Protein AF-A0AB34IX75-F1 (afdb_monomer_lite)

Secondary structure (DSSP, 8-state):
-HHHHHHHHHHTT-HHHHHHHHHHHHHHHHHHHHHHHHHHHHHHHHHHHHTT-HHHHHHHHHHHHHHHHHHHHHHHHHHTTTS-HHHHHHHHHHHGGGGGGHHHHHHHHHH-HHHHHHHHHTTPPP------TT--HHHHHHHHHHHHHHHHHHHIIIIIHHHHHHHHHHHHHHT---HHHHHHHHHHHHHHHHHGGGT---SSHHHHHHHHHHHHHHHHHHHHHHHHHHHHHH-SS--HHHHHHHHHHHHHHHHHHHHHHHHHHHHHHHHHHHHHHHHT-TTS----S-HIIIIIIHHHHHHHHHHHHHHHHHHH-SSTHIIIIIS-TT-HHHHHSHHHHHHHHHHHHS-GGGHHHHHHHHHHHHHHHHHHHHHHHHHHTT--GGGHHHHHHHHHHHTTSPPPPS--PPPP-PPPP------PPPPPPPPHHHHHHHHHHHHHHHHHHHHHHHHHHHHHHHHHHHHH-HHHHHHHT--TTS-TTHHHHHHHHHHHHHHHHHHHHHTTHHHHHHHHHHHHHHHHHHHHHHHHTS--SS--HHHHHHHHHHHHHHHHHHHHHHHHHHHHHHHHHSPP-TTS-GGGSSTHHHHHHHHHHHHHTT----SEETTTTEE--TTSEEEEETTT--EEEHHHHHHHHHH-SB-TTT--B--GGGEEEEESS----------S---

Radius of gyration: 32.66 Å; chains: 1; bounding box: 84×85×97 Å

Sequence (679 aa):
MARLQIKWSRRARDPKARARLAELTFDLLTAAISLADIAADVAVALEFAHAGRTAFLAASLAIFAIAQASYAFMFVLTFAAHLSNLQQSVVFAAALPFSQLVPVFTLLEAQTTLFAGGLRRVGLRPTQLRHAGNADSLWTLLNRKLHAHAGFLLEALVEAIPQCALQIAAVVSAREMSAVALASILLSLCVIGSKGWLAAYSIHRPTFVFNSIAIAADVACLFSSAAWVSHHMWASSETAAAAWVARAYLGLFAATVVVGVAGGLAATVYSIADDHLKARDPKQDVEFDSICFNLYLIRLFTWALSVLPCATLLATLRLALLPLLVFHSLSSEHALHHPFFDGLFAFLLADPPNRAHRLKIANSLLSLAAAAAPSLEAKLRGAPTPQLPRLVGEWLSHLGTPLPPADARPVASPPLPSPTPLLLPFPSPPPPAEREVVLMRRGTLRRTLAARAFSRRVAWVRSQLLLRSEVFRRLLRASPLAPAAAAAADRLLLAVALAALALASLLAALPLLLLLVPLGATFPFIQLGLSLASPPSDEPLLPYTLTFVYMAMLVPMALLLPAVRQFHALRSELVCTRELPDAFFCAAVPLEMQRRLAVAMGIGFNTECSVCCERIEARDAATVLRRCSHAFHTDCLAQWLRENPTCPNCRQPAPPHELTMVPFPLALAPEDDSIAGES

InterPro domains:
  IPR001841 Zinc finger, RING-type [PF13639] (608-651)
  IPR001841 Zinc finger, RING-type [PS50089] (609-651)
  IPR001841 Zinc finger, RING-type [SM00184] (609-650)
  IPR013083 Zinc finger, RING/FYVE/PHD-type [G3DSA:3.30.40.10] (600-656)
  IPR018629 XK-related protein [PF09815] (28-192)

Structure (mmCIF, N/CA/C/O backbone):
data_AF-A0AB34IX75-F1
#
_entry.id   AF-A0AB34IX75-F1
#
loop_
_atom_site.group_PDB
_atom_site.id
_atom_site.type_symbol
_atom_site.label_atom_id
_atom_site.label_alt_id
_atom_site.label_comp_id
_atom_site.label_asym_id
_atom_site.label_entity_id
_atom_site.label_seq_id
_atom_site.pdbx_PDB_ins_code
_atom_site.Cartn_x
_atom_site.Cartn_y
_atom_site.Cartn_z
_atom_site.occupancy
_atom_site.B_iso_or_equiv
_atom_site.auth_seq_id
_atom_site.auth_comp_id
_atom_site.auth_asym_id
_atom_site.auth_atom_id
_atom_site.pdbx_PDB_model_num
ATOM 1 N N . MET A 1 1 ? -0.886 -46.615 -12.415 1.00 42.12 1 MET A N 1
ATOM 2 C CA . MET A 1 1 ? 0.037 -45.962 -11.457 1.00 42.12 1 MET A CA 1
ATOM 3 C C . MET A 1 1 ? 1.331 -45.466 -12.117 1.00 42.12 1 MET A C 1
ATOM 5 O O . MET A 1 1 ? 1.526 -44.258 -12.156 1.00 42.12 1 MET A O 1
ATOM 9 N N . ALA A 1 2 ? 2.145 -46.313 -12.762 1.00 32.66 2 ALA A N 1
ATOM 10 C CA . ALA A 1 2 ? 3.406 -45.890 -13.407 1.00 32.66 2 ALA A CA 1
ATOM 11 C C . ALA A 1 2 ? 3.259 -44.806 -14.507 1.00 32.66 2 ALA A C 1
ATOM 13 O O . ALA A 1 2 ? 4.031 -43.851 -14.553 1.00 32.66 2 ALA A O 1
ATOM 14 N N . ARG A 1 3 ? 2.212 -44.866 -15.350 1.00 30.80 3 ARG A N 1
ATOM 15 C CA . ARG A 1 3 ? 1.931 -43.817 -16.362 1.00 30.80 3 ARG A CA 1
ATOM 16 C C . ARG A 1 3 ? 1.543 -42.458 -15.752 1.00 30.80 3 ARG A C 1
ATOM 18 O O . ARG A 1 3 ? 1.812 -41.426 -16.362 1.00 30.80 3 ARG A O 1
ATOM 25 N N . LEU A 1 4 ? 0.953 -42.444 -14.551 1.00 37.22 4 LEU A N 1
ATOM 26 C CA . LEU A 1 4 ? 0.632 -41.215 -13.812 1.00 37.22 4 LEU A CA 1
ATOM 27 C C . LEU A 1 4 ? 1.884 -40.626 -13.150 1.00 37.22 4 LEU A C 1
ATOM 29 O O . LEU A 1 4 ? 2.090 -39.421 -13.254 1.00 37.22 4 LEU A O 1
ATOM 33 N N . GLN A 1 5 ? 2.765 -41.461 -12.586 1.00 36.69 5 GLN A N 1
ATOM 34 C CA . GLN A 1 5 ? 4.070 -41.035 -12.056 1.00 36.69 5 GLN A CA 1
ATOM 35 C C . GLN A 1 5 ? 4.998 -40.463 -13.140 1.00 36.69 5 GLN A C 1
ATOM 37 O O . GLN A 1 5 ? 5.691 -39.479 -12.895 1.00 36.69 5 GLN A O 1
ATOM 42 N N . ILE A 1 6 ? 4.986 -41.017 -14.357 1.00 41.22 6 ILE A N 1
ATOM 43 C CA . ILE A 1 6 ? 5.785 -40.500 -15.483 1.00 41.22 6 ILE A CA 1
ATOM 44 C C . ILE A 1 6 ? 5.220 -39.166 -16.006 1.00 41.22 6 ILE A C 1
ATOM 46 O O . ILE A 1 6 ? 5.983 -38.249 -16.311 1.00 41.22 6 ILE A O 1
ATOM 50 N N . LYS A 1 7 ? 3.888 -39.005 -16.054 1.00 41.50 7 LYS A N 1
ATOM 51 C CA . LYS A 1 7 ? 3.252 -37.711 -16.374 1.00 41.50 7 LYS A CA 1
ATOM 52 C C . LYS A 1 7 ? 3.541 -36.650 -15.308 1.00 41.50 7 LYS A C 1
ATOM 54 O O . LYS A 1 7 ? 3.817 -35.505 -15.663 1.00 41.50 7 LYS A O 1
ATOM 59 N N . TRP A 1 8 ? 3.521 -37.027 -14.029 1.00 42.19 8 TRP A N 1
ATOM 60 C CA . TRP A 1 8 ? 3.875 -36.143 -12.915 1.00 42.19 8 TRP A CA 1
ATOM 61 C C . TRP A 1 8 ? 5.354 -35.745 -12.944 1.00 42.19 8 TRP A C 1
ATOM 63 O O . TRP A 1 8 ? 5.662 -34.566 -12.821 1.00 42.19 8 TRP A O 1
ATOM 73 N N . SER A 1 9 ? 6.271 -36.683 -13.197 1.00 43.50 9 SER A N 1
ATOM 74 C CA . SER A 1 9 ? 7.715 -36.401 -13.235 1.00 43.50 9 SER A CA 1
ATOM 75 C C . SER A 1 9 ? 8.163 -35.606 -14.468 1.00 43.50 9 SER A C 1
ATOM 77 O O . SER A 1 9 ? 9.169 -34.896 -14.398 1.00 43.50 9 SER A O 1
ATOM 79 N N . ARG A 1 10 ? 7.419 -35.682 -15.585 1.00 42.12 10 ARG A N 1
ATOM 80 C CA . ARG A 1 10 ? 7.599 -34.800 -16.752 1.00 42.12 10 ARG A CA 1
ATOM 81 C C . ARG A 1 10 ? 7.022 -33.401 -16.513 1.00 42.12 10 ARG A C 1
ATOM 83 O O . ARG A 1 10 ? 7.722 -32.432 -16.778 1.00 42.12 10 ARG A O 1
ATOM 90 N N . ARG A 1 11 ? 5.819 -33.268 -15.931 1.00 42.62 11 ARG A N 1
ATOM 91 C CA . ARG A 1 11 ? 5.273 -31.954 -15.512 1.00 42.62 11 ARG A CA 1
ATOM 92 C C . ARG A 1 11 ? 6.136 -31.280 -14.444 1.00 42.62 11 ARG A C 1
ATOM 94 O O . ARG A 1 11 ? 6.334 -30.078 -14.502 1.00 42.62 11 ARG A O 1
ATOM 101 N N . ALA A 1 12 ? 6.718 -32.045 -13.525 1.00 45.69 12 ALA A N 1
ATOM 102 C CA . ALA A 1 12 ? 7.631 -31.531 -12.508 1.00 45.69 12 ALA A CA 1
ATOM 103 C C . ALA A 1 12 ? 8.997 -31.084 -13.063 1.00 45.69 12 ALA A C 1
ATOM 105 O O . ALA A 1 12 ? 9.794 -30.535 -12.307 1.00 45.69 12 ALA A O 1
ATOM 106 N N . ARG A 1 13 ? 9.311 -31.315 -14.347 1.00 48.56 13 ARG A N 1
ATOM 107 C CA . ARG A 1 13 ? 10.536 -30.827 -15.011 1.00 48.56 13 ARG A CA 1
ATOM 108 C C . ARG A 1 13 ? 10.308 -29.630 -15.934 1.00 48.56 13 ARG A C 1
ATOM 110 O O . ARG A 1 13 ? 11.290 -29.033 -16.353 1.00 48.56 13 ARG A O 1
ATOM 117 N N . ASP A 1 14 ? 9.059 -29.253 -16.198 1.00 58.03 14 ASP A N 1
ATOM 118 C CA . ASP A 1 14 ? 8.738 -28.053 -16.970 1.00 58.03 14 ASP A CA 1
ATOM 119 C C . ASP A 1 14 ? 8.929 -26.794 -16.088 1.00 58.03 14 ASP A C 1
ATOM 121 O O . ASP A 1 14 ? 8.241 -26.652 -15.066 1.00 58.03 14 ASP A O 1
ATOM 125 N N . PRO A 1 15 ? 9.846 -25.869 -16.438 1.00 62.38 15 PRO A N 1
ATOM 126 C CA . PRO A 1 15 ? 10.062 -24.635 -15.683 1.00 62.38 15 PRO A CA 1
ATOM 127 C C . PRO A 1 15 ? 8.789 -23.778 -15.571 1.00 62.38 15 PRO A C 1
ATOM 129 O O . PRO A 1 15 ? 8.558 -23.178 -14.519 1.00 62.38 15 PRO A O 1
ATOM 132 N N . LYS A 1 16 ? 7.900 -23.796 -16.578 1.00 68.25 16 LYS A N 1
ATOM 133 C CA . LYS A 1 16 ? 6.613 -23.075 -16.542 1.00 68.25 16 LYS A CA 1
ATOM 134 C C . LYS A 1 16 ? 5.606 -23.736 -15.591 1.00 68.25 16 LYS A C 1
ATOM 136 O O . LYS A 1 16 ? 4.714 -23.067 -15.070 1.00 68.25 16 LYS A O 1
ATOM 141 N N . ALA A 1 17 ? 5.708 -25.043 -15.354 1.00 68.94 17 ALA A N 1
ATOM 142 C CA . ALA A 1 17 ? 4.860 -25.752 -14.393 1.00 68.94 17 ALA A CA 1
ATOM 143 C C . ALA A 1 17 ? 5.344 -25.562 -12.947 1.00 68.94 17 ALA A C 1
ATOM 145 O O . ALA A 1 17 ? 4.521 -25.391 -12.050 1.00 68.94 17 ALA A O 1
ATOM 146 N N . ARG A 1 18 ? 6.666 -25.524 -12.721 1.00 72.62 18 ARG A N 1
ATOM 147 C CA . ARG A 1 18 ? 7.251 -25.209 -11.403 1.00 72.62 18 ARG A CA 1
ATOM 148 C C . ARG A 1 18 ? 6.921 -23.791 -10.949 1.00 72.62 18 ARG A C 1
ATOM 150 O O . ARG A 1 18 ? 6.536 -23.616 -9.800 1.00 72.62 18 ARG A O 1
ATOM 157 N N . ALA A 1 19 ? 7.025 -22.811 -11.849 1.00 70.06 19 ALA A N 1
ATOM 158 C CA . ALA A 1 19 ? 6.657 -21.427 -11.554 1.00 70.06 19 ALA A CA 1
ATOM 159 C C . ALA A 1 19 ? 5.178 -21.312 -11.144 1.00 70.06 19 ALA A C 1
ATOM 161 O O . ALA A 1 19 ? 4.870 -20.759 -10.095 1.00 70.06 19 ALA A O 1
ATOM 162 N N . ARG A 1 20 ? 4.274 -21.949 -11.902 1.00 73.38 20 ARG A N 1
ATOM 163 C CA . ARG A 1 20 ? 2.839 -21.992 -11.574 1.00 73.38 20 ARG A CA 1
ATOM 164 C C . ARG A 1 20 ? 2.540 -22.680 -10.242 1.00 73.38 20 ARG A C 1
ATOM 166 O O . ARG A 1 20 ? 1.676 -22.221 -9.504 1.00 73.38 20 ARG A O 1
ATOM 173 N N . LEU A 1 21 ? 3.245 -23.767 -9.923 1.00 77.19 21 LEU A N 1
ATOM 174 C CA . LEU A 1 21 ? 3.095 -24.440 -8.633 1.00 77.19 21 LEU A CA 1
ATOM 175 C C . LEU A 1 21 ? 3.559 -23.542 -7.480 1.00 77.19 21 LEU A C 1
ATOM 177 O O . LEU A 1 21 ? 2.845 -23.436 -6.491 1.00 77.19 21 LEU A O 1
ATOM 181 N N . ALA A 1 22 ? 4.708 -22.876 -7.628 1.00 75.19 22 ALA A N 1
ATOM 182 C CA . ALA A 1 22 ? 5.232 -21.949 -6.629 1.00 75.19 22 ALA A CA 1
ATOM 183 C C . ALA A 1 22 ? 4.271 -20.773 -6.380 1.00 75.19 22 ALA A C 1
ATOM 185 O O . ALA A 1 22 ? 3.985 -20.434 -5.231 1.00 75.19 22 ALA A O 1
ATOM 186 N N . GLU A 1 23 ? 3.711 -20.198 -7.448 1.00 77.75 23 GLU A N 1
ATOM 187 C CA . GLU A 1 23 ? 2.700 -19.141 -7.356 1.00 77.75 23 GLU A CA 1
ATOM 188 C C . GLU A 1 23 ? 1.435 -19.602 -6.627 1.00 77.75 23 GLU A C 1
ATOM 190 O O . GLU A 1 23 ? 0.934 -18.876 -5.771 1.00 77.75 23 GLU A O 1
ATOM 195 N N . LEU A 1 24 ? 0.937 -20.804 -6.933 1.00 80.06 24 LEU A N 1
ATOM 196 C CA . LEU A 1 24 ? -0.239 -21.365 -6.270 1.00 80.06 24 LEU A CA 1
ATOM 197 C C . LEU A 1 24 ? 0.028 -21.632 -4.784 1.00 80.06 24 LEU A C 1
ATOM 199 O O . LEU A 1 24 ? -0.808 -21.315 -3.945 1.00 80.06 24 LEU A O 1
ATOM 203 N N . THR A 1 25 ? 1.190 -22.200 -4.447 1.00 82.19 25 THR A N 1
ATOM 204 C CA . THR A 1 25 ? 1.555 -22.451 -3.046 1.00 82.19 25 THR A CA 1
ATOM 205 C C . THR A 1 25 ? 1.671 -21.162 -2.247 1.00 82.19 25 THR A C 1
ATOM 207 O O . THR A 1 25 ? 1.235 -21.125 -1.102 1.00 82.19 25 THR A O 1
ATOM 210 N N . PHE A 1 26 ? 2.214 -20.105 -2.856 1.00 81.69 26 PHE A N 1
ATOM 211 C CA . PHE A 1 26 ? 2.292 -18.790 -2.233 1.00 81.69 26 PHE A CA 1
ATOM 212 C C . PHE A 1 26 ? 0.893 -18.232 -1.957 1.00 81.69 26 PHE A C 1
ATOM 214 O O . PHE A 1 26 ? 0.595 -17.880 -0.821 1.00 81.69 26 PHE A O 1
ATOM 221 N N . ASP A 1 27 ? 0.012 -18.239 -2.960 1.00 80.25 27 ASP A N 1
ATOM 222 C CA . ASP A 1 27 ? -1.356 -17.731 -2.824 1.00 80.25 27 ASP A CA 1
ATOM 223 C C . ASP A 1 27 ? -2.158 -18.488 -1.745 1.00 80.25 27 ASP A C 1
ATOM 225 O O . ASP A 1 27 ? -2.849 -17.869 -0.936 1.00 80.25 27 ASP A O 1
ATOM 229 N N . LEU A 1 28 ? -2.042 -19.823 -1.693 1.00 82.00 28 LEU A N 1
ATOM 230 C CA . LEU A 1 28 ? -2.707 -20.648 -0.676 1.00 82.00 28 LEU A CA 1
ATOM 231 C C . LEU A 1 28 ? -2.162 -20.390 0.731 1.00 82.00 28 LEU A C 1
ATOM 233 O O . LEU A 1 28 ? -2.937 -20.335 1.684 1.00 82.00 28 LEU A O 1
ATOM 237 N N . LEU A 1 29 ? -0.844 -20.222 0.866 1.00 83.44 29 LEU A N 1
ATOM 238 C CA . LEU A 1 29 ? -0.222 -19.898 2.145 1.00 83.44 29 LEU A CA 1
ATOM 239 C C . LEU A 1 29 ? -0.683 -18.525 2.644 1.00 83.44 29 LEU A C 1
ATOM 241 O O . LEU A 1 29 ? -1.040 -18.399 3.812 1.00 83.44 29 LEU A O 1
ATOM 245 N N . THR A 1 30 ? -0.731 -17.517 1.768 1.00 79.88 30 THR A N 1
ATOM 246 C CA . THR A 1 30 ? -1.246 -16.184 2.111 1.00 79.88 30 THR A CA 1
ATOM 247 C C . THR A 1 30 ? -2.694 -16.254 2.589 1.00 79.88 30 THR A C 1
ATOM 249 O O . THR A 1 30 ? -3.016 -15.677 3.624 1.00 79.88 30 THR A O 1
ATOM 252 N N . ALA A 1 31 ? -3.552 -17.006 1.892 1.00 81.00 31 ALA A N 1
ATOM 253 C CA . ALA A 1 31 ? -4.943 -17.183 2.299 1.00 81.00 31 ALA A CA 1
ATOM 254 C C . ALA A 1 31 ? -5.074 -17.897 3.656 1.00 81.00 31 ALA A C 1
ATOM 256 O O . ALA A 1 31 ? -5.879 -17.489 4.489 1.00 81.00 31 ALA A O 1
ATOM 257 N N . ALA A 1 32 ? -4.269 -18.937 3.898 1.00 85.19 32 ALA A N 1
ATOM 258 C CA . ALA A 1 32 ? -4.273 -19.668 5.163 1.00 85.19 32 ALA A CA 1
ATOM 259 C C . ALA A 1 32 ? -3.819 -18.792 6.341 1.00 85.19 32 ALA A C 1
ATOM 261 O O . ALA A 1 32 ? -4.427 -18.838 7.407 1.00 85.19 32 ALA A O 1
ATOM 262 N N . ILE A 1 33 ? -2.780 -17.978 6.136 1.00 84.19 33 ILE A N 1
ATOM 263 C CA . ILE A 1 33 ? -2.268 -17.037 7.137 1.00 84.19 33 ILE A CA 1
ATOM 264 C C . ILE A 1 33 ? -3.320 -15.967 7.468 1.00 84.19 33 ILE A C 1
ATOM 266 O O . ILE A 1 33 ? -3.573 -15.731 8.644 1.00 84.19 33 ILE A O 1
ATOM 270 N N . SER A 1 34 ? -3.986 -15.386 6.464 1.00 82.88 34 SER A N 1
ATOM 271 C CA . SER A 1 34 ? -5.089 -14.435 6.685 1.00 82.88 34 SER A CA 1
ATOM 272 C C . SER A 1 34 ? -6.272 -15.059 7.431 1.00 82.88 34 SER A C 1
ATOM 274 O O . SER A 1 34 ? -6.818 -14.451 8.343 1.00 82.88 34 SER A O 1
ATOM 276 N N . LEU A 1 35 ? -6.654 -16.299 7.106 1.00 83.19 35 LEU A N 1
ATOM 277 C CA . LEU A 1 35 ? -7.737 -16.978 7.822 1.00 83.19 35 LEU A CA 1
ATOM 278 C C . LEU A 1 35 ? -7.370 -17.268 9.287 1.00 83.19 35 LEU A C 1
ATOM 280 O O . LEU A 1 35 ? -8.224 -17.183 10.169 1.00 83.19 35 LEU A O 1
ATOM 284 N N . ALA A 1 36 ? -6.106 -17.610 9.543 1.00 88.56 36 ALA A N 1
ATOM 285 C CA . ALA A 1 36 ? -5.603 -17.795 10.897 1.00 88.56 36 ALA A CA 1
ATOM 286 C C . ALA A 1 36 ? -5.608 -16.478 11.695 1.00 88.56 36 ALA A C 1
ATOM 288 O O . ALA A 1 36 ? -5.914 -16.514 12.884 1.00 88.56 36 ALA A O 1
ATOM 289 N N . ASP A 1 37 ? -5.321 -15.341 11.050 1.00 87.75 37 ASP A N 1
ATOM 290 C CA . ASP A 1 37 ? -5.364 -14.000 11.659 1.00 87.75 37 ASP A CA 1
ATOM 291 C C . ASP A 1 37 ? -6.784 -13.655 12.126 1.00 87.75 37 ASP A C 1
ATOM 293 O O . ASP A 1 37 ? -6.997 -13.376 13.302 1.00 87.75 37 ASP A O 1
ATOM 297 N N . ILE A 1 38 ? -7.785 -13.848 11.259 1.00 85.62 38 ILE A N 1
ATOM 298 C CA . ILE A 1 38 ? -9.205 -13.657 11.605 1.00 85.62 38 ILE A CA 1
ATOM 299 C C . ILE A 1 38 ? -9.608 -14.542 12.795 1.00 85.62 38 ILE A C 1
ATOM 301 O O . ILE A 1 38 ? -10.293 -14.100 13.720 1.00 85.62 38 ILE A O 1
ATOM 305 N N . ALA A 1 39 ? -9.189 -15.811 12.795 1.00 89.62 39 ALA A N 1
ATOM 306 C CA . ALA A 1 39 ? -9.494 -16.725 13.892 1.00 89.62 39 ALA A CA 1
ATOM 307 C C . ALA A 1 39 ? -8.844 -16.283 15.216 1.00 89.62 39 ALA A C 1
ATOM 309 O O . ALA A 1 39 ? -9.474 -16.392 16.271 1.00 89.62 39 ALA A O 1
ATOM 310 N N . ALA A 1 40 ? -7.610 -15.772 15.163 1.00 91.88 40 ALA A N 1
ATOM 311 C CA . ALA A 1 40 ? -6.910 -15.237 16.325 1.00 91.88 40 ALA A CA 1
ATOM 312 C C . ALA A 1 40 ? -7.600 -13.970 16.860 1.00 91.88 40 ALA A C 1
ATOM 314 O O . ALA A 1 40 ? -7.858 -13.882 18.061 1.00 91.88 40 ALA A O 1
ATOM 315 N N . ASP A 1 41 ? -8.018 -13.058 15.982 1.00 90.56 41 ASP A N 1
ATOM 316 C CA . ASP A 1 41 ? -8.731 -11.836 16.361 1.00 90.56 41 ASP A CA 1
ATOM 317 C C . ASP A 1 41 ? -10.080 -12.125 17.036 1.00 90.56 41 ASP A C 1
ATOM 319 O O . ASP A 1 41 ? -10.438 -11.486 18.033 1.00 90.56 41 ASP A O 1
ATOM 323 N N . VAL A 1 42 ? -10.820 -13.125 16.545 1.00 92.12 42 VAL A N 1
ATOM 324 C CA . VAL A 1 42 ? -12.052 -13.602 17.193 1.00 92.12 42 VAL A CA 1
ATOM 325 C C . VAL A 1 42 ? -11.747 -14.219 18.558 1.00 92.12 42 VAL A C 1
ATOM 327 O O . VAL A 1 42 ? -12.467 -13.949 19.522 1.00 92.12 42 VAL A O 1
ATOM 330 N N . ALA A 1 43 ? -10.679 -15.013 18.677 1.00 94.00 43 ALA A N 1
ATOM 331 C CA . ALA A 1 43 ? -10.280 -15.603 19.953 1.00 94.00 43 ALA A CA 1
ATOM 332 C C . ALA A 1 43 ? -9.958 -14.524 21.001 1.00 94.00 43 ALA A C 1
ATOM 334 O O . ALA A 1 43 ? -10.429 -14.616 22.134 1.00 94.00 43 ALA A O 1
ATOM 335 N N . VAL A 1 44 ? -9.248 -13.458 20.618 1.00 92.56 44 VAL A N 1
ATOM 336 C CA . VAL A 1 44 ? -8.956 -12.334 21.521 1.00 92.56 44 VAL A CA 1
ATOM 337 C C . VAL A 1 44 ? -10.224 -11.553 21.890 1.00 92.56 44 VAL A C 1
ATOM 339 O O . VAL A 1 44 ? -10.396 -11.155 23.043 1.00 92.56 44 VAL A O 1
ATOM 342 N N . ALA A 1 45 ? -11.170 -11.378 20.962 1.00 93.06 45 ALA A N 1
ATOM 343 C CA . ALA A 1 45 ? -12.462 -10.769 21.283 1.00 93.06 45 ALA A CA 1
ATOM 344 C C . ALA A 1 45 ? -13.243 -11.587 22.333 1.00 93.06 45 ALA A C 1
ATOM 346 O O . ALA A 1 45 ? -13.842 -11.016 23.248 1.00 93.06 45 ALA A O 1
ATOM 347 N N . LEU A 1 46 ? -13.193 -12.920 22.249 1.00 93.81 46 LEU A N 1
ATOM 348 C CA . LEU A 1 46 ? -13.771 -13.807 23.261 1.00 93.81 46 LEU A CA 1
ATOM 349 C C . LEU A 1 46 ? -13.031 -13.710 24.602 1.00 93.81 46 LEU A C 1
ATOM 351 O O . LEU A 1 46 ? -13.682 -13.716 25.646 1.00 93.81 46 LEU A O 1
ATOM 355 N N . GLU A 1 47 ? -11.703 -13.548 24.603 1.00 92.69 47 GLU A N 1
ATOM 356 C CA . GLU A 1 47 ? -10.949 -13.255 25.832 1.00 92.69 47 GLU A CA 1
ATOM 357 C C . GLU A 1 47 ? -11.424 -11.950 26.485 1.00 92.69 47 GLU A C 1
ATOM 359 O O . GLU A 1 47 ? -11.638 -11.919 27.697 1.00 92.69 47 GLU A O 1
ATOM 364 N N . PHE A 1 48 ? -11.674 -10.887 25.709 1.00 93.75 48 PHE A N 1
ATOM 365 C CA . PHE A 1 48 ? -12.234 -9.642 26.252 1.00 93.75 48 PHE A CA 1
ATOM 366 C C . PHE A 1 48 ? -13.617 -9.844 26.870 1.00 93.75 48 PHE A C 1
ATOM 368 O O . PHE A 1 48 ? -13.899 -9.266 27.923 1.00 93.75 48 PHE A O 1
ATOM 375 N N . ALA A 1 49 ? -14.462 -10.673 26.253 1.00 93.69 49 ALA A N 1
ATOM 376 C CA . ALA A 1 49 ? -15.773 -11.010 26.794 1.00 93.69 49 ALA A CA 1
ATOM 377 C C . ALA A 1 49 ? -15.660 -11.779 28.120 1.00 93.69 49 ALA A C 1
ATOM 379 O O . ALA A 1 49 ? -16.287 -11.391 29.105 1.00 93.69 49 ALA A O 1
ATOM 380 N N . HIS A 1 50 ? -14.819 -12.817 28.175 1.00 93.44 50 HIS A N 1
ATOM 381 C CA . HIS A 1 50 ? -14.603 -13.609 29.389 1.00 93.44 50 HIS A CA 1
ATOM 382 C C . HIS A 1 50 ? -13.967 -12.797 30.522 1.00 93.44 50 HIS A C 1
ATOM 384 O O . HIS A 1 50 ? -14.338 -12.965 31.680 1.00 93.44 50 HIS A O 1
ATOM 390 N N . ALA A 1 51 ? -13.053 -11.881 30.198 1.00 90.38 51 ALA A N 1
ATOM 391 C CA . ALA A 1 51 ? -12.404 -11.003 31.166 1.00 90.38 51 ALA A CA 1
ATOM 392 C C . ALA A 1 51 ? -13.280 -9.809 31.606 1.00 90.38 51 ALA A C 1
ATOM 394 O O . ALA A 1 51 ? -12.812 -8.959 32.361 1.00 90.38 51 ALA A O 1
ATOM 395 N N . GLY A 1 52 ? -14.522 -9.690 31.113 1.00 91.81 52 GLY A N 1
ATOM 396 C CA . GLY A 1 52 ? -15.428 -8.585 31.449 1.00 91.81 52 GLY A CA 1
ATOM 397 C C . GLY A 1 52 ? -14.990 -7.217 30.904 1.00 91.81 52 GLY A C 1
ATOM 398 O O . GLY A 1 52 ? -15.460 -6.178 31.368 1.00 91.81 52 GLY A O 1
ATOM 399 N N . ARG A 1 53 ? -14.096 -7.185 29.909 1.00 90.94 53 ARG A N 1
ATOM 400 C CA . ARG A 1 53 ? -13.517 -5.965 29.325 1.00 90.94 53 ARG A CA 1
ATOM 401 C C . ARG A 1 53 ? -14.429 -5.386 28.239 1.00 90.94 53 ARG A C 1
ATOM 403 O O . ARG A 1 53 ? -14.093 -5.369 27.055 1.00 90.94 53 ARG A O 1
ATOM 410 N N . THR A 1 54 ? -15.599 -4.896 28.646 1.00 92.75 54 THR A N 1
ATOM 411 C CA . THR A 1 54 ? -16.691 -4.481 27.743 1.00 92.75 54 THR A CA 1
ATOM 412 C C . THR A 1 54 ? -16.310 -3.382 26.748 1.00 92.75 54 THR A C 1
ATOM 414 O O . THR A 1 54 ? -16.763 -3.426 25.607 1.00 92.75 54 THR A O 1
ATOM 417 N N . ALA A 1 55 ? -15.451 -2.430 27.128 1.00 93.12 55 ALA A N 1
ATOM 418 C CA . ALA A 1 55 ? -14.998 -1.365 26.229 1.00 93.12 55 ALA A CA 1
ATOM 419 C C . ALA A 1 55 ? -14.141 -1.901 25.067 1.00 93.12 55 ALA A C 1
ATOM 421 O O . ALA A 1 55 ? -14.379 -1.552 23.911 1.00 93.12 55 ALA A O 1
ATOM 422 N N . PHE A 1 56 ? -13.184 -2.789 25.360 1.00 93.44 56 PHE A N 1
ATOM 423 C CA . PHE A 1 56 ? -12.346 -3.432 24.342 1.00 93.44 56 PHE A CA 1
ATOM 424 C C . PHE A 1 56 ? -13.160 -4.390 23.469 1.00 93.44 56 PHE A C 1
ATOM 426 O O . PHE A 1 56 ? -12.983 -4.412 22.254 1.00 93.44 56 PHE A O 1
ATOM 433 N N . LEU A 1 57 ? -14.114 -5.118 24.058 1.00 95.25 57 LEU A N 1
ATOM 434 C CA . LEU A 1 57 ? -15.056 -5.941 23.299 1.00 95.25 57 LEU A CA 1
ATOM 435 C C . LEU A 1 57 ? -15.896 -5.093 22.330 1.00 95.25 57 LEU A C 1
ATOM 437 O O . LEU A 1 57 ? -15.991 -5.428 21.154 1.00 95.25 57 LEU A O 1
ATOM 441 N N . ALA A 1 58 ? -16.476 -3.983 22.793 1.00 95.88 58 ALA A N 1
ATOM 442 C CA . ALA A 1 58 ? -17.289 -3.107 21.951 1.00 95.88 58 ALA A CA 1
ATOM 443 C C . ALA A 1 58 ? -16.475 -2.491 20.801 1.00 95.88 58 ALA A C 1
ATOM 445 O O . ALA A 1 58 ? -16.954 -2.445 19.669 1.00 95.88 58 ALA A O 1
ATOM 446 N N . ALA A 1 59 ? -15.238 -2.064 21.072 1.00 94.50 59 ALA A N 1
ATOM 447 C CA . ALA A 1 59 ? -14.330 -1.558 20.045 1.00 94.50 59 ALA A CA 1
ATOM 448 C C . ALA A 1 59 ? -13.971 -2.638 19.008 1.00 94.50 59 ALA A C 1
ATOM 450 O O . ALA A 1 59 ? -14.033 -2.376 17.809 1.00 94.50 59 ALA A O 1
ATOM 451 N N . SER A 1 60 ? -13.678 -3.859 19.462 1.00 94.69 60 SER A N 1
ATOM 452 C CA . SER A 1 60 ? -13.407 -5.020 18.605 1.00 94.69 60 SER A CA 1
ATOM 453 C C . SER A 1 60 ? -14.596 -5.343 17.688 1.00 94.69 60 SER A C 1
ATOM 455 O O . SER A 1 60 ? -14.449 -5.434 16.470 1.00 94.69 60 SER A O 1
ATOM 457 N N . LEU A 1 61 ? -15.812 -5.404 18.243 1.00 94.88 61 LEU A N 1
ATOM 458 C CA . LEU A 1 61 ? -17.035 -5.636 17.467 1.00 94.88 61 LEU A CA 1
ATOM 459 C C . LEU A 1 61 ? -17.320 -4.512 16.460 1.00 94.88 61 LEU A C 1
ATOM 461 O O . LEU A 1 61 ? -17.808 -4.780 15.362 1.00 94.88 61 LEU A O 1
ATOM 465 N N . ALA A 1 62 ? -17.002 -3.260 16.802 1.00 93.50 62 ALA A N 1
ATOM 466 C CA . ALA A 1 62 ? -17.135 -2.139 15.878 1.00 93.50 62 ALA A CA 1
ATOM 467 C C . ALA A 1 62 ? -16.163 -2.254 14.691 1.00 93.50 62 ALA A C 1
ATOM 469 O O . ALA A 1 62 ? -16.570 -2.007 13.555 1.00 93.50 62 ALA A O 1
ATOM 470 N N . ILE A 1 63 ? -14.914 -2.676 14.930 1.00 92.31 63 ILE A N 1
ATOM 471 C CA . ILE A 1 63 ? -13.932 -2.940 13.865 1.00 92.31 63 ILE A CA 1
ATOM 472 C C . ILE A 1 63 ? -14.452 -4.041 12.936 1.00 92.31 63 ILE A C 1
ATOM 474 O O . ILE A 1 63 ? -14.502 -3.830 11.724 1.00 92.31 63 ILE A O 1
ATOM 478 N N . PHE A 1 64 ? -14.947 -5.158 13.485 1.00 92.50 64 PHE A N 1
ATOM 479 C CA . PHE A 1 64 ? -15.542 -6.226 12.676 1.00 92.50 64 PHE A CA 1
ATOM 480 C C . PHE A 1 64 ? -16.736 -5.748 11.845 1.00 92.50 64 PHE A C 1
ATOM 482 O O . PHE A 1 64 ? -16.840 -6.099 10.672 1.00 92.50 64 PHE A O 1
ATOM 489 N N . ALA A 1 65 ? -17.616 -4.914 12.405 1.00 91.88 65 ALA A N 1
ATOM 490 C CA . ALA A 1 65 ? -18.760 -4.373 11.671 1.00 91.88 65 ALA A CA 1
ATOM 491 C C . ALA A 1 65 ? -18.332 -3.460 10.505 1.00 91.88 65 ALA A C 1
ATOM 493 O O . ALA A 1 65 ? -18.890 -3.546 9.408 1.00 91.88 65 ALA A O 1
ATOM 494 N N . ILE A 1 66 ? -17.321 -2.608 10.715 1.00 90.75 66 ILE A N 1
ATOM 495 C CA . ILE A 1 66 ? -16.767 -1.735 9.668 1.00 90.75 66 ILE A CA 1
ATOM 496 C C . ILE A 1 66 ? -16.082 -2.568 8.579 1.00 90.75 66 ILE A C 1
ATOM 498 O O . ILE A 1 66 ? -16.290 -2.303 7.390 1.00 90.75 66 ILE A O 1
ATOM 502 N N . ALA A 1 67 ? -15.310 -3.588 8.960 1.00 90.69 67 ALA A N 1
ATOM 503 C CA . ALA A 1 67 ? -14.685 -4.523 8.030 1.00 90.69 67 ALA A CA 1
ATOM 504 C C . ALA A 1 67 ? -15.745 -5.242 7.186 1.00 90.69 67 ALA A C 1
ATOM 506 O O . ALA A 1 67 ? -15.723 -5.169 5.956 1.00 90.69 67 ALA A O 1
ATOM 507 N N . GLN A 1 68 ? -16.765 -5.804 7.840 1.00 92.31 68 GLN A N 1
ATOM 508 C CA . GLN A 1 68 ? -17.871 -6.504 7.195 1.00 92.31 68 GLN A CA 1
ATOM 509 C C . GLN A 1 68 ? -18.601 -5.620 6.166 1.00 92.31 68 GLN A C 1
ATOM 511 O O . GLN A 1 68 ? -18.858 -6.062 5.040 1.00 92.31 68 GLN A O 1
ATOM 516 N N . ALA A 1 69 ? -18.896 -4.363 6.513 1.00 91.38 69 ALA A N 1
ATOM 517 C CA . ALA A 1 69 ? -19.506 -3.400 5.596 1.00 91.38 69 ALA A CA 1
ATOM 518 C C . ALA A 1 69 ? -18.578 -3.041 4.421 1.00 91.38 69 ALA A C 1
ATOM 520 O O . ALA A 1 69 ? -19.029 -2.982 3.274 1.00 91.38 69 ALA A O 1
ATOM 521 N N . SER A 1 70 ? -17.283 -2.852 4.688 1.00 90.94 70 SER A N 1
ATOM 522 C CA . SER A 1 70 ? -16.274 -2.516 3.676 1.00 90.94 70 SER A CA 1
ATOM 523 C C . SER A 1 70 ? -16.115 -3.627 2.636 1.00 90.94 70 SER A C 1
ATOM 525 O O . SER A 1 70 ? -16.097 -3.349 1.435 1.00 90.94 70 SER A O 1
ATOM 527 N N . TYR A 1 71 ? -16.082 -4.892 3.064 1.00 91.19 71 TYR A N 1
ATOM 528 C CA . TYR A 1 71 ? -15.998 -6.028 2.145 1.00 91.19 71 TYR A CA 1
ATOM 529 C C . TYR A 1 71 ? -17.260 -6.201 1.300 1.00 91.19 71 TYR A C 1
ATOM 531 O O . TYR A 1 71 ? -17.164 -6.453 0.098 1.00 91.19 71 TYR A O 1
ATOM 539 N N . ALA A 1 72 ? -18.447 -6.040 1.897 1.00 91.56 72 ALA A N 1
ATOM 540 C CA . ALA A 1 72 ? -19.710 -6.124 1.164 1.00 91.56 72 ALA A CA 1
ATOM 541 C C . ALA A 1 72 ? -19.791 -5.027 0.094 1.00 91.56 72 ALA A C 1
ATOM 543 O O . ALA A 1 72 ? -20.210 -5.273 -1.038 1.00 91.56 72 ALA A O 1
ATOM 544 N N . PHE A 1 73 ? -19.318 -3.827 0.426 1.00 89.44 73 PHE A N 1
ATOM 545 C CA . PHE A 1 73 ? -19.255 -2.717 -0.510 1.00 89.44 73 PHE A CA 1
ATOM 546 C C . PHE A 1 73 ? -18.264 -2.980 -1.653 1.00 89.44 73 PHE A C 1
ATOM 548 O O . PHE A 1 73 ? -18.612 -2.814 -2.823 1.00 89.44 73 PHE A O 1
ATOM 555 N N . MET A 1 74 ? -17.061 -3.476 -1.339 1.00 86.75 74 MET A N 1
ATOM 556 C CA . MET A 1 74 ? -16.075 -3.877 -2.349 1.00 86.75 74 MET A CA 1
ATOM 557 C C . MET A 1 74 ? -16.636 -4.958 -3.285 1.00 86.75 74 MET A C 1
ATOM 559 O O . MET A 1 74 ? -16.454 -4.869 -4.499 1.00 86.75 74 MET A O 1
ATOM 563 N N . PHE A 1 75 ? -17.357 -5.946 -2.748 1.00 88.88 75 PHE A N 1
ATOM 564 C CA . PHE A 1 75 ? -18.000 -6.996 -3.539 1.00 88.88 75 PHE A CA 1
ATOM 565 C C . PHE A 1 75 ? -19.005 -6.414 -4.542 1.00 88.88 75 PHE A C 1
ATOM 567 O O . PHE A 1 75 ? -18.960 -6.746 -5.726 1.00 88.88 75 PHE A O 1
ATOM 574 N N . VAL A 1 76 ? -19.875 -5.499 -4.103 1.00 89.00 76 VAL A N 1
ATOM 575 C CA . VAL A 1 76 ? -20.867 -4.851 -4.978 1.00 89.00 76 VAL A CA 1
ATOM 576 C C . VAL A 1 76 ? -20.192 -4.039 -6.080 1.00 89.00 76 VAL A C 1
ATOM 578 O O . VAL A 1 76 ? -20.532 -4.205 -7.251 1.00 89.00 76 VAL A O 1
ATOM 581 N N . LEU A 1 77 ? -19.200 -3.215 -5.730 1.00 83.88 77 LEU A N 1
ATOM 582 C CA . LEU A 1 77 ? -18.461 -2.413 -6.708 1.00 83.88 77 LEU A CA 1
ATOM 583 C C . LEU A 1 77 ? -17.695 -3.267 -7.724 1.00 83.88 77 LEU A C 1
ATOM 585 O O . LEU A 1 77 ? -17.500 -2.841 -8.860 1.00 83.88 77 LEU A O 1
ATOM 589 N N . THR A 1 78 ? -17.273 -4.467 -7.329 1.00 82.06 78 THR A N 1
ATOM 590 C CA . THR A 1 78 ? -16.507 -5.366 -8.198 1.00 82.06 78 THR A CA 1
ATOM 591 C C . THR A 1 78 ? -17.421 -6.186 -9.111 1.00 82.06 78 THR A C 1
ATOM 593 O O . THR A 1 78 ? -17.175 -6.267 -10.312 1.00 82.06 78 THR A O 1
ATOM 596 N N . PHE A 1 79 ? -18.498 -6.766 -8.569 1.00 86.62 79 PHE A N 1
ATOM 597 C CA . PHE A 1 79 ? -19.292 -7.794 -9.259 1.00 86.62 79 PHE A CA 1
ATOM 598 C C . PHE A 1 79 ? -20.674 -7.345 -9.738 1.00 86.62 79 PHE A C 1
ATOM 600 O O . PHE A 1 79 ? -21.261 -7.988 -10.616 1.00 86.62 79 PHE A O 1
ATOM 607 N N . ALA A 1 80 ? -21.216 -6.280 -9.148 1.00 88.94 80 ALA A N 1
ATOM 608 C CA . ALA A 1 80 ? -22.599 -5.841 -9.329 1.00 88.94 80 ALA A CA 1
ATOM 609 C C . ALA A 1 80 ? -22.724 -4.402 -9.853 1.00 88.94 80 ALA A C 1
ATOM 611 O O . ALA A 1 80 ? -23.841 -3.909 -9.986 1.00 88.94 80 ALA A O 1
ATOM 612 N N . ALA A 1 81 ? -21.616 -3.739 -10.198 1.00 84.69 81 ALA A N 1
ATOM 613 C CA . ALA A 1 81 ? -21.623 -2.348 -10.660 1.00 84.69 81 ALA A CA 1
ATOM 614 C C . ALA A 1 81 ? -22.469 -2.102 -11.926 1.00 84.69 81 ALA A C 1
ATOM 616 O O . ALA A 1 81 ? -22.880 -0.975 -12.174 1.00 84.69 81 ALA A O 1
ATOM 617 N N . HIS A 1 82 ? -22.742 -3.137 -12.732 1.00 85.56 82 HIS A N 1
ATOM 618 C CA . HIS A 1 82 ? -23.603 -3.051 -13.922 1.00 85.56 82 HIS A CA 1
ATOM 619 C C . HIS A 1 82 ? -25.103 -3.192 -13.629 1.00 85.56 82 HIS A C 1
ATOM 621 O O . HIS A 1 82 ? -25.901 -3.064 -14.555 1.00 85.56 82 HIS A O 1
ATOM 627 N N . LEU A 1 83 ? -25.487 -3.549 -12.401 1.00 88.06 83 LEU A N 1
ATOM 628 C CA . LEU A 1 83 ? -26.883 -3.748 -12.007 1.00 88.06 83 LEU A CA 1
ATOM 629 C C . LEU A 1 83 ? -27.536 -2.426 -11.590 1.00 88.06 83 LEU A C 1
ATOM 631 O O . LEU A 1 83 ? -26.840 -1.478 -11.230 1.00 88.06 83 LEU A O 1
ATOM 635 N N . SER A 1 84 ? -28.872 -2.385 -11.580 1.00 87.69 84 SER A N 1
ATOM 636 C CA . SER A 1 84 ? -29.611 -1.209 -11.105 1.00 87.69 84 SER A CA 1
ATOM 637 C C . SER A 1 84 ? -29.421 -0.990 -9.602 1.00 87.69 84 SER A C 1
ATOM 639 O O . SER A 1 84 ? -29.118 -1.919 -8.855 1.00 87.69 84 SER A O 1
ATOM 641 N N . ASN A 1 85 ? -29.665 0.231 -9.126 1.00 85.94 85 ASN A N 1
ATOM 642 C CA . ASN A 1 85 ? -29.454 0.604 -7.721 1.00 85.94 85 ASN A CA 1
ATOM 643 C C . ASN A 1 85 ? -30.160 -0.332 -6.723 1.00 85.94 85 ASN A C 1
ATOM 645 O O . ASN A 1 85 ? -29.563 -0.758 -5.738 1.00 85.94 85 ASN A O 1
ATOM 649 N N . LEU A 1 86 ? -31.417 -0.704 -6.999 1.00 87.56 86 LEU A N 1
ATOM 650 C CA . LEU A 1 86 ? -32.176 -1.624 -6.147 1.00 87.56 86 LEU A CA 1
ATOM 651 C C . LEU A 1 86 ? -31.525 -3.014 -6.113 1.00 87.56 86 LEU A C 1
ATOM 653 O O . LEU A 1 86 ? -31.384 -3.614 -5.051 1.00 87.56 86 LEU A O 1
ATOM 657 N N . GLN A 1 87 ? -31.083 -3.510 -7.269 1.00 90.00 87 GLN A N 1
ATOM 658 C CA . GLN A 1 87 ? -30.392 -4.793 -7.365 1.00 90.00 87 GLN A CA 1
ATOM 659 C C . GLN A 1 87 ? -29.042 -4.756 -6.643 1.00 90.00 87 GLN A C 1
ATOM 661 O O . GLN A 1 87 ? -28.711 -5.705 -5.941 1.00 90.00 87 GLN A O 1
ATOM 666 N N . GLN A 1 88 ? -28.290 -3.657 -6.742 1.00 89.81 88 GLN A N 1
ATOM 667 C CA . GLN A 1 88 ? -27.047 -3.472 -5.993 1.00 89.81 88 GLN A CA 1
ATOM 668 C C . GLN A 1 88 ? -27.286 -3.496 -4.479 1.00 89.81 88 GLN A C 1
ATOM 670 O O . GLN A 1 88 ? -26.535 -4.154 -3.762 1.00 89.81 88 GLN A O 1
ATOM 675 N N . SER A 1 89 ? -28.348 -2.851 -3.981 1.00 89.19 89 SER A N 1
ATOM 676 C CA . SER A 1 89 ? -28.721 -2.916 -2.560 1.00 89.19 89 SER A CA 1
ATOM 677 C C . SER A 1 89 ? -29.102 -4.331 -2.117 1.00 89.19 89 SER A C 1
ATOM 679 O O . SER A 1 89 ? -28.719 -4.756 -1.029 1.00 89.19 89 SER A O 1
ATOM 681 N N . VAL A 1 90 ? -29.807 -5.086 -2.965 1.00 92.31 90 VAL A N 1
ATOM 682 C CA . VAL A 1 90 ? -30.123 -6.498 -2.697 1.00 92.31 90 VAL A CA 1
ATOM 683 C C . VAL A 1 90 ? -28.848 -7.342 -2.650 1.00 92.31 90 VAL A C 1
ATOM 685 O O . VAL A 1 90 ? -28.675 -8.127 -1.721 1.00 92.31 90 VAL A O 1
ATOM 688 N N . VAL A 1 91 ? -27.925 -7.155 -3.601 1.00 91.94 91 VAL A N 1
ATOM 689 C CA . VAL A 1 91 ? -26.631 -7.855 -3.606 1.00 91.94 91 VAL A CA 1
ATOM 690 C C . VAL A 1 91 ? -25.806 -7.485 -2.373 1.00 91.94 91 VAL A C 1
ATOM 692 O O . VAL A 1 91 ? -25.227 -8.375 -1.760 1.00 91.94 91 VAL A O 1
ATOM 695 N N . PHE A 1 92 ? -25.790 -6.213 -1.964 1.00 92.00 92 PHE A N 1
ATOM 696 C CA . PHE A 1 92 ? -25.124 -5.769 -0.738 1.00 92.00 92 PHE A CA 1
ATOM 697 C C . PHE A 1 92 ? -25.664 -6.509 0.491 1.00 92.00 92 PHE A C 1
ATOM 699 O O . PHE A 1 92 ? -24.893 -7.115 1.233 1.00 92.00 92 PHE A O 1
ATOM 706 N N . ALA A 1 93 ? -26.988 -6.507 0.680 1.00 93.12 93 ALA A N 1
ATOM 707 C CA . ALA A 1 93 ? -27.635 -7.167 1.812 1.00 93.12 93 ALA A CA 1
ATOM 708 C C . ALA A 1 93 ? -27.400 -8.687 1.811 1.00 93.12 93 ALA A C 1
ATOM 710 O O . ALA A 1 93 ? -27.160 -9.275 2.863 1.00 93.12 93 ALA A O 1
ATOM 711 N N . ALA A 1 94 ? -27.414 -9.316 0.632 1.00 91.69 94 ALA A N 1
ATOM 712 C CA . ALA A 1 94 ? -27.147 -10.743 0.478 1.00 91.69 94 ALA A CA 1
ATOM 713 C C . ALA A 1 94 ? -25.669 -11.108 0.714 1.00 91.69 94 ALA A C 1
ATOM 715 O O . ALA A 1 94 ? -25.380 -12.184 1.235 1.00 91.69 94 ALA A O 1
ATOM 716 N N . ALA A 1 95 ? -24.735 -10.228 0.343 1.00 90.94 95 ALA A N 1
ATOM 717 C CA . ALA A 1 95 ? -23.301 -10.441 0.524 1.00 90.94 95 ALA A CA 1
ATOM 718 C C . ALA A 1 95 ? -22.843 -10.199 1.969 1.00 90.94 95 ALA A C 1
ATOM 720 O O . ALA A 1 95 ? -21.888 -10.829 2.414 1.00 90.94 95 ALA A O 1
ATOM 721 N N . LEU A 1 96 ? -23.523 -9.318 2.709 1.00 91.12 96 LEU A N 1
ATOM 722 C CA . LEU A 1 96 ? -23.161 -8.905 4.067 1.00 91.12 96 LEU A CA 1
ATOM 723 C C . LEU A 1 96 ? -22.861 -10.063 5.045 1.00 91.12 96 LEU A C 1
ATOM 725 O O . LEU A 1 96 ? -21.802 -10.020 5.668 1.00 91.12 96 LEU A O 1
ATOM 729 N N . PRO A 1 97 ? -23.683 -11.126 5.180 1.00 90.69 97 PRO A N 1
ATOM 730 C CA . PRO A 1 97 ? -23.380 -12.241 6.091 1.00 90.69 97 PRO A CA 1
ATOM 731 C C . PRO A 1 97 ? -22.138 -13.058 5.704 1.00 90.69 97 PRO A C 1
ATOM 733 O O . PRO A 1 97 ? -21.575 -13.746 6.549 1.00 90.69 97 PRO A O 1
ATOM 736 N N . PHE A 1 98 ? -21.692 -12.979 4.450 1.00 88.50 98 PHE A N 1
ATOM 737 C CA . PHE A 1 98 ? -20.538 -13.721 3.934 1.00 88.50 98 PHE A CA 1
ATOM 738 C C . PHE A 1 98 ? -19.370 -12.805 3.575 1.00 88.50 98 PHE A C 1
ATOM 740 O O . PHE A 1 98 ? -18.405 -13.254 2.957 1.00 88.50 98 PHE A O 1
ATOM 747 N N . SER A 1 99 ? -19.448 -11.517 3.919 1.00 88.62 99 SER A N 1
ATOM 748 C CA . SER A 1 99 ? -18.521 -10.530 3.375 1.00 88.62 99 SER A CA 1
ATOM 749 C C . SER A 1 99 ? -17.087 -10.729 3.876 1.00 88.62 99 SER A C 1
ATOM 751 O O . SER A 1 99 ? -16.143 -10.440 3.151 1.00 88.62 99 SER A O 1
ATOM 753 N N . GLN A 1 100 ? -16.918 -11.360 5.039 1.00 85.00 100 GLN A N 1
ATOM 754 C CA . GLN A 1 100 ? -15.618 -11.792 5.563 1.00 85.00 100 GLN A CA 1
ATOM 755 C C . GLN A 1 100 ? -14.891 -12.819 4.672 1.00 85.00 100 GLN A C 1
ATOM 757 O O . GLN A 1 100 ? -13.678 -12.976 4.747 1.00 85.00 100 GLN A O 1
ATOM 762 N N . LEU A 1 101 ? -15.607 -13.500 3.771 1.00 85.38 101 LEU A N 1
ATOM 763 C CA . LEU A 1 101 ? -15.024 -14.434 2.801 1.00 85.38 101 LEU A CA 1
ATOM 764 C C . LEU A 1 101 ? -14.721 -13.779 1.446 1.00 85.38 101 LEU A C 1
ATOM 766 O O . LEU A 1 101 ? -14.200 -14.439 0.548 1.00 85.38 101 LEU A O 1
ATOM 770 N N . VAL A 1 102 ? -15.016 -12.488 1.271 1.00 85.38 102 VAL A N 1
ATOM 771 C CA . VAL A 1 102 ? -14.780 -11.774 0.006 1.00 85.38 102 VAL A CA 1
ATOM 772 C C . VAL A 1 102 ? -13.312 -11.815 -0.437 1.00 85.38 102 VAL A C 1
ATOM 774 O O . VAL A 1 102 ? -13.102 -12.056 -1.627 1.00 85.38 102 VAL A O 1
ATOM 777 N N . PRO A 1 103 ? -12.295 -11.679 0.442 1.00 82.19 103 PRO A N 1
ATOM 778 C CA . PRO A 1 103 ? -10.897 -11.872 0.042 1.00 82.19 103 PRO A CA 1
ATOM 779 C C . PRO A 1 103 ? -10.641 -13.243 -0.603 1.00 82.19 103 PRO A C 1
ATOM 781 O O . PRO A 1 103 ? -9.995 -13.348 -1.651 1.00 82.19 103 PRO A O 1
ATOM 784 N N . VAL A 1 104 ? -11.244 -14.296 -0.045 1.00 81.75 104 VAL A N 1
ATOM 785 C CA . VAL A 1 104 ? -11.175 -15.657 -0.590 1.00 81.75 104 VAL A CA 1
ATOM 786 C C . VAL A 1 104 ? -11.924 -15.749 -1.919 1.00 81.75 104 VAL A C 1
ATOM 788 O O . VAL A 1 104 ? -11.416 -16.354 -2.860 1.00 81.75 104 VAL A O 1
ATOM 791 N N . PHE A 1 105 ? -13.089 -15.111 -2.053 1.00 81.94 105 PHE A N 1
ATOM 792 C CA . PHE A 1 105 ? -13.824 -15.069 -3.321 1.00 81.94 105 PHE A CA 1
ATOM 793 C C . PHE A 1 105 ? -13.032 -14.377 -4.435 1.00 81.94 105 PHE A C 1
ATOM 795 O O . PHE A 1 105 ? -12.992 -14.898 -5.549 1.00 81.94 105 PHE A O 1
ATOM 802 N N . THR A 1 106 ? -12.350 -13.264 -4.144 1.00 79.19 106 THR A N 1
ATOM 803 C CA . THR A 1 106 ? -11.493 -12.578 -5.127 1.00 79.19 106 THR A CA 1
ATOM 804 C C . THR A 1 106 ? -10.306 -13.438 -5.557 1.00 79.19 106 THR A C 1
ATOM 806 O O . THR A 1 106 ? -9.955 -13.473 -6.738 1.00 79.19 106 THR A O 1
ATOM 809 N N . LEU A 1 107 ? -9.736 -14.213 -4.630 1.00 78.25 107 LEU A N 1
ATOM 810 C CA . LEU A 1 107 ? -8.665 -15.155 -4.942 1.00 78.25 107 LEU A CA 1
ATOM 811 C C . LEU A 1 107 ? -9.167 -16.326 -5.805 1.00 78.25 107 LEU A C 1
ATOM 813 O O . LEU A 1 107 ? -8.546 -16.676 -6.810 1.00 78.25 107 LEU A O 1
ATOM 817 N N . LEU A 1 108 ? -10.307 -16.920 -5.437 1.00 79.44 108 LEU A N 1
ATOM 818 C CA . LEU A 1 108 ? -10.915 -18.046 -6.154 1.00 79.44 108 LEU A CA 1
ATOM 819 C C . LEU A 1 108 ? -11.350 -17.666 -7.569 1.00 79.44 108 LEU A C 1
ATOM 821 O O . LEU A 1 108 ? -11.203 -18.473 -8.492 1.00 79.44 108 LEU A O 1
ATOM 825 N N . GLU A 1 109 ? -11.859 -16.448 -7.752 1.00 80.88 109 GLU A N 1
ATOM 826 C CA . GLU A 1 109 ? -12.169 -15.904 -9.068 1.00 80.88 109 GLU A CA 1
ATOM 827 C C . GLU A 1 109 ? -10.916 -15.807 -9.943 1.00 80.88 109 GLU A C 1
ATOM 829 O O . GLU A 1 109 ? -10.931 -16.249 -11.093 1.00 80.88 109 GLU A O 1
ATOM 834 N N . ALA A 1 110 ? -9.825 -15.266 -9.397 1.00 74.06 110 ALA A N 1
ATOM 835 C CA . ALA A 1 110 ? -8.581 -15.097 -10.138 1.00 74.06 110 ALA A CA 1
ATOM 836 C C . ALA A 1 110 ? -7.968 -16.440 -10.578 1.00 74.06 110 ALA A C 1
ATOM 838 O O . ALA A 1 110 ? -7.266 -16.494 -11.591 1.00 74.06 110 ALA A O 1
ATOM 839 N N . GLN A 1 111 ? -8.235 -17.522 -9.838 1.00 72.06 111 GLN A N 1
ATOM 840 C CA . GLN A 1 111 ? -7.659 -18.843 -10.094 1.00 72.06 111 GLN A CA 1
ATOM 841 C C . GLN A 1 111 ? -8.573 -19.801 -10.876 1.00 72.06 111 GLN A C 1
ATOM 843 O O . GLN A 1 111 ? -8.059 -20.691 -11.560 1.00 72.06 111 GLN A O 1
ATOM 848 N N . THR A 1 112 ? -9.906 -19.671 -10.800 1.00 69.81 112 THR A N 1
ATOM 849 C CA . THR A 1 112 ? -10.835 -20.686 -11.335 1.00 69.81 112 THR A CA 1
ATOM 850 C C . THR A 1 112 ? -11.932 -20.121 -12.239 1.00 69.81 112 THR A C 1
ATOM 852 O O . THR A 1 112 ? -12.676 -19.206 -11.897 1.00 69.81 112 THR A O 1
ATOM 855 N N . THR A 1 113 ? -12.125 -20.760 -13.396 1.00 69.50 113 THR A N 1
ATOM 856 C CA . THR A 1 113 ? -13.226 -20.434 -14.320 1.00 69.50 113 THR A CA 1
ATOM 857 C C . THR A 1 113 ? -14.590 -20.915 -13.815 1.00 69.50 113 THR A C 1
ATOM 859 O O . THR A 1 113 ? -15.619 -20.381 -14.226 1.00 69.50 113 THR A O 1
ATOM 862 N N . LEU A 1 114 ? -14.614 -21.897 -12.905 1.00 72.38 114 LEU A N 1
ATOM 863 C CA . LEU A 1 114 ? -15.838 -22.434 -12.303 1.00 72.38 114 LEU A CA 1
ATOM 864 C C . LEU A 1 114 ? -16.542 -21.397 -11.425 1.00 72.38 114 LEU A C 1
ATOM 866 O O . LEU A 1 114 ? -17.753 -21.219 -11.558 1.00 72.38 114 LEU A O 1
ATOM 870 N N . PHE A 1 115 ? -15.792 -20.683 -10.580 1.00 78.12 115 PHE A N 1
ATOM 871 C CA . PHE A 1 115 ? -16.352 -19.633 -9.730 1.00 78.12 115 PHE A CA 1
ATOM 872 C C . PHE A 1 115 ? -16.903 -18.476 -10.572 1.00 78.12 115 PHE A C 1
ATOM 874 O O . PHE A 1 115 ? -18.045 -18.056 -10.385 1.00 78.12 115 PHE A O 1
ATOM 881 N N . ALA A 1 116 ? -16.157 -18.060 -11.601 1.00 78.00 116 ALA A N 1
ATOM 882 C CA . ALA A 1 116 ? -16.626 -17.082 -12.580 1.00 78.00 116 ALA A CA 1
ATOM 883 C C . ALA A 1 116 ? -17.908 -17.540 -13.309 1.00 78.00 116 ALA A C 1
ATOM 885 O O . ALA A 1 116 ? -18.796 -16.731 -13.579 1.00 78.00 116 ALA A O 1
ATOM 886 N N . GLY A 1 117 ? -18.036 -18.837 -13.610 1.00 77.75 117 GLY A N 1
ATOM 887 C CA . GLY A 1 117 ? -19.260 -19.427 -14.158 1.00 77.75 117 GLY A CA 1
ATOM 888 C C . GLY A 1 117 ? -20.440 -19.371 -13.182 1.00 77.75 117 GLY A C 1
ATOM 889 O O . GLY A 1 117 ? -21.557 -19.063 -13.596 1.00 77.75 117 GLY A O 1
ATOM 890 N N . GLY A 1 118 ? -20.194 -19.614 -11.892 1.00 82.25 118 GLY A N 1
ATOM 891 C CA . GLY A 1 118 ? -21.182 -19.469 -10.820 1.00 82.25 118 GLY A CA 1
ATOM 892 C C . GLY A 1 118 ? -21.700 -18.037 -10.688 1.00 82.25 118 GLY A C 1
ATOM 893 O O . GLY A 1 118 ? -22.910 -17.827 -10.719 1.00 82.25 118 GLY A O 1
ATOM 894 N N . LEU A 1 119 ? -20.800 -17.048 -10.653 1.00 84.06 119 LEU A N 1
ATOM 895 C CA . LEU A 1 119 ? -21.164 -15.626 -10.615 1.00 84.06 119 LEU A CA 1
ATOM 896 C C . LEU A 1 119 ? -22.060 -15.236 -11.799 1.00 84.06 119 LEU A C 1
ATOM 898 O O . LEU A 1 119 ? -23.106 -14.617 -11.606 1.00 84.06 119 LEU A O 1
ATOM 902 N N . ARG A 1 120 ? -21.713 -15.686 -13.014 1.00 85.00 120 ARG A N 1
ATOM 903 C CA . ARG A 1 120 ? -22.523 -15.430 -14.218 1.00 85.00 120 ARG A CA 1
ATOM 904 C C . ARG A 1 120 ? -23.927 -16.024 -14.129 1.00 85.00 120 ARG A C 1
ATOM 906 O O . ARG A 1 120 ? -24.866 -15.395 -14.604 1.00 85.00 120 ARG A O 1
ATOM 913 N N . ARG A 1 121 ? -24.092 -17.205 -13.519 1.00 87.56 121 ARG A N 1
ATOM 914 C CA . ARG A 1 121 ? -25.418 -17.830 -13.326 1.00 87.56 121 ARG A CA 1
ATOM 915 C C . ARG A 1 121 ? -26.317 -17.021 -12.396 1.00 87.56 121 ARG A C 1
ATOM 917 O O . ARG A 1 121 ? -27.525 -17.027 -12.585 1.00 87.56 121 ARG A O 1
ATOM 924 N N . VAL A 1 122 ? -25.731 -16.317 -11.430 1.00 85.50 122 VAL A N 1
ATOM 925 C CA . VAL A 1 122 ? -26.449 -15.432 -10.497 1.00 85.50 122 VAL A CA 1
ATOM 926 C C . VAL A 1 122 ? -26.620 -14.014 -11.083 1.00 85.50 122 VAL A C 1
ATOM 928 O O . VAL A 1 122 ? -27.156 -13.125 -10.433 1.00 85.50 122 VAL A O 1
ATOM 931 N N . GLY A 1 123 ? -26.199 -13.779 -12.333 1.00 83.62 123 GLY A N 1
ATOM 932 C CA . GLY A 1 123 ? -26.322 -12.479 -13.008 1.00 83.62 123 GLY A CA 1
ATOM 933 C C . GLY A 1 123 ? -25.236 -11.461 -12.637 1.00 83.62 123 GLY A C 1
ATOM 934 O O . GLY A 1 123 ? -25.312 -10.299 -13.046 1.00 83.62 123 GLY A O 1
ATOM 935 N N . LEU A 1 124 ? -24.208 -11.887 -11.899 1.00 87.75 124 LEU A N 1
ATOM 936 C CA . LEU A 1 124 ? -23.044 -11.074 -11.554 1.00 87.75 124 LEU A CA 1
ATOM 937 C C . LEU A 1 124 ? -21.979 -11.155 -12.652 1.00 87.75 124 LEU A C 1
ATOM 939 O O . LEU A 1 124 ? -21.851 -12.163 -13.358 1.00 87.75 124 LEU A O 1
ATOM 943 N N . ARG A 1 125 ? -21.201 -10.081 -12.811 1.00 85.44 125 ARG A N 1
ATOM 944 C CA . ARG A 1 125 ? -20.125 -10.032 -13.803 1.00 85.44 125 ARG A CA 1
ATOM 945 C C . ARG A 1 125 ? -18.788 -10.273 -13.114 1.00 85.44 125 ARG A C 1
ATOM 947 O O . ARG A 1 125 ? -18.411 -9.461 -12.278 1.00 85.44 125 ARG A O 1
ATOM 954 N N . PRO A 1 126 ? -18.067 -11.351 -13.465 1.00 77.38 126 PRO A N 1
ATOM 955 C CA . PRO A 1 126 ? -16.719 -11.540 -12.966 1.00 77.38 126 PRO A CA 1
ATOM 956 C C . PRO A 1 126 ? -15.797 -10.418 -13.458 1.00 77.38 126 PRO A C 1
ATOM 958 O O . PRO A 1 126 ? -15.984 -9.891 -14.564 1.00 77.38 126 PRO A O 1
ATOM 961 N N . THR A 1 127 ? -14.797 -10.093 -12.647 1.00 71.69 127 THR A N 1
ATOM 962 C CA . THR A 1 127 ? -13.756 -9.107 -12.897 1.00 71.69 127 THR A CA 1
ATOM 963 C C . THR A 1 127 ? -13.098 -9.408 -14.238 1.00 71.69 127 THR A C 1
ATOM 965 O O . THR A 1 127 ? -12.329 -10.361 -14.394 1.00 71.69 127 THR A O 1
ATOM 968 N N . GLN A 1 128 ? -13.398 -8.598 -15.254 1.00 57.62 128 GLN A N 1
ATOM 969 C CA . GLN A 1 128 ? -12.677 -8.695 -16.512 1.00 57.62 128 GLN A CA 1
ATOM 970 C C . GLN A 1 128 ? -11.307 -8.057 -16.321 1.00 57.62 128 GLN A C 1
ATOM 972 O O . GLN A 1 128 ? -11.151 -6.842 -16.431 1.00 57.62 128 GLN A O 1
ATOM 977 N N . LEU A 1 129 ? -10.291 -8.888 -16.090 1.00 53.53 129 LEU A N 1
ATOM 978 C CA . LEU A 1 129 ? -8.923 -8.516 -16.423 1.00 53.53 129 LEU A CA 1
ATOM 979 C C . LEU A 1 129 ? -8.908 -8.239 -17.926 1.00 53.53 129 LEU A C 1
ATOM 981 O O . LEU A 1 129 ? -8.785 -9.172 -18.727 1.00 53.53 129 LEU A O 1
ATOM 985 N N . ARG A 1 130 ? -9.089 -6.965 -18.307 1.00 42.38 130 ARG A N 1
ATOM 986 C CA . ARG A 1 130 ? -8.845 -6.484 -19.666 1.00 42.38 130 ARG A CA 1
ATOM 987 C C . ARG A 1 130 ? -7.472 -7.021 -20.041 1.00 42.38 130 ARG A C 1
ATOM 989 O O . ARG A 1 130 ? -6.458 -6.549 -19.532 1.00 42.38 130 ARG A O 1
ATOM 996 N N . HIS A 1 131 ? -7.447 -8.045 -20.889 1.00 44.12 131 HIS A N 1
ATOM 997 C CA . HIS A 1 131 ? -6.242 -8.394 -21.610 1.00 44.12 131 HIS A CA 1
ATOM 998 C C . HIS A 1 131 ? -6.040 -7.198 -22.525 1.00 44.12 131 HIS A C 1
ATOM 1000 O O . HIS A 1 131 ? -6.701 -7.081 -23.554 1.00 44.12 131 HIS A O 1
ATOM 1006 N N . ALA A 1 132 ? -5.248 -6.230 -22.069 1.00 40.41 132 ALA A N 1
ATOM 1007 C CA . ALA A 1 132 ? -4.758 -5.193 -22.944 1.00 40.41 132 ALA A CA 1
ATOM 1008 C C . ALA A 1 132 ? -3.998 -5.943 -24.038 1.00 40.41 132 ALA A C 1
ATOM 1010 O O . ALA A 1 132 ? -2.943 -6.521 -23.780 1.00 40.41 132 ALA A O 1
ATOM 1011 N N . GLY A 1 133 ? -4.612 -6.052 -25.218 1.00 40.75 133 GLY A N 1
ATOM 1012 C CA . GLY A 1 133 ? -3.948 -6.613 -26.383 1.00 40.75 133 GLY A CA 1
ATOM 1013 C C . GLY A 1 133 ? -2.605 -5.906 -26.538 1.00 40.75 133 GLY A C 1
ATOM 1014 O O . GLY A 1 133 ? -2.561 -4.678 -26.491 1.00 40.75 133 GLY A O 1
ATOM 1015 N N . ASN A 1 134 ? -1.534 -6.694 -26.644 1.00 43.94 134 ASN A N 1
ATOM 1016 C CA . ASN A 1 134 ? -0.126 -6.279 -26.695 1.00 43.94 134 ASN A CA 1
ATOM 1017 C C . ASN A 1 134 ? 0.523 -5.684 -25.426 1.00 43.94 134 ASN A C 1
ATOM 1019 O O . ASN A 1 134 ? 1.654 -5.222 -25.530 1.00 43.94 134 ASN A O 1
ATOM 1023 N N . ALA A 1 135 ? -0.087 -5.719 -24.235 1.00 44.75 135 ALA A N 1
ATOM 1024 C CA . ALA A 1 135 ? 0.637 -5.326 -23.015 1.00 44.75 135 ALA A CA 1
ATOM 1025 C C . ALA A 1 135 ? 1.491 -6.480 -22.447 1.00 44.75 135 ALA A C 1
ATOM 1027 O O . ALA A 1 135 ? 0.994 -7.595 -22.267 1.00 44.75 135 ALA A O 1
ATOM 1028 N N . ASP A 1 136 ? 2.757 -6.183 -22.134 1.00 54.38 136 ASP A N 1
ATOM 1029 C CA . ASP A 1 136 ? 3.784 -7.104 -21.631 1.00 54.38 136 ASP A CA 1
ATOM 1030 C C . ASP A 1 136 ? 3.312 -8.074 -20.523 1.00 54.38 136 ASP A C 1
ATOM 1032 O O . ASP A 1 136 ? 2.498 -7.763 -19.640 1.00 54.38 136 ASP A O 1
ATOM 1036 N N . SER A 1 137 ? 3.877 -9.286 -20.555 1.00 56.75 137 SER A N 1
ATOM 1037 C CA . SER A 1 137 ? 3.493 -10.442 -19.730 1.00 56.75 137 SER A CA 1
ATOM 1038 C C . SER A 1 137 ? 3.603 -10.206 -18.216 1.00 56.75 137 SER A C 1
ATOM 1040 O O . SER A 1 137 ? 2.814 -10.762 -17.448 1.00 56.75 137 SER A O 1
ATOM 1042 N N . LEU A 1 138 ? 4.532 -9.350 -17.776 1.00 55.56 138 LEU A N 1
ATOM 1043 C CA . LEU A 1 138 ? 4.810 -9.090 -16.361 1.00 55.56 138 LEU A CA 1
ATOM 1044 C C . LEU A 1 138 ? 3.846 -8.080 -15.727 1.00 55.56 138 LEU A C 1
ATOM 1046 O O . LEU A 1 138 ? 3.378 -8.311 -14.614 1.00 55.56 138 LEU A O 1
ATOM 1050 N N . TRP A 1 139 ? 3.488 -6.995 -16.418 1.00 61.56 139 TRP A N 1
ATOM 1051 C CA . TRP A 1 139 ? 2.455 -6.076 -15.922 1.00 61.56 139 TRP A CA 1
ATOM 1052 C C . TRP A 1 139 ? 1.106 -6.790 -15.806 1.00 61.56 139 TRP A C 1
ATOM 1054 O O . TRP A 1 139 ? 0.382 -6.626 -14.826 1.00 61.56 139 TRP A O 1
ATOM 1064 N N . THR A 1 140 ? 0.813 -7.671 -16.764 1.00 64.88 140 THR A N 1
ATOM 1065 C CA . THR A 1 140 ? -0.357 -8.549 -16.708 1.00 64.88 140 THR A CA 1
ATOM 1066 C C . THR A 1 140 ? -0.306 -9.477 -15.488 1.00 64.88 140 THR A C 1
ATOM 1068 O O . THR A 1 140 ? -1.326 -9.658 -14.823 1.00 64.88 140 THR A O 1
ATOM 1071 N N . LEU A 1 141 ? 0.865 -10.029 -15.147 1.00 67.31 141 LEU A N 1
ATOM 1072 C CA . LEU A 1 141 ? 1.063 -10.839 -13.940 1.00 67.31 141 LEU A CA 1
ATOM 1073 C C . LEU A 1 141 ? 0.872 -10.019 -12.653 1.00 67.31 141 LEU A C 1
ATOM 1075 O O . LEU A 1 141 ? 0.149 -10.454 -11.760 1.00 67.31 141 LEU A O 1
ATOM 1079 N N . LEU A 1 142 ? 1.470 -8.829 -12.562 1.00 67.56 142 LEU A N 1
ATOM 1080 C CA . LEU A 1 142 ? 1.354 -7.964 -11.387 1.00 67.56 142 LEU A CA 1
ATOM 1081 C C . LEU A 1 142 ? -0.086 -7.491 -11.185 1.00 67.56 142 LEU A C 1
ATOM 1083 O O . LEU A 1 142 ? -0.594 -7.556 -10.073 1.00 67.56 142 LEU A O 1
ATOM 1087 N N . ASN A 1 143 ? -0.770 -7.081 -12.255 1.00 70.25 143 ASN A N 1
ATOM 1088 C CA . ASN A 1 143 ? -2.164 -6.657 -12.185 1.00 70.25 143 ASN A CA 1
ATOM 1089 C C . ASN A 1 143 ? -3.089 -7.822 -11.792 1.00 70.25 143 ASN A C 1
ATOM 1091 O O . ASN A 1 143 ? -4.003 -7.649 -10.990 1.00 70.25 143 ASN A O 1
ATOM 1095 N N . ARG A 1 144 ? -2.810 -9.038 -12.288 1.00 73.38 144 ARG A N 1
ATOM 1096 C CA . ARG A 1 144 ? -3.485 -10.265 -11.832 1.00 73.38 144 ARG A CA 1
ATOM 1097 C C . ARG A 1 144 ? -3.276 -10.502 -10.341 1.00 73.38 144 ARG A C 1
ATOM 1099 O O . ARG A 1 144 ? -4.247 -10.775 -9.645 1.00 73.38 144 ARG A O 1
ATOM 1106 N N . LYS A 1 145 ? -2.041 -10.383 -9.845 1.00 76.19 145 LYS A N 1
ATOM 1107 C CA . LYS A 1 145 ? -1.727 -10.574 -8.422 1.00 76.19 145 LYS A CA 1
ATOM 1108 C C . LYS A 1 145 ? -2.332 -9.477 -7.550 1.00 76.19 145 LYS A C 1
ATOM 1110 O O . LYS A 1 145 ? -2.908 -9.798 -6.521 1.00 76.19 145 LYS A O 1
ATOM 1115 N N . LEU A 1 146 ? -2.288 -8.219 -7.976 1.00 76.62 146 LEU A N 1
ATOM 1116 C CA . LEU A 1 146 ? -2.929 -7.117 -7.264 1.00 76.62 146 LEU A CA 1
ATOM 1117 C C . LEU A 1 146 ? -4.436 -7.353 -7.135 1.00 76.62 146 LEU A C 1
ATOM 1119 O O . LEU A 1 146 ? -4.962 -7.237 -6.037 1.00 76.62 146 LEU A O 1
ATOM 1123 N N . HIS A 1 147 ? -5.114 -7.742 -8.218 1.00 74.75 147 HIS A N 1
ATOM 1124 C CA . HIS A 1 147 ? -6.538 -8.077 -8.164 1.00 74.75 147 HIS A CA 1
ATOM 1125 C C . HIS A 1 147 ? -6.824 -9.299 -7.284 1.00 74.75 147 HIS A C 1
ATOM 1127 O O . HIS A 1 147 ? -7.729 -9.244 -6.457 1.00 74.75 147 HIS A O 1
ATOM 1133 N N . ALA A 1 148 ? -6.036 -10.369 -7.414 1.00 76.31 148 ALA A N 1
ATOM 1134 C CA . ALA A 1 148 ? -6.198 -11.586 -6.617 1.00 76.31 148 ALA A CA 1
ATOM 1135 C C . ALA A 1 148 ? -6.005 -11.344 -5.109 1.00 76.31 148 ALA A C 1
ATOM 1137 O O . ALA A 1 148 ? -6.619 -12.024 -4.293 1.00 76.31 148 ALA A O 1
ATOM 1138 N N . HIS A 1 149 ? -5.165 -10.369 -4.747 1.00 79.88 149 HIS A N 1
ATOM 1139 C CA . HIS A 1 149 ? -4.825 -10.033 -3.363 1.00 79.88 149 HIS A CA 1
ATOM 1140 C C . HIS A 1 149 ? -5.489 -8.742 -2.856 1.00 79.88 149 HIS A C 1
ATOM 1142 O O . HIS A 1 149 ? -5.254 -8.339 -1.719 1.00 79.88 149 HIS A O 1
ATOM 1148 N N . ALA A 1 150 ? -6.342 -8.091 -3.654 1.00 79.62 150 ALA A N 1
ATOM 1149 C CA . ALA A 1 150 ? -6.955 -6.809 -3.298 1.00 79.62 150 ALA A CA 1
ATOM 1150 C C . ALA A 1 150 ? -7.829 -6.910 -2.039 1.00 79.62 150 ALA A C 1
ATOM 1152 O O . ALA A 1 150 ? -7.736 -6.053 -1.160 1.00 79.62 150 ALA A O 1
ATOM 1153 N N . GLY A 1 151 ? -8.627 -7.977 -1.913 1.00 81.88 151 GLY A N 1
ATOM 1154 C CA . GLY A 1 151 ? -9.436 -8.202 -0.714 1.00 81.88 151 GLY A CA 1
ATOM 1155 C C . GLY A 1 151 ? -8.586 -8.416 0.538 1.00 81.88 151 GLY A C 1
ATOM 1156 O O . GLY A 1 151 ? -8.887 -7.854 1.584 1.00 81.88 151 GLY A O 1
ATOM 1157 N N . PHE A 1 152 ? -7.464 -9.125 0.408 1.00 83.81 152 PHE A N 1
ATOM 1158 C CA . PHE A 1 152 ? -6.510 -9.335 1.497 1.00 83.81 152 PHE A CA 1
ATOM 1159 C C . PHE A 1 152 ? -5.768 -8.054 1.908 1.00 83.81 152 PHE A C 1
ATOM 1161 O O . PHE A 1 152 ? -5.335 -7.937 3.056 1.00 83.81 152 PHE A O 1
ATOM 1168 N N . LEU A 1 153 ? -5.580 -7.102 0.989 1.00 81.25 153 LEU A N 1
ATOM 1169 C CA . LEU A 1 153 ? -5.030 -5.782 1.305 1.00 81.25 153 LEU A CA 1
ATOM 1170 C C . LEU A 1 153 ? -6.053 -4.921 2.054 1.00 81.25 153 LEU A C 1
ATOM 1172 O O . LEU A 1 153 ? -5.693 -4.240 3.012 1.00 81.25 153 LEU A O 1
ATOM 1176 N N . LEU A 1 154 ? -7.320 -4.966 1.629 1.00 83.62 154 LEU A N 1
ATOM 1177 C CA . LEU A 1 154 ? -8.409 -4.284 2.326 1.00 83.62 154 LEU A CA 1
ATOM 1178 C C . LEU A 1 154 ? -8.560 -4.818 3.757 1.00 83.62 154 LEU A C 1
ATOM 1180 O O . LEU A 1 154 ? -8.677 -4.022 4.684 1.00 83.62 154 LEU A O 1
ATOM 1184 N N . GLU A 1 155 ? -8.463 -6.137 3.933 1.00 86.81 155 GLU A N 1
ATOM 1185 C CA . GLU A 1 155 ? -8.470 -6.800 5.242 1.00 86.81 155 GLU A CA 1
ATOM 1186 C C . GLU A 1 155 ? -7.379 -6.278 6.167 1.00 86.81 155 GLU A C 1
ATOM 1188 O O . GLU A 1 155 ? -7.657 -5.845 7.285 1.00 86.81 155 GLU A O 1
ATOM 1193 N N . ALA A 1 156 ? -6.144 -6.211 5.669 1.00 86.31 156 ALA A N 1
ATOM 1194 C CA . ALA A 1 156 ? -5.032 -5.698 6.455 1.00 86.31 156 ALA A CA 1
ATOM 1195 C C . ALA A 1 156 ? -5.277 -4.257 6.953 1.00 86.31 156 ALA A C 1
ATOM 1197 O O . ALA A 1 156 ? -4.941 -3.928 8.090 1.00 86.31 156 ALA A O 1
ATOM 1198 N N . LEU A 1 157 ? -5.861 -3.391 6.113 1.00 85.50 157 LEU A N 1
ATOM 1199 C CA . LEU A 1 157 ? -6.036 -1.963 6.409 1.00 85.50 157 LEU A CA 1
ATOM 1200 C C . LEU A 1 157 ? -7.253 -1.642 7.287 1.00 85.50 157 LEU A C 1
ATOM 1202 O O . LEU A 1 157 ? -7.201 -0.681 8.061 1.00 85.50 157 LEU A O 1
ATOM 1206 N N . VAL A 1 158 ? -8.349 -2.382 7.119 1.00 88.56 158 VAL A N 1
ATOM 1207 C CA . VAL A 1 158 ? -9.634 -2.100 7.780 1.00 88.56 158 VAL A CA 1
ATOM 1208 C C . VAL A 1 158 ? -9.809 -2.912 9.062 1.00 88.56 158 VAL A C 1
ATOM 1210 O O . VAL A 1 158 ? -10.462 -2.432 9.984 1.00 88.56 158 VAL A O 1
ATOM 1213 N N . GLU A 1 159 ? -9.213 -4.103 9.139 1.00 89.81 159 GLU A N 1
ATOM 1214 C CA . GLU A 1 159 ? -9.426 -5.053 10.232 1.00 89.81 159 GLU A CA 1
ATOM 1215 C C . GLU A 1 159 ? -8.135 -5.334 11.004 1.00 89.81 159 GLU A C 1
ATOM 1217 O O . GLU A 1 159 ? -8.004 -4.873 12.138 1.00 89.81 159 GLU A O 1
ATOM 1222 N N . ALA A 1 160 ? -7.153 -5.994 10.380 1.00 89.25 160 ALA A N 1
ATOM 1223 C CA . ALA A 1 160 ? -5.996 -6.544 11.094 1.00 89.25 160 ALA A CA 1
ATOM 1224 C C . ALA A 1 160 ? -5.160 -5.470 11.815 1.00 89.25 160 ALA A C 1
ATOM 1226 O O . ALA A 1 160 ? -4.785 -5.628 12.977 1.00 89.25 160 ALA A O 1
ATOM 1227 N N . ILE A 1 161 ? -4.871 -4.335 11.158 1.00 89.31 161 ILE A N 1
ATOM 1228 C CA . ILE A 1 161 ? -4.089 -3.260 11.791 1.00 89.31 161 ILE A CA 1
ATOM 1229 C C . ILE A 1 161 ? -4.854 -2.593 12.950 1.00 89.31 161 ILE A C 1
ATOM 1231 O O . ILE A 1 161 ? -4.284 -2.525 14.046 1.00 89.31 161 ILE A O 1
ATOM 1235 N N . PRO A 1 162 ? -6.097 -2.089 12.769 1.00 90.81 162 PRO A N 1
ATOM 1236 C CA . PRO A 1 162 ? -6.874 -1.535 13.879 1.00 90.81 162 PRO A CA 1
ATOM 1237 C C . PRO A 1 162 ? -7.042 -2.515 15.038 1.00 90.81 162 PRO A C 1
ATOM 1239 O O . PRO A 1 162 ? -6.927 -2.116 16.198 1.00 90.81 162 PRO A O 1
ATOM 1242 N N . GLN A 1 163 ? -7.266 -3.792 14.728 1.00 91.69 163 GLN A N 1
ATOM 1243 C CA . GLN A 1 163 ? -7.509 -4.800 15.740 1.00 91.69 163 GLN A CA 1
ATOM 1244 C C . GLN A 1 163 ? -6.249 -5.136 16.533 1.00 91.69 163 GLN A C 1
ATOM 1246 O O . GLN A 1 163 ? -6.272 -5.093 17.761 1.00 91.69 163 GLN A O 1
ATOM 1251 N N . CYS A 1 164 ? -5.114 -5.333 15.866 1.00 91.44 164 CYS A N 1
ATOM 1252 C CA . CYS A 1 164 ? -3.831 -5.510 16.540 1.00 91.44 164 CYS A CA 1
ATOM 1253 C C . CYS A 1 164 ? -3.464 -4.287 17.410 1.00 91.44 164 CYS A C 1
ATOM 1255 O O . CYS A 1 164 ? -3.016 -4.439 18.548 1.00 91.44 164 CYS A O 1
ATOM 1257 N N . ALA A 1 165 ? -3.736 -3.058 16.948 1.00 90.75 165 ALA A N 1
ATOM 1258 C CA . ALA A 1 165 ? -3.531 -1.853 17.759 1.00 90.75 165 ALA A CA 1
ATOM 1259 C C . ALA A 1 165 ? -4.411 -1.835 19.028 1.00 90.75 165 ALA A C 1
ATOM 1261 O O . ALA A 1 165 ? -3.929 -1.475 20.106 1.00 90.75 165 ALA A O 1
ATOM 1262 N N . LEU A 1 166 ? -5.674 -2.265 18.922 1.00 91.88 166 LEU A N 1
ATOM 1263 C CA . LEU A 1 166 ? -6.579 -2.416 20.065 1.00 91.88 166 LEU A CA 1
ATOM 1264 C C . LEU A 1 166 ? -6.076 -3.484 21.050 1.00 91.88 166 LEU A C 1
ATOM 1266 O O . LEU A 1 166 ? -6.104 -3.262 22.261 1.00 91.88 166 LEU A O 1
ATOM 1270 N N . GLN A 1 167 ? -5.581 -4.616 20.544 1.00 91.56 167 GLN A N 1
ATOM 1271 C CA . GLN A 1 167 ? -5.012 -5.692 21.360 1.00 91.56 167 GLN A CA 1
ATOM 1272 C C . GLN A 1 167 ? -3.771 -5.231 22.127 1.00 91.56 167 GLN A C 1
ATOM 1274 O O . GLN A 1 167 ? -3.657 -5.494 23.323 1.00 91.56 167 GLN A O 1
ATOM 1279 N N . ILE A 1 168 ? -2.876 -4.480 21.479 1.00 91.38 168 ILE A N 1
ATOM 1280 C CA . ILE A 1 168 ? -1.708 -3.875 22.133 1.00 91.38 168 ILE A CA 1
ATOM 1281 C C . ILE A 1 168 ? -2.151 -2.950 23.270 1.00 91.38 168 ILE A C 1
ATOM 1283 O O . ILE A 1 168 ? -1.630 -3.056 24.382 1.00 91.38 168 ILE A O 1
ATOM 1287 N N . ALA A 1 169 ? -3.135 -2.079 23.026 1.00 90.06 169 ALA A N 1
ATOM 1288 C CA . ALA A 1 169 ? -3.667 -1.195 24.060 1.00 90.06 169 ALA A CA 1
ATOM 1289 C C . ALA A 1 169 ? -4.259 -1.987 25.239 1.00 90.06 169 ALA A C 1
ATOM 1291 O O . ALA A 1 169 ? -4.019 -1.644 26.397 1.00 90.06 169 ALA A O 1
ATOM 1292 N N . ALA A 1 170 ? -4.972 -3.081 24.959 1.00 89.62 170 ALA A N 1
ATOM 1293 C CA . ALA A 1 170 ? -5.535 -3.957 25.980 1.00 89.62 170 ALA A CA 1
ATOM 1294 C C . ALA A 1 170 ? -4.449 -4.647 26.823 1.00 89.62 170 ALA A C 1
ATOM 1296 O O . ALA A 1 170 ? -4.525 -4.599 28.051 1.00 89.62 170 ALA A O 1
ATOM 1297 N N . VAL A 1 171 ? -3.427 -5.234 26.190 1.00 89.31 171 VAL A N 1
ATOM 1298 C CA . VAL A 1 171 ? -2.301 -5.904 26.872 1.00 89.31 171 VAL A CA 1
ATOM 1299 C C . VAL A 1 171 ? -1.539 -4.922 27.760 1.00 89.31 171 VAL A C 1
ATOM 1301 O O . VAL A 1 171 ? -1.277 -5.210 28.926 1.00 89.31 171 VAL A O 1
ATOM 1304 N N . VAL A 1 172 ? -1.230 -3.733 27.237 1.00 87.31 172 VAL A N 1
ATOM 1305 C CA . VAL A 1 172 ? -0.497 -2.710 27.991 1.00 87.31 172 VAL A CA 1
ATOM 1306 C C . VAL A 1 172 ? -1.328 -2.167 29.157 1.00 87.31 172 VAL A C 1
ATOM 1308 O O . VAL A 1 172 ? -0.801 -2.034 30.259 1.00 87.31 172 VAL A O 1
ATOM 1311 N N . SER A 1 173 ? -2.627 -1.914 28.956 1.00 86.50 173 SER A N 1
ATOM 1312 C CA . SER A 1 173 ? -3.513 -1.426 30.026 1.00 86.50 173 SER A CA 1
ATOM 1313 C C . SER A 1 173 ? -3.702 -2.441 31.158 1.00 86.50 173 SER A C 1
ATOM 1315 O O . SER A 1 173 ? -3.752 -2.060 32.325 1.00 86.50 173 SER A O 1
ATOM 1317 N N . ALA A 1 174 ? -3.775 -3.732 30.829 1.00 84.12 174 ALA A N 1
ATOM 1318 C CA . ALA A 1 174 ? -3.989 -4.791 31.805 1.00 84.12 174 ALA A CA 1
ATOM 1319 C C . ALA A 1 174 ? -2.706 -5.240 32.509 1.00 84.12 174 ALA A C 1
ATOM 1321 O O . ALA A 1 174 ? -2.790 -5.941 33.510 1.00 84.12 174 ALA A O 1
ATOM 1322 N N . ARG A 1 175 ? -1.530 -4.872 31.975 1.00 81.25 175 ARG A N 1
ATOM 1323 C CA . ARG A 1 175 ? -0.214 -5.393 32.390 1.00 81.25 175 ARG A CA 1
ATOM 1324 C C . ARG A 1 175 ? -0.115 -6.925 32.343 1.00 81.25 175 ARG A C 1
ATOM 1326 O O . ARG A 1 175 ? 0.749 -7.521 32.977 1.00 81.25 175 ARG A O 1
ATOM 1333 N N . GLU A 1 176 ? -0.969 -7.555 31.546 1.00 80.69 176 GLU A N 1
ATOM 1334 C CA . GLU A 1 176 ? -1.054 -9.000 31.370 1.00 80.69 176 GLU A CA 1
ATOM 1335 C C . GLU A 1 176 ? -0.968 -9.322 29.883 1.00 80.69 176 GLU A C 1
ATOM 1337 O O . GLU A 1 176 ? -1.697 -8.751 29.067 1.00 80.69 176 GLU A O 1
ATOM 1342 N N . MET A 1 177 ? -0.094 -10.260 29.528 1.00 80.44 177 MET A N 1
ATOM 1343 C CA . MET A 1 177 ? 0.095 -10.701 28.151 1.00 80.44 177 MET A CA 1
ATOM 1344 C C . MET A 1 177 ? -0.338 -12.161 28.020 1.00 80.44 177 MET A C 1
ATOM 1346 O O . MET A 1 177 ? 0.379 -13.064 28.454 1.00 80.44 177 MET A O 1
ATOM 1350 N N . SER A 1 178 ? -1.509 -12.398 27.418 1.00 85.31 178 SER A N 1
ATOM 1351 C CA . SER A 1 178 ? -1.936 -13.753 27.061 1.00 85.31 178 SER A CA 1
ATOM 1352 C C . SER A 1 178 ? -1.111 -14.270 25.876 1.00 85.31 178 SER A C 1
ATOM 1354 O O . SER A 1 178 ? -0.693 -13.509 24.997 1.00 85.31 178 SER A O 1
ATOM 1356 N N . ALA A 1 179 ? -0.869 -15.584 25.835 1.00 85.81 179 ALA A N 1
ATOM 1357 C CA . ALA A 1 179 ? -0.173 -16.212 24.710 1.00 85.81 179 ALA A CA 1
ATOM 1358 C C . ALA A 1 179 ? -0.954 -16.041 23.394 1.00 85.81 179 ALA A C 1
ATOM 1360 O O . ALA A 1 179 ? -0.344 -15.903 22.336 1.00 85.81 179 ALA A O 1
ATOM 1361 N N . VAL A 1 180 ? -2.289 -16.004 23.475 1.00 87.56 180 VAL A N 1
ATOM 1362 C CA . VAL A 1 180 ? -3.188 -15.792 22.334 1.00 87.56 180 VAL A CA 1
ATOM 1363 C C . VAL A 1 180 ? -3.028 -14.380 21.779 1.00 87.56 180 VAL A C 1
ATOM 1365 O O . VAL A 1 180 ? -2.806 -14.238 20.581 1.00 87.56 180 VAL A O 1
ATOM 1368 N N . ALA A 1 181 ? -3.040 -13.348 22.630 1.00 85.94 181 ALA A N 1
ATOM 1369 C CA . ALA A 1 181 ? -2.842 -11.969 22.189 1.00 85.94 181 ALA A CA 1
ATOM 1370 C C . ALA A 1 181 ? -1.457 -11.763 21.557 1.00 85.94 181 ALA A C 1
ATOM 1372 O O . ALA A 1 181 ? -1.346 -11.139 20.505 1.00 85.94 181 ALA A O 1
ATOM 1373 N N . LEU A 1 182 ? -0.397 -12.334 22.142 1.00 86.56 182 LEU A N 1
ATOM 1374 C CA . LEU A 1 182 ? 0.943 -12.253 21.552 1.00 86.56 182 LEU A CA 1
ATOM 1375 C C . LEU A 1 182 ? 1.014 -12.970 20.195 1.00 86.56 182 LEU A C 1
ATOM 1377 O O . LEU A 1 182 ? 1.582 -12.428 19.247 1.00 86.56 182 LEU A O 1
ATOM 1381 N N . ALA A 1 183 ? 0.440 -14.171 20.092 1.00 86.56 183 ALA A N 1
ATOM 1382 C CA . ALA A 1 183 ? 0.391 -14.915 18.838 1.00 86.56 183 ALA A CA 1
ATOM 1383 C C . ALA A 1 183 ? -0.402 -14.158 17.763 1.00 86.56 183 ALA A C 1
ATOM 1385 O O . ALA A 1 183 ? 0.066 -14.084 16.631 1.00 86.56 183 ALA A O 1
ATOM 1386 N N . SER A 1 184 ? -1.536 -13.550 18.129 1.00 90.62 184 SER A N 1
ATOM 1387 C CA . SER A 1 184 ? -2.353 -12.710 17.244 1.00 90.62 184 SER A CA 1
ATOM 1388 C C . SER A 1 184 ? -1.547 -11.518 16.725 1.00 90.62 184 SER A C 1
ATOM 1390 O O . SER A 1 184 ? -1.387 -11.367 15.521 1.00 90.62 184 SER A O 1
ATOM 1392 N N . ILE A 1 185 ? -0.907 -10.749 17.617 1.00 88.06 185 ILE A N 1
ATOM 1393 C CA . ILE A 1 185 ? -0.080 -9.585 17.249 1.00 88.06 185 ILE A CA 1
ATOM 1394 C C . ILE A 1 185 ? 1.040 -9.970 16.268 1.00 88.06 185 ILE A C 1
ATOM 1396 O O . ILE A 1 185 ? 1.287 -9.270 15.280 1.00 88.06 185 ILE A O 1
ATOM 1400 N N . LEU A 1 186 ? 1.740 -11.079 16.532 1.00 84.94 186 LEU A N 1
ATOM 1401 C CA . LEU A 1 186 ? 2.818 -11.564 15.666 1.00 84.94 186 LEU A CA 1
ATOM 1402 C C . LEU A 1 186 ? 2.292 -12.075 14.320 1.00 84.94 186 LEU A C 1
ATOM 1404 O O . LEU A 1 186 ? 2.932 -11.851 13.290 1.00 84.94 186 LEU A O 1
ATOM 1408 N N . LEU A 1 187 ? 1.133 -12.735 14.318 1.00 86.69 187 LEU A N 1
ATOM 1409 C CA . LEU A 1 187 ? 0.495 -13.222 13.105 1.00 86.69 187 LEU A CA 1
ATOM 1410 C C . LEU A 1 187 ? 0.076 -12.054 12.211 1.00 86.69 187 LEU A C 1
ATOM 1412 O O . LEU A 1 187 ? 0.475 -12.039 11.046 1.00 86.69 187 LEU A O 1
ATOM 1416 N N . SER A 1 188 ? -0.576 -11.026 12.761 1.00 87.06 188 SER A N 1
ATOM 1417 C CA . SER A 1 188 ? -0.960 -9.828 12.010 1.00 87.06 188 SER A CA 1
ATOM 1418 C C . SER A 1 188 ? 0.267 -9.118 11.426 1.00 87.06 188 SER A C 1
ATOM 1420 O O . SER A 1 188 ? 0.282 -8.751 10.250 1.00 87.06 188 SER A O 1
ATOM 1422 N N . LEU A 1 189 ? 1.359 -8.995 12.193 1.00 84.56 189 LEU A N 1
ATOM 1423 C CA . LEU A 1 189 ? 2.647 -8.475 11.707 1.00 84.56 189 LEU A CA 1
ATOM 1424 C C . LEU A 1 189 ? 3.157 -9.235 10.472 1.00 84.56 189 LEU A C 1
ATOM 1426 O O . LEU A 1 189 ? 3.554 -8.619 9.477 1.00 84.56 189 LEU A O 1
ATOM 1430 N N . CYS A 1 190 ? 3.131 -10.569 10.521 1.00 81.94 190 CYS A N 1
ATOM 1431 C CA . CYS A 1 190 ? 3.519 -11.417 9.399 1.00 81.94 190 CYS A CA 1
ATOM 1432 C C . CYS A 1 190 ? 2.562 -11.271 8.209 1.00 81.94 190 CYS A C 1
ATOM 1434 O O . CYS A 1 190 ? 3.034 -11.136 7.080 1.00 81.94 190 CYS A O 1
ATOM 1436 N N . VAL A 1 191 ? 1.245 -11.246 8.440 1.00 82.00 191 VAL A N 1
ATOM 1437 C CA . VAL A 1 191 ? 0.213 -11.084 7.401 1.00 82.00 191 VAL A CA 1
ATOM 1438 C C . VAL A 1 191 ? 0.444 -9.782 6.640 1.00 82.00 191 VAL A C 1
ATOM 1440 O O . VAL A 1 191 ? 0.585 -9.794 5.416 1.00 82.00 191 VAL A O 1
ATOM 1443 N N . ILE A 1 192 ? 0.551 -8.663 7.356 1.00 79.56 192 ILE A N 1
ATOM 1444 C CA . ILE A 1 192 ? 0.686 -7.331 6.761 1.00 79.56 192 ILE A CA 1
ATOM 1445 C C . ILE A 1 192 ? 2.047 -7.200 6.061 1.00 79.56 192 ILE A C 1
ATOM 1447 O O . ILE A 1 192 ? 2.114 -6.794 4.898 1.00 79.56 192 ILE A O 1
ATOM 1451 N N . GLY A 1 193 ? 3.136 -7.607 6.725 1.00 75.56 193 GLY A N 1
ATOM 1452 C CA . GLY A 1 193 ? 4.482 -7.574 6.148 1.00 75.56 193 GLY A CA 1
ATOM 1453 C C . GLY A 1 193 ? 4.601 -8.426 4.880 1.00 75.56 193 GLY A C 1
ATOM 1454 O O . GLY A 1 193 ? 5.179 -7.985 3.885 1.00 75.56 193 GLY A O 1
ATOM 1455 N N . SER A 1 194 ? 3.976 -9.610 4.868 1.00 75.19 194 SER A N 1
ATOM 1456 C CA . SER A 1 194 ? 3.984 -10.533 3.726 1.00 75.19 194 SER A CA 1
ATOM 1457 C C . SER A 1 194 ? 3.221 -10.030 2.504 1.00 75.19 194 SER A C 1
ATOM 1459 O O . SER A 1 194 ? 3.401 -10.595 1.432 1.00 75.19 194 SER A O 1
ATOM 1461 N N . LYS A 1 195 ? 2.396 -8.982 2.635 1.00 75.00 195 LYS A N 1
ATOM 1462 C CA . LYS A 1 195 ? 1.642 -8.347 1.537 1.00 75.00 195 LYS A CA 1
ATOM 1463 C C . LYS A 1 195 ? 2.332 -7.079 1.013 1.00 75.00 195 LYS A C 1
ATOM 1465 O O . LYS A 1 195 ? 2.071 -6.653 -0.112 1.00 75.00 195 LYS A O 1
ATOM 1470 N N . GLY A 1 196 ? 3.283 -6.524 1.772 1.00 72.31 196 GLY A N 1
ATOM 1471 C CA . GLY A 1 196 ? 4.044 -5.325 1.407 1.00 72.31 196 GLY A CA 1
ATOM 1472 C C . GLY A 1 196 ? 4.858 -5.445 0.110 1.00 72.31 196 GLY A C 1
ATOM 1473 O O . GLY A 1 196 ? 5.115 -4.439 -0.551 1.00 72.31 196 GLY A O 1
ATOM 1474 N N . TRP A 1 197 ? 5.206 -6.663 -0.321 1.00 71.06 197 TRP A N 1
ATOM 1475 C CA . TRP A 1 197 ? 5.953 -6.895 -1.567 1.00 71.06 197 TRP A CA 1
ATOM 1476 C C . TRP A 1 197 ? 5.247 -6.354 -2.821 1.00 71.06 197 TRP A C 1
ATOM 1478 O O . TRP A 1 197 ? 5.928 -5.945 -3.763 1.00 71.06 197 TRP A O 1
ATOM 1488 N N . LEU A 1 198 ? 3.907 -6.291 -2.826 1.00 70.25 198 LEU A N 1
ATOM 1489 C CA . LEU A 1 198 ? 3.122 -5.742 -3.939 1.00 70.25 198 LEU A CA 1
ATOM 1490 C C . LEU A 1 198 ? 3.467 -4.268 -4.207 1.00 70.25 198 LEU A C 1
ATOM 1492 O O . LEU A 1 198 ? 3.513 -3.840 -5.359 1.00 70.25 198 LEU A O 1
ATOM 1496 N N . ALA A 1 199 ? 3.765 -3.504 -3.152 1.00 70.25 199 ALA A N 1
ATOM 1497 C CA . ALA A 1 199 ? 4.175 -2.102 -3.241 1.00 70.25 199 ALA A CA 1
ATOM 1498 C C . ALA A 1 199 ? 5.707 -1.920 -3.321 1.00 70.25 199 ALA A C 1
ATOM 1500 O O . ALA A 1 199 ? 6.192 -0.825 -3.615 1.00 70.25 199 ALA A O 1
ATOM 1501 N N . ALA A 1 200 ? 6.482 -2.986 -3.096 1.00 74.25 200 ALA A N 1
ATOM 1502 C CA . ALA A 1 200 ? 7.944 -2.960 -3.057 1.00 74.25 200 ALA A CA 1
ATOM 1503 C C . ALA A 1 200 ? 8.628 -3.111 -4.428 1.00 74.25 200 ALA A C 1
ATOM 1505 O O . ALA A 1 200 ? 9.861 -3.038 -4.496 1.00 74.25 200 ALA A O 1
ATOM 1506 N N . TYR A 1 201 ? 7.854 -3.337 -5.498 1.00 74.75 201 TYR A N 1
ATOM 1507 C CA . TYR A 1 201 ? 8.343 -3.733 -6.822 1.00 74.75 201 TYR A CA 1
ATOM 1508 C C . TYR A 1 201 ? 9.572 -2.934 -7.290 1.00 74.75 201 TYR A C 1
ATOM 1510 O O . TYR A 1 201 ? 9.579 -1.703 -7.310 1.00 74.75 201 TYR A O 1
ATOM 1518 N N . SER A 1 202 ? 10.629 -3.652 -7.674 1.00 77.50 202 SER A N 1
ATOM 1519 C CA . SER A 1 202 ? 11.830 -3.091 -8.286 1.00 77.50 202 SER A CA 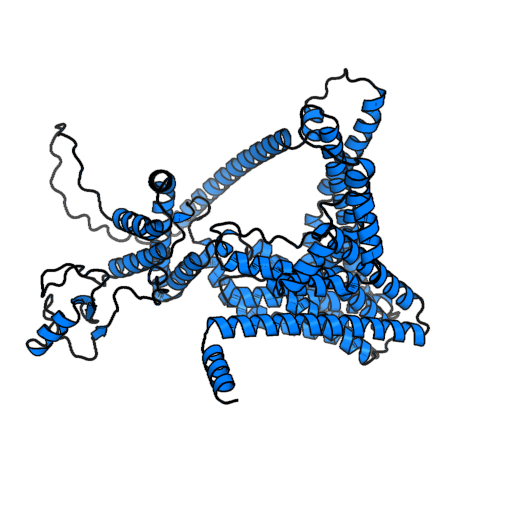1
ATOM 1520 C C . SER A 1 202 ? 12.544 -4.164 -9.103 1.00 77.50 202 SER A C 1
ATOM 1522 O O . SER A 1 202 ? 12.673 -5.298 -8.649 1.00 77.50 202 SER A O 1
ATOM 1524 N N . ILE A 1 203 ? 13.060 -3.783 -10.272 1.00 74.38 203 ILE A N 1
ATOM 1525 C CA . ILE A 1 203 ? 13.895 -4.648 -11.122 1.00 74.38 203 ILE A CA 1
ATOM 1526 C C . ILE A 1 203 ? 15.181 -5.067 -10.390 1.00 74.38 203 ILE A C 1
ATOM 1528 O O . ILE A 1 203 ? 15.654 -6.200 -10.476 1.00 74.38 203 ILE A O 1
ATOM 1532 N N . HIS A 1 204 ? 15.765 -4.143 -9.628 1.00 80.69 204 HIS A N 1
ATOM 1533 C CA . HIS A 1 204 ? 17.002 -4.391 -8.907 1.00 80.69 204 HIS A CA 1
ATOM 1534 C C . HIS A 1 204 ? 16.711 -5.145 -7.603 1.00 80.69 204 HIS A C 1
ATOM 1536 O O . HIS A 1 204 ? 16.145 -4.579 -6.667 1.00 80.69 204 HIS A O 1
ATOM 1542 N N . ARG A 1 205 ? 17.127 -6.418 -7.518 1.00 83.94 205 ARG A N 1
ATOM 1543 C CA . ARG A 1 205 ? 16.821 -7.307 -6.375 1.00 83.94 205 ARG A CA 1
ATOM 1544 C C . ARG A 1 205 ? 17.157 -6.702 -5.000 1.00 83.94 205 ARG A C 1
ATOM 1546 O O . ARG A 1 205 ? 16.284 -6.743 -4.137 1.00 83.94 205 ARG A O 1
ATOM 1553 N N . PRO A 1 206 ? 18.341 -6.095 -4.763 1.00 88.19 206 PRO A N 1
ATOM 1554 C CA . PRO A 1 206 ? 18.619 -5.429 -3.487 1.00 88.19 206 PRO A CA 1
ATOM 1555 C C . PRO A 1 206 ? 17.639 -4.296 -3.166 1.00 88.19 206 PRO A C 1
ATOM 1557 O O . PRO A 1 206 ? 17.255 -4.136 -2.014 1.00 88.19 206 PRO A O 1
ATOM 1560 N N . THR A 1 207 ? 17.198 -3.539 -4.176 1.00 87.56 207 THR A N 1
ATOM 1561 C CA . THR A 1 207 ? 16.198 -2.473 -4.006 1.00 87.56 207 THR A CA 1
ATOM 1562 C C . THR A 1 207 ? 14.820 -3.049 -3.701 1.00 87.56 207 THR A C 1
ATOM 1564 O O . THR A 1 207 ? 14.133 -2.530 -2.832 1.00 87.56 207 THR A O 1
ATOM 1567 N N . PHE A 1 208 ? 14.429 -4.151 -4.343 1.00 85.44 208 PHE A N 1
ATOM 1568 C CA . PHE A 1 208 ? 13.185 -4.853 -4.023 1.00 85.44 208 PHE A CA 1
ATOM 1569 C C . PHE A 1 208 ? 13.162 -5.353 -2.569 1.00 85.44 208 PHE A C 1
ATOM 1571 O O . PHE A 1 208 ? 12.192 -5.120 -1.846 1.00 85.44 208 PHE A O 1
ATOM 1578 N N . VAL A 1 209 ? 14.249 -5.987 -2.114 1.00 88.06 209 VAL A N 1
ATOM 1579 C CA . VAL A 1 209 ? 14.376 -6.459 -0.725 1.00 88.06 209 VAL A CA 1
ATOM 1580 C C . VAL A 1 209 ? 14.385 -5.279 0.246 1.00 88.06 209 VAL A C 1
ATOM 1582 O O . VAL A 1 209 ? 13.650 -5.303 1.227 1.00 88.06 209 VAL A O 1
ATOM 1585 N N . PHE A 1 210 ? 15.142 -4.217 -0.051 1.00 91.06 210 PHE A N 1
ATOM 1586 C CA . PHE A 1 210 ? 15.154 -2.989 0.748 1.00 91.06 210 PHE A CA 1
ATOM 1587 C C . PHE A 1 210 ? 13.748 -2.399 0.894 1.00 91.06 210 PHE A C 1
ATOM 1589 O O . PHE A 1 210 ? 13.323 -2.102 2.004 1.00 91.06 210 PHE A O 1
ATOM 1596 N N . ASN A 1 211 ? 13.010 -2.263 -0.211 1.00 88.06 211 ASN A N 1
ATOM 1597 C CA . ASN A 1 211 ? 11.657 -1.714 -0.200 1.00 88.06 211 ASN A CA 1
ATOM 1598 C C . ASN A 1 211 ? 10.694 -2.601 0.600 1.00 88.06 211 ASN A C 1
ATOM 1600 O O . ASN A 1 211 ? 9.858 -2.086 1.336 1.00 88.06 211 ASN A O 1
ATOM 1604 N N . SER A 1 212 ? 10.829 -3.924 0.481 1.00 86.38 212 SER A N 1
ATOM 1605 C CA . SER A 1 212 ? 10.005 -4.883 1.224 1.00 86.38 212 SER A CA 1
ATOM 1606 C C . SER A 1 212 ? 10.264 -4.783 2.729 1.00 86.38 212 SER A C 1
ATOM 1608 O O . SER A 1 212 ? 9.320 -4.720 3.513 1.00 86.38 212 SER A O 1
ATOM 1610 N N . ILE A 1 213 ? 11.537 -4.693 3.131 1.00 89.56 213 ILE A N 1
ATOM 1611 C CA . ILE A 1 213 ? 11.931 -4.495 4.532 1.00 89.56 213 ILE A CA 1
ATOM 1612 C C . ILE A 1 213 ? 11.455 -3.132 5.038 1.00 89.56 213 ILE A C 1
ATOM 1614 O O . ILE A 1 213 ? 10.967 -3.061 6.156 1.00 89.56 213 ILE A O 1
ATOM 1618 N N . ALA A 1 214 ? 11.535 -2.069 4.232 1.00 90.25 214 ALA A N 1
ATOM 1619 C CA . ALA A 1 214 ? 11.047 -0.745 4.618 1.00 90.25 214 ALA A CA 1
ATOM 1620 C C . ALA A 1 214 ? 9.542 -0.756 4.931 1.00 90.25 214 ALA A C 1
ATOM 1622 O O . ALA A 1 214 ? 9.117 -0.176 5.925 1.00 90.25 214 ALA A O 1
ATOM 1623 N N . ILE A 1 215 ? 8.742 -1.462 4.124 1.00 87.31 215 ILE A N 1
ATOM 1624 C CA . ILE A 1 215 ? 7.301 -1.611 4.367 1.00 87.31 215 ILE A CA 1
ATOM 1625 C C . ILE A 1 215 ? 7.037 -2.465 5.614 1.00 87.31 215 ILE A C 1
ATOM 1627 O O . ILE A 1 215 ? 6.192 -2.109 6.428 1.00 87.31 215 ILE A O 1
ATOM 1631 N N . ALA A 1 216 ? 7.771 -3.562 5.815 1.00 88.00 216 ALA A N 1
ATOM 1632 C CA . ALA A 1 216 ? 7.637 -4.372 7.028 1.00 88.00 216 ALA A CA 1
ATOM 1633 C C . ALA A 1 216 ? 8.047 -3.595 8.297 1.00 88.00 216 ALA A C 1
ATOM 1635 O O . ALA A 1 216 ? 7.368 -3.666 9.322 1.00 88.00 216 ALA A O 1
ATOM 1636 N N . ALA A 1 217 ? 9.119 -2.806 8.208 1.00 91.31 217 ALA A N 1
ATOM 1637 C CA . ALA A 1 217 ? 9.609 -1.958 9.286 1.00 91.31 217 ALA A CA 1
ATOM 1638 C C . ALA A 1 217 ? 8.590 -0.875 9.662 1.00 91.31 217 ALA A C 1
ATOM 1640 O O . ALA A 1 217 ? 8.460 -0.559 10.837 1.00 91.31 217 ALA A O 1
ATOM 1641 N N . ASP A 1 218 ? 7.822 -0.361 8.702 1.00 90.75 218 ASP A N 1
ATOM 1642 C CA . ASP A 1 218 ? 6.731 0.585 8.947 1.00 90.75 218 ASP A CA 1
ATOM 1643 C C . ASP A 1 218 ? 5.595 0.003 9.781 1.00 90.75 218 ASP A C 1
ATOM 1645 O O . ASP A 1 218 ? 5.088 0.667 10.689 1.00 90.75 218 ASP A O 1
ATOM 1649 N N . VAL A 1 219 ? 5.232 -1.249 9.510 1.00 88.75 219 VAL A N 1
ATOM 1650 C CA . VAL A 1 219 ? 4.224 -1.979 10.283 1.00 88.75 219 VAL A CA 1
ATOM 1651 C C . VAL A 1 219 ? 4.744 -2.257 11.697 1.00 88.75 219 VAL A C 1
ATOM 1653 O O . VAL A 1 219 ? 4.051 -1.984 12.676 1.00 88.75 219 VAL A O 1
ATOM 1656 N N . ALA A 1 220 ? 5.991 -2.722 11.829 1.00 90.12 220 ALA A N 1
ATOM 1657 C CA . ALA A 1 220 ? 6.626 -2.919 13.135 1.00 90.12 220 ALA A CA 1
ATOM 1658 C C . ALA A 1 220 ? 6.737 -1.604 13.926 1.00 90.12 220 ALA A C 1
ATOM 1660 O O . ALA A 1 220 ? 6.458 -1.565 15.125 1.00 90.12 220 ALA A O 1
ATOM 1661 N N . CYS A 1 221 ? 7.088 -0.511 13.247 1.00 92.62 221 CYS A N 1
ATOM 1662 C CA . CYS A 1 221 ? 7.162 0.822 13.826 1.00 92.62 221 CYS A CA 1
ATOM 1663 C C . CYS A 1 221 ? 5.788 1.305 14.300 1.00 92.62 221 CYS A C 1
ATOM 1665 O O . CYS A 1 221 ? 5.694 1.842 15.401 1.00 92.62 221 CYS A O 1
ATOM 1667 N N . LEU A 1 222 ? 4.720 1.068 13.526 1.00 91.31 222 LEU A N 1
ATOM 1668 C CA . LEU A 1 222 ? 3.352 1.402 13.925 1.00 91.31 222 LEU A CA 1
ATOM 1669 C C . LEU A 1 222 ? 2.979 0.735 15.250 1.00 91.31 222 LEU A C 1
ATOM 1671 O O . LEU A 1 222 ? 2.547 1.421 16.175 1.00 91.31 222 LEU A O 1
ATOM 1675 N N . PHE A 1 223 ? 3.171 -0.578 15.355 1.00 91.62 223 PHE A N 1
ATOM 1676 C CA . PHE A 1 223 ? 2.807 -1.320 16.561 1.00 91.62 223 PHE A CA 1
ATOM 1677 C C . PHE A 1 223 ? 3.705 -0.981 17.749 1.00 91.62 223 PHE A C 1
ATOM 1679 O O . PHE A 1 223 ? 3.219 -0.846 18.870 1.00 91.62 223 PHE A O 1
ATOM 1686 N N . SER A 1 224 ? 4.995 -0.743 17.510 1.00 92.44 224 SER A N 1
ATOM 1687 C CA . SER A 1 224 ? 5.899 -0.223 18.535 1.00 92.44 224 SER A CA 1
ATOM 1688 C C . SER A 1 224 ? 5.455 1.161 19.034 1.00 92.44 224 SER A C 1
ATOM 1690 O O . SER A 1 224 ? 5.375 1.378 20.242 1.00 92.44 224 SER A O 1
ATOM 1692 N N . SER A 1 225 ? 5.082 2.082 18.134 1.00 92.50 225 SER A N 1
ATOM 1693 C CA . SER A 1 225 ? 4.510 3.380 18.514 1.00 92.50 225 SER A CA 1
ATOM 1694 C C . SER A 1 225 ? 3.215 3.219 19.310 1.00 92.50 225 SER A C 1
ATOM 1696 O O . SER A 1 225 ? 3.051 3.887 20.326 1.00 92.50 225 SER A O 1
ATOM 1698 N N . ALA A 1 226 ? 2.314 2.326 18.888 1.00 91.25 226 ALA A N 1
ATOM 1699 C CA . ALA A 1 226 ? 1.057 2.065 19.585 1.00 91.25 226 ALA A CA 1
ATOM 1700 C C . ALA A 1 226 ? 1.286 1.525 21.006 1.00 91.25 226 ALA A C 1
ATOM 1702 O O . ALA A 1 226 ? 0.618 1.966 21.941 1.00 91.25 226 ALA A O 1
ATOM 1703 N N . ALA A 1 227 ? 2.262 0.631 21.186 1.00 91.62 227 ALA A N 1
ATOM 1704 C CA . ALA A 1 227 ? 2.626 0.080 22.488 1.00 91.62 227 ALA A CA 1
ATOM 1705 C C . ALA A 1 227 ? 3.181 1.155 23.430 1.00 91.62 227 ALA A C 1
ATOM 1707 O O . ALA A 1 227 ? 2.729 1.256 24.567 1.00 91.62 227 ALA A O 1
ATOM 1708 N N . TRP A 1 228 ? 4.092 2.004 22.944 1.00 92.38 228 TRP A N 1
ATOM 1709 C CA . TRP A 1 228 ? 4.633 3.129 23.714 1.00 92.38 228 TRP A CA 1
ATOM 1710 C C . TRP A 1 228 ? 3.571 4.179 24.053 1.00 92.38 228 TRP A C 1
ATOM 1712 O O . TRP A 1 228 ? 3.479 4.610 25.197 1.00 92.38 228 TRP A O 1
ATOM 1722 N N . VAL A 1 229 ? 2.733 4.586 23.093 1.00 90.81 229 VAL A N 1
ATOM 1723 C CA . VAL A 1 229 ? 1.635 5.529 23.366 1.00 90.81 229 VAL A CA 1
ATOM 1724 C C . VAL A 1 229 ? 0.688 4.951 24.413 1.00 90.81 229 VAL A C 1
ATOM 1726 O O . VAL A 1 229 ? 0.350 5.647 25.365 1.00 90.81 229 VAL A O 1
ATOM 1729 N N . SER A 1 230 ? 0.312 3.678 24.278 1.00 89.06 230 SER A N 1
ATOM 1730 C CA . SER A 1 230 ? -0.537 3.002 25.261 1.00 89.06 230 SER A CA 1
ATOM 1731 C C . SER A 1 230 ? 0.133 2.971 26.632 1.00 89.06 230 SER A C 1
ATOM 1733 O O . SER A 1 230 ? -0.511 3.294 27.621 1.00 89.06 230 SER A O 1
ATOM 1735 N N . HIS A 1 231 ? 1.431 2.673 26.704 1.00 88.19 231 HIS A N 1
ATOM 1736 C CA . HIS A 1 231 ? 2.167 2.666 27.966 1.00 88.19 231 HIS A CA 1
ATOM 1737 C C . HIS A 1 231 ? 2.020 4.000 28.705 1.00 88.19 231 HIS A C 1
ATOM 1739 O O . HIS A 1 231 ? 1.513 4.040 29.824 1.00 88.19 231 HIS A O 1
ATOM 1745 N N . HIS A 1 232 ? 2.319 5.095 28.007 1.00 86.25 232 HIS A N 1
ATOM 1746 C CA . HIS A 1 232 ? 2.258 6.449 28.555 1.00 86.25 232 HIS A CA 1
ATOM 1747 C C . HIS A 1 232 ? 0.839 6.952 28.851 1.00 86.25 232 HIS A C 1
ATOM 1749 O O . HIS A 1 232 ? 0.657 7.887 29.629 1.00 86.25 232 HIS A O 1
ATOM 1755 N N . MET A 1 233 ? -0.190 6.369 28.231 1.00 84.19 233 MET A N 1
ATOM 1756 C CA . MET A 1 233 ? -1.581 6.716 28.534 1.00 84.19 233 MET A CA 1
ATOM 1757 C C . MET A 1 233 ? -2.075 6.096 29.845 1.00 84.19 233 MET A C 1
ATOM 1759 O O . MET A 1 233 ? -2.941 6.685 30.490 1.00 84.19 233 MET A O 1
ATOM 1763 N N . TRP A 1 234 ? -1.552 4.927 30.227 1.00 79.31 234 TRP A N 1
ATOM 1764 C CA . TRP A 1 234 ? -2.057 4.140 31.360 1.00 79.31 234 TRP A CA 1
ATOM 1765 C C . TRP A 1 234 ? -1.077 4.051 32.541 1.00 79.31 234 TRP A C 1
ATOM 1767 O O . TRP A 1 234 ? -1.478 3.658 33.637 1.00 79.31 234 TRP A O 1
ATOM 1777 N N . ALA A 1 235 ? 0.190 4.430 32.364 1.00 75.44 235 ALA A N 1
ATOM 1778 C CA . ALA A 1 235 ? 1.161 4.514 33.448 1.00 75.44 235 ALA A CA 1
ATOM 1779 C C . ALA A 1 235 ? 0.996 5.821 34.246 1.00 75.44 235 ALA A C 1
ATOM 1781 O O . ALA A 1 235 ? 1.084 6.927 33.718 1.00 75.44 235 ALA A O 1
ATOM 1782 N N . SER A 1 236 ? 0.764 5.699 35.555 1.00 58.47 236 SER A N 1
ATOM 1783 C CA . SER A 1 236 ? 0.524 6.828 36.465 1.00 58.47 236 SER A CA 1
ATOM 1784 C C . SER A 1 236 ? 1.798 7.479 37.032 1.00 58.47 236 SER A C 1
ATOM 1786 O O . SER A 1 236 ? 1.693 8.466 37.755 1.00 58.47 236 SER A O 1
ATOM 1788 N N . SER A 1 237 ? 2.992 6.940 36.755 1.00 56.22 237 SER A N 1
ATOM 1789 C CA . SER A 1 237 ? 4.247 7.274 37.459 1.00 56.22 237 SER A CA 1
ATOM 1790 C C . SER A 1 237 ? 5.414 7.607 36.520 1.00 56.22 237 SER A C 1
ATOM 1792 O O . SER A 1 237 ? 6.491 7.022 36.629 1.00 56.22 237 SER A O 1
ATOM 1794 N N . GLU A 1 238 ? 5.211 8.511 35.563 1.00 60.47 238 GLU A N 1
ATOM 1795 C CA . GLU A 1 238 ? 6.185 8.724 34.486 1.00 60.47 238 GLU A CA 1
ATOM 1796 C C . GLU A 1 238 ? 7.053 9.976 34.623 1.00 60.47 238 GLU A C 1
ATOM 1798 O O . GLU A 1 238 ? 6.681 10.982 35.233 1.00 60.47 238 GLU A O 1
ATOM 1803 N N . THR A 1 239 ? 8.210 9.940 33.957 1.00 68.12 239 THR A N 1
ATOM 1804 C CA . THR A 1 239 ? 9.020 11.128 33.693 1.00 68.12 239 THR A CA 1
ATOM 1805 C C . THR A 1 239 ? 8.241 12.088 32.786 1.00 68.12 239 THR A C 1
ATOM 1807 O O . THR A 1 239 ? 7.723 11.710 31.734 1.00 68.12 239 THR A O 1
ATOM 1810 N N . ALA A 1 240 ? 8.168 13.371 33.162 1.00 77.50 240 ALA A N 1
ATOM 1811 C CA . ALA A 1 240 ? 7.383 14.375 32.432 1.00 77.50 240 ALA A CA 1
ATOM 1812 C C . ALA A 1 240 ? 7.750 14.484 30.933 1.00 77.50 240 ALA A C 1
ATOM 1814 O O . ALA A 1 240 ? 6.908 14.862 30.116 1.00 77.50 240 ALA A O 1
ATOM 1815 N N . ALA A 1 241 ? 8.990 14.130 30.571 1.00 84.81 241 ALA A N 1
ATOM 1816 C CA . ALA A 1 241 ? 9.505 14.183 29.207 1.00 84.81 241 ALA A CA 1
ATOM 1817 C C . ALA A 1 241 ? 8.930 13.086 28.289 1.00 84.81 241 ALA A C 1
ATOM 1819 O O . ALA A 1 241 ? 8.451 13.409 27.202 1.00 84.81 241 ALA A O 1
ATOM 1820 N N . ALA A 1 242 ? 8.930 11.816 28.710 1.00 84.38 242 ALA A N 1
ATOM 1821 C CA . ALA A 1 242 ? 8.456 10.695 27.886 1.00 84.38 242 ALA A CA 1
ATOM 1822 C C . ALA A 1 242 ? 6.953 10.817 27.570 1.00 84.38 242 ALA A C 1
ATOM 1824 O O . ALA A 1 242 ? 6.536 10.756 26.406 1.00 84.38 242 ALA A O 1
ATOM 1825 N N . ALA A 1 243 ? 6.159 11.151 28.592 1.00 85.25 243 ALA A N 1
ATOM 1826 C CA . ALA A 1 243 ? 4.735 11.439 28.453 1.00 85.25 243 ALA A CA 1
ATOM 1827 C C . ALA A 1 243 ? 4.462 12.644 27.533 1.00 85.25 243 ALA A C 1
ATOM 1829 O O . ALA A 1 243 ? 3.495 12.654 26.766 1.00 85.25 243 ALA A O 1
ATOM 1830 N N . TRP A 1 244 ? 5.306 13.683 27.580 1.00 88.94 244 TRP A N 1
ATOM 1831 C CA . TRP A 1 244 ? 5.178 14.834 26.683 1.00 88.94 244 TRP A CA 1
ATOM 1832 C C . TRP A 1 244 ? 5.413 14.447 25.219 1.00 88.94 244 TRP A C 1
ATOM 1834 O O . TRP A 1 244 ? 4.600 14.811 24.370 1.00 88.94 244 TRP A O 1
ATOM 1844 N N . VAL A 1 245 ? 6.454 13.658 24.925 1.00 90.56 245 VAL A N 1
ATOM 1845 C CA . VAL A 1 245 ? 6.745 13.186 23.559 1.00 90.56 245 VAL A CA 1
ATOM 1846 C C . VAL A 1 245 ? 5.602 12.319 23.022 1.00 90.56 245 VAL A C 1
ATOM 1848 O O . VAL A 1 245 ? 5.179 12.505 21.880 1.00 90.56 245 VAL A O 1
ATOM 1851 N N . ALA A 1 246 ? 5.046 11.422 23.845 1.00 90.19 246 ALA A N 1
ATOM 1852 C CA . ALA A 1 246 ? 3.888 10.602 23.481 1.00 90.19 246 ALA A CA 1
ATOM 1853 C C . ALA A 1 246 ? 2.658 11.452 23.132 1.00 90.19 246 ALA A C 1
ATOM 1855 O O . ALA A 1 246 ? 2.055 11.263 22.072 1.00 90.19 246 ALA A O 1
ATOM 1856 N N . ARG A 1 247 ? 2.322 12.440 23.972 1.00 90.56 247 ARG A N 1
ATOM 1857 C CA . ARG A 1 247 ? 1.207 13.367 23.714 1.00 90.56 247 ARG A CA 1
ATOM 1858 C C . ARG A 1 247 ? 1.436 14.230 22.474 1.00 90.56 247 ARG A C 1
ATOM 1860 O O . ARG A 1 247 ? 0.495 14.445 21.715 1.00 90.56 247 ARG A O 1
ATOM 1867 N N . ALA A 1 248 ? 2.661 14.701 22.247 1.00 90.69 248 ALA A N 1
ATOM 1868 C CA . ALA A 1 248 ? 3.008 15.486 21.065 1.00 90.69 248 ALA A CA 1
ATOM 1869 C C . ALA A 1 248 ? 2.860 14.663 19.776 1.00 90.69 248 ALA A C 1
ATOM 1871 O O . ALA A 1 248 ? 2.251 15.131 18.813 1.00 90.69 248 ALA A O 1
ATOM 1872 N N . TYR A 1 249 ? 3.355 13.420 19.774 1.00 91.94 249 TYR A N 1
ATOM 1873 C CA . TYR A 1 249 ? 3.193 12.493 18.654 1.00 91.94 249 TYR A CA 1
ATOM 1874 C C . TYR A 1 249 ? 1.713 12.205 18.364 1.00 91.94 249 TYR A C 1
ATOM 1876 O O . TYR A 1 249 ? 1.268 12.361 17.226 1.00 91.94 249 TYR A O 1
ATOM 1884 N N . LEU A 1 250 ? 0.934 11.861 19.396 1.00 91.38 250 LEU A N 1
ATOM 1885 C CA . LEU A 1 250 ? -0.496 11.580 19.259 1.00 91.38 250 LEU A CA 1
ATOM 1886 C C . LEU A 1 250 ? -1.277 12.807 18.768 1.00 91.38 250 LEU A C 1
ATOM 1888 O O . LEU A 1 250 ? -2.117 12.685 17.879 1.00 91.38 250 LEU A O 1
ATOM 1892 N N . GLY A 1 251 ? -0.977 13.994 19.302 1.00 90.94 251 GLY A N 1
ATOM 1893 C CA . GLY A 1 251 ? -1.600 15.249 18.882 1.00 90.94 251 GLY A CA 1
ATOM 1894 C C . GLY A 1 251 ? -1.309 15.586 17.420 1.00 90.94 251 GLY A C 1
ATOM 1895 O O . GLY A 1 251 ? -2.219 15.953 16.678 1.00 90.94 251 GLY A O 1
ATOM 1896 N N . LEU A 1 252 ? -0.063 15.400 16.973 1.00 90.81 252 LEU A N 1
ATOM 1897 C CA . LEU A 1 252 ? 0.320 15.613 15.578 1.00 90.81 252 LEU A CA 1
ATOM 1898 C C . LEU A 1 252 ? -0.341 14.598 14.634 1.00 90.81 252 LEU A C 1
ATOM 1900 O O . LEU A 1 252 ? -0.822 14.971 13.560 1.00 90.81 252 LEU A O 1
ATOM 1904 N N . PHE A 1 253 ? -0.397 13.327 15.037 1.00 90.31 253 PHE A N 1
ATOM 1905 C CA . PHE A 1 253 ? -1.099 12.284 14.293 1.00 90.31 253 PHE A CA 1
ATOM 1906 C C . PHE A 1 253 ? -2.588 12.623 14.147 1.00 90.31 253 PHE A C 1
ATOM 1908 O O . PHE A 1 253 ? -3.097 12.679 13.027 1.00 90.31 253 PHE A O 1
ATOM 1915 N N . ALA A 1 254 ? -3.261 12.945 15.255 1.00 90.25 254 ALA A N 1
ATOM 1916 C CA . ALA A 1 254 ? -4.671 13.320 15.267 1.00 90.25 254 ALA A CA 1
ATOM 1917 C C . ALA A 1 254 ? -4.944 14.555 14.396 1.00 90.25 254 ALA A C 1
ATOM 1919 O O . ALA A 1 254 ? -5.869 14.537 13.587 1.00 90.25 254 ALA A O 1
ATOM 1920 N N . ALA A 1 255 ? -4.109 15.595 14.488 1.00 88.44 255 ALA A N 1
ATOM 1921 C CA . ALA A 1 255 ? -4.224 16.776 13.636 1.00 88.44 255 ALA A CA 1
ATOM 1922 C C . ALA A 1 255 ? -4.108 16.417 12.146 1.00 88.44 255 ALA A C 1
ATOM 1924 O O . ALA A 1 255 ? -4.908 16.878 11.334 1.00 88.44 255 ALA A O 1
ATOM 1925 N N . THR A 1 256 ? -3.160 15.548 11.785 1.00 87.00 256 THR A N 1
ATOM 1926 C CA . THR A 1 256 ? -2.969 15.110 10.393 1.00 87.00 256 THR A CA 1
ATOM 1927 C C . THR A 1 256 ? -4.177 14.319 9.881 1.00 87.00 256 THR A C 1
ATOM 1929 O O . THR A 1 256 ? -4.634 14.565 8.765 1.00 87.00 256 THR A O 1
ATOM 1932 N N . VAL A 1 257 ? -4.741 13.423 10.701 1.00 87.75 257 VAL A N 1
ATOM 1933 C CA . VAL A 1 257 ? -5.966 12.675 10.369 1.00 87.75 257 VAL A CA 1
ATOM 1934 C C . VAL A 1 257 ? -7.149 13.625 10.193 1.00 87.75 257 VAL A C 1
ATOM 1936 O O . VAL A 1 257 ? -7.826 13.552 9.174 1.00 87.75 257 VAL A O 1
ATOM 1939 N N . VAL A 1 258 ? -7.379 14.553 11.127 1.00 87.31 258 VAL A N 1
ATOM 1940 C CA . VAL A 1 258 ? -8.492 15.517 11.052 1.00 87.31 258 VAL A CA 1
ATOM 1941 C C . VAL A 1 258 ? -8.404 16.366 9.783 1.00 87.31 258 VAL A C 1
ATOM 1943 O O . VAL A 1 258 ? -9.393 16.495 9.060 1.00 87.31 258 VAL A O 1
ATOM 1946 N N . VAL A 1 259 ? -7.217 16.893 9.463 1.00 83.81 259 VAL A N 1
ATOM 1947 C CA . VAL A 1 259 ? -6.992 17.667 8.231 1.00 83.81 259 VAL A CA 1
ATOM 1948 C C . VAL A 1 259 ? -7.198 16.801 6.988 1.00 83.81 259 VAL A C 1
ATOM 1950 O O . VAL A 1 259 ? -7.830 17.247 6.030 1.00 83.81 259 VAL A O 1
ATOM 1953 N N . GLY A 1 260 ? -6.714 15.556 6.999 1.00 83.06 260 GLY A N 1
ATOM 1954 C CA . GLY A 1 260 ? -6.897 14.604 5.904 1.00 83.06 260 GLY A CA 1
ATOM 1955 C C . GLY A 1 260 ? -8.367 14.253 5.657 1.00 83.06 260 GLY A C 1
ATOM 1956 O O . GLY A 1 260 ? -8.822 14.294 4.516 1.00 83.06 260 GLY A O 1
ATOM 1957 N N . VAL A 1 261 ? -9.130 13.979 6.717 1.00 85.62 261 VAL A N 1
ATOM 1958 C CA . VAL A 1 261 ? -10.571 13.684 6.660 1.00 85.62 261 VAL A CA 1
ATOM 1959 C C . VAL A 1 261 ? -11.345 14.891 6.140 1.00 85.62 261 VAL A C 1
ATOM 1961 O O . VAL A 1 261 ? -12.139 14.749 5.209 1.00 85.62 261 VAL A O 1
ATOM 1964 N N . ALA A 1 262 ? -11.071 16.086 6.673 1.00 82.44 262 ALA A N 1
ATOM 1965 C CA . ALA A 1 262 ? -11.697 17.322 6.212 1.00 82.44 262 ALA A CA 1
ATOM 1966 C C . ALA A 1 262 ? -11.384 17.603 4.732 1.00 82.44 262 ALA A C 1
ATOM 1968 O O . ALA A 1 262 ? -12.284 17.935 3.961 1.00 82.44 262 ALA A O 1
ATOM 1969 N N . GLY A 1 263 ? -10.130 17.415 4.307 1.00 81.12 263 GLY A N 1
ATOM 1970 C CA . GLY A 1 263 ? -9.719 17.590 2.914 1.00 81.12 263 GLY A CA 1
ATOM 1971 C C . GLY A 1 263 ? -10.295 16.537 1.963 1.00 81.12 263 GLY A C 1
ATOM 1972 O O . GLY A 1 263 ? -10.698 16.868 0.849 1.00 81.12 263 GLY A O 1
ATOM 1973 N N . GLY A 1 264 ? -10.401 15.281 2.398 1.00 83.62 264 GLY A N 1
ATOM 1974 C CA . GLY A 1 264 ? -11.059 14.220 1.635 1.00 83.62 264 GLY A CA 1
ATOM 1975 C C . GLY A 1 264 ? -12.558 14.473 1.468 1.00 83.62 264 GLY A C 1
ATOM 1976 O O . GLY A 1 264 ? -13.094 14.301 0.370 1.00 83.62 264 GLY A O 1
ATOM 1977 N N . LEU A 1 265 ? -13.227 14.955 2.524 1.00 84.12 265 LEU A N 1
ATOM 1978 C CA . LEU A 1 265 ? -14.634 15.350 2.458 1.00 84.12 265 LEU A CA 1
ATOM 1979 C C . LEU A 1 265 ? -14.814 16.508 1.480 1.00 84.12 265 LEU A C 1
ATOM 1981 O O . LEU A 1 265 ? -15.686 16.453 0.618 1.00 84.12 265 LEU A O 1
ATOM 1985 N N . ALA A 1 266 ? -13.944 17.518 1.566 1.00 79.69 266 ALA A N 1
ATOM 1986 C CA . ALA A 1 266 ? -13.924 18.654 0.655 1.00 79.69 266 ALA A CA 1
ATOM 1987 C C . ALA A 1 266 ? -13.832 18.217 -0.811 1.00 79.69 266 ALA A C 1
ATOM 1989 O O . ALA A 1 266 ? -14.628 18.650 -1.642 1.00 79.69 266 ALA A O 1
ATOM 1990 N N . ALA A 1 267 ? -12.876 17.336 -1.120 1.00 80.69 267 ALA A N 1
ATOM 1991 C CA . ALA A 1 267 ? -12.662 16.820 -2.466 1.00 80.69 267 ALA A CA 1
ATOM 1992 C C . ALA A 1 267 ? -13.858 15.992 -2.960 1.00 80.69 267 ALA A C 1
ATOM 1994 O O . ALA A 1 267 ? -14.256 16.113 -4.119 1.00 80.69 267 ALA A O 1
ATOM 1995 N N . THR A 1 268 ? -14.465 15.198 -2.076 1.00 84.38 268 THR A N 1
ATOM 1996 C CA . THR A 1 268 ? -15.657 14.401 -2.390 1.00 84.38 268 THR A CA 1
ATOM 1997 C C . THR A 1 268 ? -16.851 15.306 -2.682 1.00 84.38 268 THR A C 1
ATOM 1999 O O . THR A 1 268 ? -17.488 15.159 -3.721 1.00 84.38 268 THR A O 1
ATOM 2002 N N . VAL A 1 269 ? -17.114 16.300 -1.829 1.00 82.12 269 VAL A N 1
ATOM 2003 C CA . VAL A 1 269 ? -18.181 17.292 -2.031 1.00 82.12 269 VAL A CA 1
ATOM 2004 C C . VAL A 1 269 ? -17.947 18.098 -3.309 1.00 82.12 269 VAL A C 1
ATOM 2006 O O . VAL A 1 269 ? -18.883 18.293 -4.080 1.00 82.12 269 VAL A O 1
ATOM 2009 N N . TYR A 1 270 ? -16.704 18.505 -3.585 1.00 80.75 270 TYR A N 1
ATOM 2010 C CA . TYR A 1 270 ? -16.338 19.166 -4.838 1.00 80.75 270 TYR A CA 1
ATOM 2011 C C . TYR A 1 270 ? -16.636 18.283 -6.054 1.00 80.75 270 TYR A C 1
ATOM 2013 O O . TYR A 1 270 ? -17.250 18.742 -7.013 1.00 80.75 270 TYR A O 1
ATOM 2021 N N . SER A 1 271 ? -16.238 17.009 -6.010 1.00 82.50 271 SER A N 1
ATOM 2022 C CA . SER A 1 271 ? -16.487 16.055 -7.093 1.00 82.50 271 SER A CA 1
ATOM 2023 C C . SER A 1 271 ? -17.982 15.803 -7.307 1.00 82.50 271 SER A C 1
ATOM 2025 O O . SER A 1 271 ? -18.424 15.745 -8.452 1.00 82.50 271 SER A O 1
ATOM 2027 N N . ILE A 1 272 ? -18.770 15.696 -6.232 1.00 83.44 272 ILE A N 1
ATOM 2028 C CA . ILE A 1 272 ? -20.234 15.585 -6.302 1.00 83.44 272 ILE A CA 1
ATOM 2029 C C . ILE A 1 272 ? -20.831 16.838 -6.946 1.00 83.44 272 ILE A C 1
ATOM 2031 O O . ILE A 1 272 ? -21.655 16.722 -7.846 1.00 83.44 272 ILE A O 1
ATOM 2035 N N . ALA A 1 273 ? -20.401 18.028 -6.521 1.00 77.38 273 ALA A N 1
ATOM 2036 C CA . ALA A 1 273 ? -20.888 19.290 -7.068 1.00 77.38 273 ALA A CA 1
ATOM 2037 C C . ALA A 1 273 ? -20.562 19.436 -8.562 1.00 77.38 273 ALA A C 1
ATOM 2039 O O . ALA A 1 273 ? -21.422 19.840 -9.342 1.00 77.38 273 ALA A O 1
ATOM 2040 N N . ASP A 1 274 ? -19.341 19.084 -8.972 1.00 79.00 274 ASP A N 1
ATOM 2041 C CA . ASP A 1 274 ? -18.911 19.156 -10.369 1.00 79.00 274 ASP A CA 1
ATOM 2042 C C . ASP A 1 274 ? -19.714 18.205 -11.261 1.00 79.00 274 ASP A C 1
ATOM 2044 O O . ASP A 1 274 ? -20.231 18.636 -12.291 1.00 79.00 274 ASP A O 1
ATOM 2048 N N . ASP A 1 275 ? -19.910 16.954 -10.844 1.00 81.19 275 ASP A N 1
ATOM 2049 C CA . ASP A 1 275 ? -20.675 15.984 -11.632 1.00 81.19 275 ASP A CA 1
ATOM 2050 C C . ASP A 1 275 ? -22.186 16.252 -11.611 1.00 81.19 275 ASP A C 1
ATOM 2052 O O . ASP A 1 275 ? -22.854 16.057 -12.625 1.00 81.19 275 ASP A O 1
ATOM 2056 N N . HIS A 1 276 ? -22.731 16.787 -10.515 1.00 81.62 276 HIS A N 1
ATOM 2057 C CA . HIS A 1 276 ? -24.130 17.227 -10.451 1.00 81.62 276 HIS A CA 1
ATOM 2058 C C . HIS A 1 276 ? -24.418 18.377 -11.424 1.00 81.62 276 HIS A C 1
ATOM 2060 O O . HIS A 1 276 ? -25.479 18.424 -12.048 1.00 81.62 276 HIS A O 1
ATOM 2066 N N . LEU A 1 277 ? -23.467 19.302 -11.598 1.00 76.19 277 LEU A N 1
ATOM 2067 C CA . LEU A 1 277 ? -23.584 20.376 -12.586 1.00 76.19 277 LEU A CA 1
ATOM 2068 C C . LEU A 1 277 ? -23.486 19.857 -14.024 1.00 76.19 277 LEU A C 1
ATOM 2070 O O . LEU A 1 277 ? -24.200 20.370 -14.886 1.00 76.19 277 LEU A O 1
ATOM 2074 N N . LYS A 1 278 ? -22.645 18.845 -14.276 1.00 77.00 278 LYS A N 1
ATOM 2075 C CA . LYS A 1 278 ? -22.540 18.178 -15.584 1.00 77.00 278 LYS A CA 1
ATOM 2076 C C . LYS A 1 278 ? -23.815 17.420 -15.940 1.00 77.00 278 LYS A C 1
ATOM 2078 O O . LYS A 1 278 ? -24.307 17.580 -17.047 1.00 77.00 278 LYS A O 1
ATOM 2083 N N . ALA A 1 279 ? -24.400 16.697 -14.982 1.00 76.06 279 ALA A N 1
ATOM 2084 C CA . ALA A 1 279 ? -25.668 15.981 -15.156 1.00 76.06 279 ALA A CA 1
ATOM 2085 C C . ALA A 1 279 ? -26.840 16.904 -15.541 1.00 76.06 279 ALA A C 1
ATOM 2087 O O . ALA A 1 279 ? -27.822 16.465 -16.128 1.00 76.06 279 ALA A O 1
ATOM 2088 N N . ARG A 1 280 ? -26.759 18.193 -15.183 1.00 73.31 280 ARG A N 1
ATOM 2089 C CA . ARG A 1 280 ? -27.761 19.209 -15.536 1.00 73.31 280 ARG A CA 1
ATOM 2090 C C . ARG A 1 280 ? -27.532 19.859 -16.903 1.00 73.31 280 ARG A C 1
ATOM 2092 O O . ARG A 1 280 ? -28.414 20.592 -17.346 1.00 73.31 280 ARG A O 1
ATOM 2099 N N . ASP A 1 281 ? -26.371 19.683 -17.537 1.00 71.38 281 ASP A N 1
ATOM 2100 C CA . ASP A 1 281 ? -26.071 20.287 -18.838 1.00 71.38 281 ASP A CA 1
ATOM 2101 C C . ASP A 1 281 ? -26.516 19.344 -19.971 1.00 71.38 281 ASP A C 1
ATOM 2103 O O . ASP A 1 281 ? -25.866 18.323 -20.194 1.00 71.38 281 ASP A O 1
ATOM 2107 N N . PRO A 1 282 ? -27.577 19.675 -20.734 1.00 62.34 282 PRO A N 1
ATOM 2108 C CA . PRO A 1 282 ? -28.108 18.803 -21.785 1.00 62.34 282 PRO A CA 1
ATOM 2109 C C . PRO A 1 282 ? -27.136 18.574 -22.954 1.00 62.34 282 PRO A C 1
ATOM 2111 O O . PRO A 1 282 ? -27.430 17.791 -23.849 1.00 62.34 282 PRO A O 1
ATOM 2114 N N . LYS A 1 283 ? -25.993 19.273 -22.990 1.00 64.12 283 LYS A N 1
ATOM 2115 C CA . LYS A 1 283 ? -24.942 19.083 -24.000 1.00 64.12 283 LYS A CA 1
ATOM 2116 C C . LYS A 1 283 ? -23.917 18.006 -23.631 1.00 64.12 283 LYS A C 1
ATOM 2118 O O . LYS A 1 283 ? -23.041 17.730 -24.448 1.00 64.12 283 LYS A O 1
ATOM 2123 N N . GLN A 1 284 ? -23.963 17.458 -22.417 1.00 64.94 284 GLN A N 1
ATOM 2124 C CA . GLN A 1 284 ? -23.014 16.448 -21.949 1.00 64.94 284 GLN A CA 1
ATOM 2125 C C . GLN A 1 284 ? -23.693 15.081 -21.840 1.00 64.94 284 GLN A C 1
ATOM 2127 O O . GLN A 1 284 ? -24.733 14.944 -21.210 1.00 64.94 284 GLN A O 1
ATOM 2132 N N . ASP A 1 285 ? -23.060 14.070 -22.433 1.00 59.25 285 ASP A N 1
ATOM 2133 C CA . ASP A 1 285 ? -23.542 12.685 -22.553 1.00 59.25 285 ASP A CA 1
ATOM 2134 C C . ASP A 1 285 ? -23.342 11.885 -21.242 1.00 59.25 285 ASP A C 1
ATOM 2136 O O . ASP A 1 285 ? -22.765 10.798 -21.224 1.00 59.25 285 ASP A O 1
ATOM 2140 N N . VAL A 1 286 ? -23.716 12.466 -20.096 1.00 65.00 286 VAL A N 1
ATOM 2141 C CA . VAL A 1 286 ? -23.543 11.843 -18.773 1.00 65.00 286 VAL A CA 1
ATOM 2142 C C . VAL A 1 286 ? -24.909 11.534 -18.170 1.00 65.00 286 VAL A C 1
ATOM 2144 O O . VAL A 1 286 ? -25.496 12.359 -17.471 1.00 65.00 286 VAL A O 1
ATOM 2147 N N . GLU A 1 287 ? -25.408 10.328 -18.428 1.00 65.56 287 GLU A N 1
ATOM 2148 C CA . GLU A 1 287 ? -26.641 9.818 -17.823 1.00 65.56 287 GLU A CA 1
ATOM 2149 C C . GLU A 1 287 ? -26.364 9.141 -16.472 1.00 65.56 287 GLU A C 1
ATOM 2151 O O . GLU A 1 287 ? -25.418 8.367 -16.315 1.00 65.56 287 GLU A O 1
ATOM 2156 N N . PHE A 1 288 ? -27.215 9.425 -15.482 1.00 68.38 288 PHE A N 1
ATOM 2157 C CA . PHE A 1 288 ? -27.213 8.761 -14.179 1.00 68.38 288 PHE A CA 1
ATOM 2158 C C . PHE A 1 288 ? -28.605 8.188 -13.893 1.00 68.38 288 PHE A C 1
ATOM 2160 O O . PHE A 1 288 ? -29.571 8.946 -13.871 1.00 68.38 288 PHE A O 1
ATOM 2167 N N . ASP A 1 289 ? -28.701 6.897 -13.548 1.00 70.94 289 ASP A N 1
ATOM 2168 C CA . ASP A 1 289 ? -29.976 6.253 -13.164 1.00 70.94 289 ASP A CA 1
ATOM 2169 C C . ASP A 1 289 ? -30.655 6.942 -11.966 1.00 70.94 289 ASP A C 1
ATOM 2171 O O . ASP A 1 289 ? -31.876 7.044 -11.870 1.00 70.94 289 ASP A O 1
ATOM 2175 N N . SER A 1 290 ? -29.850 7.411 -11.009 1.00 80.12 290 SER A N 1
ATOM 2176 C CA . SER A 1 290 ? -30.306 8.207 -9.868 1.00 80.12 290 SER A CA 1
ATOM 2177 C C . SER A 1 290 ? -29.176 9.087 -9.363 1.00 80.12 290 SER A C 1
ATOM 2179 O O . SER A 1 290 ? -28.173 8.593 -8.845 1.00 80.12 290 SER A O 1
ATOM 2181 N N . ILE A 1 291 ? -29.368 10.400 -9.467 1.00 79.38 291 ILE A N 1
ATOM 2182 C CA . ILE A 1 291 ? -28.434 11.406 -8.951 1.00 79.38 291 ILE A CA 1
ATOM 2183 C C . ILE A 1 291 ? -28.264 11.243 -7.434 1.00 79.38 291 ILE A C 1
ATOM 2185 O O . ILE A 1 291 ? -27.143 11.183 -6.938 1.00 79.38 291 ILE A O 1
ATOM 2189 N N . CYS A 1 292 ? -29.362 11.113 -6.684 1.00 81.31 292 CYS A N 1
ATOM 2190 C CA . CYS A 1 292 ? -29.310 11.024 -5.222 1.00 81.31 292 CYS A CA 1
ATOM 2191 C C . CYS A 1 292 ? -28.535 9.783 -4.746 1.00 81.31 292 CYS A C 1
ATOM 2193 O O . CYS A 1 292 ? -27.656 9.889 -3.892 1.00 81.31 292 CYS A O 1
ATOM 2195 N N . PHE A 1 293 ? -28.802 8.616 -5.334 1.00 81.50 293 PHE A N 1
ATOM 2196 C CA . PHE A 1 293 ? -28.134 7.383 -4.926 1.00 81.50 293 PHE A CA 1
ATOM 2197 C C . PHE A 1 293 ? -26.671 7.329 -5.396 1.00 81.50 293 PHE A C 1
ATOM 2199 O O . PHE A 1 293 ? -25.771 7.176 -4.572 1.00 81.50 293 PHE A O 1
ATOM 2206 N N . ASN A 1 294 ? -26.412 7.512 -6.698 1.00 79.12 294 ASN A N 1
ATOM 2207 C CA . ASN A 1 294 ? -25.080 7.294 -7.273 1.00 79.12 294 ASN A CA 1
ATOM 2208 C C . ASN A 1 294 ? -24.085 8.416 -6.960 1.00 79.12 294 ASN A C 1
ATOM 2210 O O . ASN A 1 294 ? -22.911 8.144 -6.704 1.00 79.12 294 ASN A O 1
ATOM 2214 N N . LEU A 1 295 ? -24.530 9.677 -6.977 1.00 81.44 295 LEU A N 1
ATOM 2215 C CA . LEU A 1 295 ? -23.637 10.806 -6.716 1.00 81.44 295 LEU A CA 1
ATOM 2216 C C . LEU A 1 295 ? -23.528 11.103 -5.224 1.00 81.44 295 LEU A C 1
ATOM 2218 O O . LEU A 1 295 ? -22.416 11.261 -4.737 1.00 81.44 295 LEU A O 1
ATOM 2222 N N . TYR A 1 296 ? -24.637 11.158 -4.485 1.00 84.38 296 TYR A N 1
ATOM 2223 C CA . TYR A 1 296 ? -24.588 11.579 -3.083 1.00 84.38 296 TYR A CA 1
ATOM 2224 C C . TYR A 1 296 ? -24.356 10.407 -2.127 1.00 84.38 296 TYR A C 1
ATOM 2226 O O . TYR A 1 296 ? -23.374 10.418 -1.386 1.00 84.38 296 TYR A O 1
ATOM 2234 N N . LEU A 1 297 ? -25.219 9.386 -2.147 1.00 85.00 297 LEU A N 1
ATOM 2235 C CA . LEU A 1 297 ? -25.182 8.310 -1.150 1.00 85.00 297 LEU A CA 1
ATOM 2236 C C . LEU A 1 297 ? -23.944 7.418 -1.303 1.00 85.00 297 LEU A C 1
ATOM 2238 O O . LEU A 1 297 ? -23.177 7.279 -0.351 1.00 85.00 297 LEU A O 1
ATOM 2242 N N . ILE A 1 298 ? -23.705 6.864 -2.498 1.00 83.75 298 ILE A N 1
ATOM 2243 C CA . ILE A 1 298 ? -22.564 5.969 -2.748 1.00 83.75 298 ILE A CA 1
ATOM 2244 C C . ILE A 1 298 ? -21.242 6.678 -2.456 1.00 83.75 298 ILE A C 1
ATOM 2246 O O . ILE A 1 298 ? -20.403 6.127 -1.746 1.00 83.75 298 ILE A O 1
ATOM 2250 N N . ARG A 1 299 ? -21.032 7.897 -2.969 1.00 85.69 299 ARG A N 1
ATOM 2251 C CA . ARG A 1 299 ? -19.745 8.595 -2.805 1.00 85.69 299 ARG A CA 1
ATOM 2252 C C . ARG A 1 299 ? -19.491 9.018 -1.366 1.00 85.69 299 ARG A C 1
ATOM 2254 O O . ARG A 1 299 ? -18.365 8.870 -0.901 1.00 85.69 299 ARG A O 1
ATOM 2261 N N . LEU A 1 300 ? -20.514 9.494 -0.651 1.00 87.31 300 LEU A N 1
ATOM 2262 C CA . LEU A 1 300 ? -20.367 9.857 0.758 1.00 87.31 300 LEU A CA 1
ATOM 2263 C C . LEU A 1 300 ? -20.075 8.626 1.621 1.00 87.31 300 LEU A C 1
ATOM 2265 O O . LEU A 1 300 ? -19.196 8.679 2.477 1.00 87.31 300 LEU A O 1
ATOM 2269 N N . PHE A 1 301 ? -20.758 7.509 1.365 1.00 87.06 301 PHE A N 1
ATOM 2270 C CA . PHE A 1 301 ? -20.510 6.256 2.075 1.00 87.06 301 PHE A CA 1
ATOM 2271 C C . PHE A 1 301 ? -19.129 5.674 1.747 1.00 87.06 301 PHE A C 1
ATOM 2273 O O . PHE A 1 301 ? -18.406 5.267 2.650 1.00 87.06 301 PHE A O 1
ATOM 2280 N N . THR A 1 302 ? -18.714 5.724 0.476 1.00 85.81 302 THR A N 1
ATOM 2281 C CA . THR A 1 302 ? -17.361 5.328 0.044 1.00 85.81 302 THR A CA 1
ATOM 2282 C C . THR A 1 302 ? -16.301 6.164 0.751 1.00 85.81 302 THR A C 1
ATOM 2284 O O . THR A 1 302 ? -15.328 5.621 1.267 1.00 85.81 302 THR A O 1
ATOM 2287 N N . TRP A 1 303 ? -16.495 7.485 0.809 1.00 89.19 303 TRP A N 1
ATOM 2288 C CA . TRP A 1 303 ? -15.599 8.379 1.531 1.00 89.19 303 TRP A CA 1
ATOM 2289 C C . TRP A 1 303 ? -15.544 8.019 3.019 1.00 89.19 303 TRP A C 1
ATOM 2291 O O . TRP A 1 303 ? -14.449 7.831 3.547 1.00 89.19 303 TRP A O 1
ATOM 2301 N N . ALA A 1 304 ? -16.693 7.847 3.677 1.00 89.25 304 ALA A N 1
ATOM 2302 C CA . ALA A 1 304 ? -16.757 7.505 5.095 1.00 89.25 304 ALA A CA 1
ATOM 2303 C C . ALA A 1 304 ? -16.045 6.176 5.403 1.00 89.25 304 ALA A C 1
ATOM 2305 O O . ALA A 1 304 ? -15.219 6.121 6.312 1.00 89.25 304 ALA A O 1
ATOM 2306 N N . LEU A 1 305 ? -16.290 5.132 4.602 1.00 87.38 305 LEU A N 1
ATOM 2307 C CA . LEU A 1 305 ? -15.602 3.844 4.731 1.00 87.38 305 LEU A CA 1
ATOM 2308 C C . LEU A 1 305 ? -14.103 3.935 4.419 1.00 87.38 305 LEU A C 1
ATOM 2310 O O . LEU A 1 305 ? -13.326 3.155 4.960 1.00 87.38 305 LEU A O 1
ATOM 2314 N N . SER A 1 306 ? -13.676 4.889 3.586 1.00 85.62 306 SER A N 1
ATOM 2315 C CA . SER A 1 306 ? -12.258 5.091 3.271 1.00 85.62 306 SER A CA 1
ATOM 2316 C C . SER A 1 306 ? -11.468 5.786 4.386 1.00 85.62 306 SER A C 1
ATOM 2318 O O . SER A 1 306 ? -10.245 5.669 4.413 1.00 85.62 306 SER A O 1
ATOM 2320 N N . VAL A 1 307 ? -12.134 6.471 5.330 1.00 87.69 307 VAL A N 1
ATOM 2321 C CA . VAL A 1 307 ? -11.463 7.234 6.400 1.00 87.69 307 VAL A CA 1
ATOM 2322 C C . VAL A 1 307 ? -10.548 6.343 7.233 1.00 87.69 307 VAL A C 1
ATOM 2324 O O . VAL A 1 307 ? -9.378 6.681 7.411 1.00 87.69 307 VAL A O 1
ATOM 2327 N N . LEU A 1 308 ? -11.061 5.207 7.716 1.00 87.00 308 LEU A N 1
ATOM 2328 C CA . LEU A 1 308 ? -10.293 4.279 8.544 1.00 87.00 308 LEU A CA 1
ATOM 2329 C C . LEU A 1 308 ? -9.065 3.724 7.797 1.00 87.00 308 LEU A C 1
ATOM 2331 O O . LEU A 1 308 ? -7.956 3.968 8.268 1.00 87.00 308 LEU A O 1
ATOM 2335 N N . PRO A 1 309 ? -9.188 3.074 6.622 1.00 84.69 309 PRO A N 1
ATOM 2336 C CA . PRO A 1 309 ? -8.025 2.569 5.898 1.00 84.69 309 PRO A CA 1
ATOM 2337 C C . PRO A 1 309 ? -7.057 3.678 5.457 1.00 84.69 309 PRO A C 1
ATOM 2339 O O . PRO A 1 309 ? -5.851 3.445 5.446 1.00 84.69 309 PRO A O 1
ATOM 2342 N N . CYS A 1 310 ? -7.521 4.897 5.155 1.00 85.38 310 CYS A N 1
ATOM 2343 C CA . CYS A 1 310 ? -6.628 6.030 4.889 1.00 85.38 310 CYS A CA 1
ATOM 2344 C C . CYS A 1 310 ? -5.863 6.488 6.140 1.00 85.38 310 CYS A C 1
ATOM 2346 O O . CYS A 1 310 ? -4.675 6.795 6.039 1.00 85.38 310 CYS A O 1
ATOM 2348 N N . ALA A 1 311 ? -6.509 6.528 7.307 1.00 87.06 311 ALA A N 1
ATOM 2349 C CA . ALA A 1 311 ? -5.857 6.843 8.576 1.00 87.06 311 ALA A CA 1
ATOM 2350 C C . ALA A 1 311 ? -4.860 5.748 8.979 1.00 87.06 311 ALA A C 1
ATOM 2352 O O . ALA A 1 311 ? -3.744 6.064 9.386 1.00 87.06 311 ALA A O 1
ATOM 2353 N N . THR A 1 312 ? -5.217 4.475 8.788 1.00 86.25 312 THR A N 1
ATOM 2354 C CA . THR A 1 312 ? -4.317 3.329 8.955 1.00 86.25 312 THR A CA 1
ATOM 2355 C C . THR A 1 312 ? -3.108 3.458 8.036 1.00 86.25 312 THR A C 1
ATOM 2357 O O . THR A 1 312 ? -1.968 3.384 8.490 1.00 86.25 312 THR A O 1
ATOM 2360 N N . LEU A 1 313 ? -3.333 3.726 6.747 1.00 84.44 313 LEU A N 1
ATOM 2361 C CA . LEU A 1 313 ? -2.258 3.909 5.782 1.00 84.44 313 LEU A CA 1
ATOM 2362 C C . LEU A 1 313 ? -1.348 5.071 6.200 1.00 84.44 313 LEU A C 1
ATOM 2364 O O . LEU A 1 313 ? -0.137 4.895 6.278 1.00 84.44 313 LEU A O 1
ATOM 2368 N N . LEU A 1 314 ? -1.913 6.222 6.566 1.00 85.00 314 LEU A N 1
ATOM 2369 C CA . LEU A 1 314 ? -1.161 7.358 7.102 1.00 85.00 314 LEU A CA 1
ATOM 2370 C C . LEU A 1 314 ? -0.330 6.974 8.336 1.00 85.00 314 LEU A C 1
ATOM 2372 O O . LEU A 1 314 ? 0.823 7.381 8.447 1.00 85.00 314 LEU A O 1
ATOM 2376 N N . ALA A 1 315 ? -0.899 6.179 9.244 1.00 84.00 315 ALA A N 1
ATOM 2377 C CA . ALA A 1 315 ? -0.213 5.694 10.432 1.00 84.00 315 ALA A CA 1
ATOM 2378 C C . ALA A 1 315 ? 0.920 4.721 10.091 1.00 84.00 315 ALA A C 1
ATOM 2380 O O . ALA A 1 315 ? 1.873 4.638 10.855 1.00 84.00 315 ALA A O 1
ATOM 2381 N N . THR A 1 316 ? 0.837 3.987 8.978 1.00 83.31 316 THR A N 1
ATOM 2382 C CA . THR A 1 316 ? 1.895 3.072 8.520 1.00 83.31 316 THR A CA 1
ATOM 2383 C C . THR A 1 316 ? 2.993 3.771 7.722 1.00 83.31 316 THR A C 1
ATOM 2385 O O . THR A 1 316 ? 4.153 3.450 7.931 1.00 83.31 316 THR A O 1
ATOM 2388 N N . LEU A 1 317 ? 2.662 4.739 6.858 1.00 79.12 317 LEU A N 1
ATOM 2389 C CA . LEU A 1 317 ? 3.573 5.349 5.881 1.00 79.12 317 LEU A CA 1
ATOM 2390 C C . LEU A 1 317 ? 4.670 6.205 6.540 1.00 79.12 317 LEU A C 1
ATOM 2392 O O . LEU A 1 317 ? 4.557 7.430 6.597 1.00 79.12 317 LEU A O 1
ATOM 2396 N N . ARG A 1 318 ? 5.769 5.586 6.981 1.00 84.06 318 ARG A N 1
ATOM 2397 C CA . ARG A 1 318 ? 6.948 6.288 7.510 1.00 84.06 318 ARG A CA 1
ATOM 2398 C C . ARG A 1 318 ? 8.137 6.132 6.556 1.00 84.06 318 ARG A C 1
ATOM 2400 O O . ARG A 1 318 ? 8.535 7.078 5.879 1.00 84.06 318 ARG A O 1
ATOM 2407 N N . LEU A 1 319 ? 8.675 4.925 6.449 1.00 81.12 319 LEU A N 1
ATOM 2408 C CA . LEU A 1 319 ? 9.790 4.514 5.598 1.00 81.12 319 LEU A CA 1
ATOM 2409 C C . LEU A 1 319 ? 9.328 4.051 4.213 1.00 81.12 319 LEU A C 1
ATOM 2411 O O . LEU A 1 319 ? 10.088 4.188 3.261 1.00 81.12 319 LEU A O 1
ATOM 2415 N N . ALA A 1 320 ? 8.092 3.577 4.050 1.00 79.12 320 ALA A N 1
ATOM 2416 C CA . ALA A 1 320 ? 7.504 3.164 2.772 1.00 79.12 320 ALA A CA 1
ATOM 2417 C C . ALA A 1 320 ? 7.383 4.325 1.765 1.00 79.12 320 ALA A C 1
ATOM 2419 O O . ALA A 1 320 ? 7.322 4.106 0.552 1.00 79.12 320 ALA A O 1
ATOM 2420 N N . LEU A 1 321 ? 7.444 5.575 2.239 1.00 77.31 321 LEU A N 1
ATOM 2421 C CA . LEU A 1 321 ? 7.574 6.752 1.380 1.00 77.31 321 LEU A CA 1
ATOM 2422 C C . LEU A 1 321 ? 8.949 6.844 0.695 1.00 77.31 321 LEU A C 1
ATOM 2424 O O . LEU A 1 321 ? 9.032 7.426 -0.386 1.00 77.31 321 LEU A O 1
ATOM 2428 N N . LEU A 1 322 ? 10.015 6.256 1.257 1.00 74.94 322 LEU A N 1
ATOM 2429 C CA . LEU A 1 322 ? 11.346 6.233 0.633 1.00 74.94 322 LEU A CA 1
ATOM 2430 C C . LEU A 1 322 ? 11.320 5.485 -0.721 1.00 74.94 322 LEU A C 1
ATOM 2432 O O . LEU A 1 322 ? 11.683 6.101 -1.728 1.00 74.94 322 LEU A O 1
ATOM 2436 N N . PRO A 1 323 ? 10.829 4.228 -0.817 1.00 72.50 323 PRO A N 1
ATOM 2437 C CA . PRO A 1 323 ? 10.611 3.541 -2.093 1.00 72.50 323 PRO A CA 1
ATOM 2438 C C . PRO A 1 323 ? 9.838 4.364 -3.132 1.00 72.50 323 PRO A C 1
ATOM 2440 O O . PRO A 1 323 ? 10.232 4.446 -4.299 1.00 72.50 323 PRO A O 1
ATOM 2443 N N . LEU A 1 324 ? 8.743 4.997 -2.704 1.00 69.88 324 LEU A N 1
ATOM 2444 C CA . LEU A 1 324 ? 7.793 5.658 -3.596 1.00 69.88 324 LEU A CA 1
ATOM 2445 C C . LEU A 1 324 ? 8.297 7.016 -4.096 1.00 69.88 324 LEU A C 1
ATOM 2447 O O . LEU A 1 324 ? 8.298 7.277 -5.302 1.00 69.88 324 LEU A O 1
ATOM 2451 N N . LEU A 1 325 ? 8.725 7.880 -3.174 1.00 71.88 325 LEU A N 1
ATOM 2452 C CA . LEU A 1 325 ? 9.068 9.273 -3.459 1.00 71.88 325 LEU A CA 1
ATOM 2453 C C . LEU A 1 325 ? 10.543 9.458 -3.805 1.00 71.88 325 LEU A C 1
ATOM 2455 O O . LEU A 1 325 ? 10.860 10.270 -4.670 1.00 71.88 325 LEU A O 1
ATOM 2459 N N . VAL A 1 326 ? 11.441 8.719 -3.147 1.00 73.75 326 VAL A N 1
ATOM 2460 C CA . VAL A 1 326 ? 12.893 8.870 -3.341 1.00 73.75 326 VAL A CA 1
ATOM 2461 C C . VAL A 1 326 ? 13.391 7.930 -4.432 1.00 73.75 326 VAL A C 1
ATOM 2463 O O . VAL A 1 326 ? 14.164 8.331 -5.301 1.00 73.75 326 VAL A O 1
ATOM 2466 N N . PHE A 1 327 ? 12.939 6.678 -4.411 1.00 72.56 327 PHE A N 1
ATOM 2467 C CA . PHE A 1 327 ? 13.459 5.641 -5.300 1.00 72.56 327 PHE A CA 1
ATOM 2468 C C . PHE A 1 327 ? 12.627 5.424 -6.563 1.00 72.56 327 PHE A C 1
ATOM 2470 O O . PHE A 1 327 ? 13.111 4.777 -7.497 1.00 72.56 327 PHE A O 1
ATOM 2477 N N . HIS A 1 328 ? 11.423 5.999 -6.646 1.00 70.94 328 HIS A N 1
ATOM 2478 C CA . HIS A 1 328 ? 10.509 5.808 -7.774 1.00 70.94 328 HIS A CA 1
ATOM 2479 C C . HIS A 1 328 ? 10.369 4.322 -8.145 1.00 70.94 328 HIS A C 1
ATOM 2481 O O . HIS A 1 328 ? 10.522 3.953 -9.317 1.00 70.94 328 HIS A O 1
ATOM 2487 N N . SER A 1 329 ? 10.161 3.469 -7.136 1.00 64.06 329 SER A N 1
ATOM 2488 C CA . SER A 1 329 ? 10.054 2.011 -7.286 1.00 64.06 329 SER A CA 1
ATOM 2489 C C . SER A 1 329 ? 8.890 1.612 -8.202 1.00 64.06 329 SER A C 1
ATOM 2491 O O . SER A 1 329 ? 9.060 0.791 -9.097 1.00 64.06 329 SER A O 1
ATOM 2493 N N . LEU A 1 330 ? 7.749 2.299 -8.082 1.00 59.41 330 LEU A N 1
ATOM 2494 C CA . LEU A 1 330 ? 6.540 2.087 -8.891 1.00 59.41 330 LEU A CA 1
ATOM 2495 C C . LEU A 1 330 ? 6.518 2.854 -10.228 1.00 59.41 330 LEU A C 1
ATOM 2497 O O . LEU A 1 330 ? 5.446 3.138 -10.760 1.00 59.41 330 LEU A O 1
ATOM 2501 N N . SER A 1 331 ? 7.663 3.252 -10.793 1.00 66.50 331 SER A N 1
ATOM 2502 C CA . SER A 1 331 ? 7.637 3.903 -12.111 1.00 66.50 331 SER A CA 1
ATOM 2503 C C . SER A 1 331 ? 7.091 2.943 -13.172 1.00 66.50 331 SER A C 1
ATOM 2505 O O . SER A 1 331 ? 7.713 1.910 -13.433 1.00 66.50 331 SER A O 1
ATOM 2507 N N . SER A 1 332 ? 5.975 3.321 -13.800 1.00 64.00 332 SER A N 1
ATOM 2508 C CA . SER A 1 332 ? 5.281 2.529 -14.823 1.00 64.00 332 SER A CA 1
ATOM 2509 C C . SER A 1 332 ? 6.199 2.107 -15.967 1.00 64.00 332 SER A C 1
ATOM 2511 O O . SER A 1 332 ? 6.096 0.993 -16.445 1.00 64.00 332 SER A O 1
ATOM 2513 N N . GLU A 1 333 ? 7.158 2.947 -16.339 1.00 68.25 333 GLU A N 1
ATOM 2514 C CA . GLU A 1 333 ? 8.123 2.702 -17.414 1.00 68.25 333 GLU A CA 1
ATOM 2515 C C . GLU A 1 333 ? 8.983 1.437 -17.209 1.00 68.25 333 GLU A C 1
ATOM 2517 O O . GLU A 1 333 ? 9.095 0.610 -18.109 1.00 68.25 333 GLU A O 1
ATOM 2522 N N . HIS A 1 334 ? 9.520 1.220 -16.001 1.00 71.62 334 HIS A N 1
ATOM 2523 C CA . HIS A 1 334 ? 10.271 -0.001 -15.668 1.00 71.62 334 HIS A CA 1
ATOM 2524 C C . HIS A 1 334 ? 9.374 -1.243 -15.624 1.00 71.62 334 HIS A C 1
ATOM 2526 O O . HIS A 1 334 ? 9.820 -2.345 -15.932 1.00 71.62 334 HIS A O 1
ATOM 2532 N N . ALA A 1 335 ? 8.115 -1.077 -15.213 1.00 64.44 335 ALA A N 1
ATOM 2533 C CA . ALA A 1 335 ? 7.151 -2.170 -15.173 1.00 64.44 335 ALA A CA 1
ATOM 2534 C C . ALA A 1 335 ? 6.645 -2.550 -16.577 1.00 64.44 335 ALA A C 1
ATOM 2536 O O . ALA A 1 335 ? 6.406 -3.727 -16.833 1.00 64.44 335 ALA A O 1
ATOM 2537 N N . LEU A 1 336 ? 6.506 -1.567 -17.473 1.00 69.56 336 LEU A N 1
ATOM 2538 C CA . LEU A 1 336 ? 6.017 -1.732 -18.843 1.00 69.56 336 LEU A CA 1
ATOM 2539 C C . LEU A 1 336 ? 7.074 -2.278 -19.802 1.00 69.56 336 LEU A C 1
ATOM 2541 O O . LEU A 1 336 ? 6.693 -2.919 -20.764 1.00 69.56 336 LEU A O 1
ATOM 2545 N N . HIS A 1 337 ? 8.365 -2.035 -19.552 1.00 74.94 337 HIS A N 1
ATOM 2546 C CA . HIS A 1 337 ? 9.459 -2.429 -20.449 1.00 74.94 337 HIS A CA 1
ATOM 2547 C C . HIS A 1 337 ? 10.549 -3.233 -19.726 1.00 74.94 337 HIS A C 1
ATOM 2549 O O . HIS A 1 337 ? 11.752 -3.007 -19.901 1.00 74.94 337 HIS A O 1
ATOM 2555 N N . HIS A 1 338 ? 10.129 -4.174 -18.879 1.00 74.38 338 HIS A N 1
ATOM 2556 C CA . HIS A 1 338 ? 11.015 -4.966 -18.019 1.00 74.38 338 HIS A CA 1
ATOM 2557 C C . HIS A 1 338 ? 12.193 -5.628 -18.764 1.00 74.38 338 HIS A C 1
ATOM 2559 O O . HIS A 1 338 ? 13.326 -5.448 -18.321 1.00 74.38 338 HIS A O 1
ATOM 2565 N N . PRO A 1 339 ? 12.007 -6.314 -19.916 1.00 75.31 339 PRO A N 1
ATOM 2566 C CA . PRO A 1 339 ? 13.110 -7.001 -20.599 1.00 75.31 339 PRO A CA 1
ATOM 2567 C C . PRO A 1 339 ? 14.214 -6.048 -21.075 1.00 75.31 339 PRO A C 1
ATOM 2569 O O . PRO A 1 339 ? 15.401 -6.375 -21.022 1.00 75.31 339 PRO A O 1
ATOM 2572 N N . PHE A 1 340 ? 13.828 -4.852 -21.528 1.00 83.56 340 PHE A N 1
ATOM 2573 C CA . PHE A 1 340 ? 14.769 -3.820 -21.949 1.00 83.56 340 PHE A CA 1
ATOM 2574 C C . PHE A 1 340 ? 15.580 -3.296 -20.760 1.00 83.56 340 PHE A C 1
ATOM 2576 O O . PHE A 1 340 ? 16.809 -3.247 -20.829 1.00 83.56 340 PHE A O 1
ATOM 2583 N N . PHE A 1 341 ? 14.909 -2.923 -19.666 1.00 83.75 341 PHE A N 1
ATOM 2584 C CA . PHE A 1 341 ? 15.579 -2.352 -18.499 1.00 83.75 341 PHE A CA 1
ATOM 2585 C C . PHE A 1 341 ? 16.437 -3.379 -17.758 1.00 83.75 341 PHE A C 1
ATOM 2587 O O . PHE A 1 341 ? 17.529 -3.028 -17.311 1.00 83.75 341 PHE A O 1
ATOM 2594 N N . ASP A 1 342 ? 16.012 -4.641 -17.701 1.00 82.12 342 ASP A N 1
ATOM 2595 C CA . ASP A 1 342 ? 16.844 -5.753 -17.237 1.00 82.12 342 ASP A CA 1
ATOM 2596 C C . ASP A 1 342 ? 18.147 -5.831 -18.031 1.00 82.12 342 ASP A C 1
ATOM 2598 O O . ASP A 1 342 ? 19.233 -5.834 -17.449 1.00 82.12 342 ASP A O 1
ATOM 2602 N N . GLY A 1 343 ? 18.052 -5.833 -19.365 1.00 81.94 343 GLY A N 1
ATOM 2603 C CA . GLY A 1 343 ? 19.214 -5.863 -20.251 1.00 81.94 343 GLY A CA 1
ATOM 2604 C C . GLY A 1 343 ? 20.114 -4.634 -20.097 1.00 81.94 343 GLY A C 1
ATOM 2605 O O . GLY A 1 343 ? 21.338 -4.764 -20.035 1.00 81.94 343 GLY A O 1
ATOM 2606 N N . LEU A 1 344 ? 19.524 -3.441 -19.984 1.00 86.50 344 LEU A N 1
ATOM 2607 C CA . LEU A 1 344 ? 20.243 -2.182 -19.788 1.00 86.50 344 LEU A CA 1
ATOM 2608 C C . LEU A 1 344 ? 21.008 -2.167 -18.459 1.00 86.50 344 LEU A C 1
ATOM 2610 O O . LEU A 1 344 ? 22.200 -1.858 -18.432 1.00 86.50 344 LEU A O 1
ATOM 2614 N N . PHE A 1 345 ? 20.355 -2.510 -17.348 1.00 87.12 345 PHE A N 1
ATOM 2615 C CA . PHE A 1 345 ? 21.013 -2.515 -16.044 1.00 87.12 345 PHE A CA 1
ATOM 2616 C C . PHE A 1 345 ? 22.012 -3.663 -15.914 1.00 87.12 345 PHE A C 1
ATOM 2618 O O . PHE A 1 345 ? 23.082 -3.445 -15.345 1.00 87.12 345 PHE A O 1
ATOM 2625 N N . ALA A 1 346 ? 21.743 -4.832 -16.503 1.00 85.00 346 ALA A N 1
ATOM 2626 C CA . ALA A 1 346 ? 22.731 -5.902 -16.613 1.00 85.00 346 ALA A CA 1
ATOM 2627 C C . ALA A 1 346 ? 23.977 -5.423 -17.373 1.00 85.00 346 ALA A C 1
ATOM 2629 O O . ALA A 1 346 ? 25.094 -5.620 -16.899 1.00 85.00 346 ALA A O 1
ATOM 2630 N N . PHE A 1 347 ? 23.809 -4.713 -18.495 1.00 84.88 347 PHE A N 1
ATOM 2631 C CA . PHE A 1 347 ? 24.922 -4.122 -19.238 1.00 84.88 347 PHE A CA 1
ATOM 2632 C C . PHE A 1 347 ? 25.735 -3.144 -18.385 1.00 84.88 347 PHE A C 1
ATOM 2634 O O . PHE A 1 347 ? 26.962 -3.252 -18.345 1.00 84.88 347 PHE A O 1
ATOM 2641 N N . LEU A 1 348 ? 25.073 -2.213 -17.693 1.00 85.94 348 LEU A N 1
ATOM 2642 C CA . LEU A 1 348 ? 25.733 -1.173 -16.901 1.00 85.94 348 LEU A CA 1
ATOM 2643 C C . LEU A 1 348 ? 26.421 -1.714 -15.636 1.00 85.94 348 LEU A C 1
ATOM 2645 O O . LEU A 1 348 ? 27.413 -1.130 -15.196 1.00 85.94 348 LEU A O 1
ATOM 2649 N N . LEU A 1 349 ? 25.902 -2.798 -15.050 1.00 83.25 349 LEU A N 1
ATOM 2650 C CA . LEU A 1 349 ? 26.407 -3.399 -13.809 1.00 83.25 349 LEU A CA 1
ATOM 2651 C C . LEU A 1 349 ? 27.384 -4.566 -14.034 1.00 83.25 349 LEU A C 1
ATOM 2653 O O . LEU A 1 349 ? 28.026 -4.985 -13.076 1.00 83.25 349 LEU A O 1
ATOM 2657 N N . ALA A 1 350 ? 27.530 -5.071 -15.264 1.00 79.06 350 ALA A N 1
ATOM 2658 C CA . ALA A 1 350 ? 28.341 -6.256 -15.562 1.00 79.06 350 ALA A CA 1
ATOM 2659 C C . ALA A 1 350 ? 29.841 -6.128 -15.229 1.00 79.06 350 ALA A C 1
ATOM 2661 O O . ALA A 1 350 ? 30.475 -7.144 -14.969 1.00 79.06 350 ALA A O 1
ATOM 2662 N N . ASP A 1 351 ? 30.422 -4.921 -15.259 1.00 74.69 351 ASP A N 1
ATOM 2663 C CA . ASP A 1 351 ? 31.857 -4.721 -15.008 1.00 74.69 351 ASP A CA 1
ATOM 2664 C C . ASP A 1 351 ? 32.140 -3.355 -14.339 1.00 74.69 351 ASP A C 1
ATOM 2666 O O . ASP A 1 351 ? 32.126 -2.319 -15.021 1.00 74.69 351 ASP A O 1
ATOM 2670 N N . PRO A 1 352 ? 32.377 -3.320 -13.010 1.00 67.81 352 PRO A N 1
ATOM 2671 C CA . PRO A 1 352 ? 32.589 -2.092 -12.240 1.00 67.81 352 PRO A CA 1
ATOM 2672 C C . PRO A 1 352 ? 33.670 -1.127 -12.774 1.00 67.81 352 PRO A C 1
ATOM 2674 O O . PRO A 1 352 ? 33.366 0.067 -12.859 1.00 67.81 352 PRO A O 1
ATOM 2677 N N . PRO A 1 353 ? 34.891 -1.561 -13.162 1.00 68.44 353 PRO A N 1
ATOM 2678 C CA . PRO A 1 353 ? 35.941 -0.659 -13.654 1.00 68.44 353 PRO A CA 1
ATOM 2679 C C . PRO A 1 353 ? 35.568 0.081 -14.946 1.00 68.44 353 PRO A C 1
ATOM 2681 O O . PRO A 1 353 ? 35.951 1.235 -15.129 1.00 68.44 353 PRO A O 1
ATOM 2684 N N . ASN A 1 354 ? 34.765 -0.528 -15.821 1.00 71.25 354 ASN A N 1
ATOM 2685 C CA . ASN A 1 354 ? 34.380 0.060 -17.109 1.00 71.25 354 ASN A CA 1
ATOM 2686 C C . ASN A 1 354 ? 33.024 0.775 -17.096 1.00 71.25 354 ASN A C 1
ATOM 2688 O O . ASN A 1 354 ? 32.550 1.251 -18.132 1.00 71.25 354 ASN A O 1
ATOM 2692 N N . ARG A 1 355 ? 32.393 0.896 -15.927 1.00 80.56 355 ARG A N 1
ATOM 2693 C CA . ARG A 1 355 ? 31.043 1.448 -15.775 1.00 80.56 355 ARG A CA 1
ATOM 2694 C C . ARG A 1 355 ? 30.872 2.838 -16.393 1.00 80.56 355 ARG A C 1
ATOM 2696 O O . ARG A 1 355 ? 29.862 3.092 -17.043 1.00 80.56 355 ARG A O 1
ATOM 2703 N N . ALA A 1 356 ? 31.866 3.717 -16.257 1.00 76.75 356 ALA A N 1
ATOM 2704 C CA . ALA A 1 356 ? 31.814 5.063 -16.834 1.00 76.75 356 ALA A CA 1
ATOM 2705 C C . ALA A 1 356 ? 31.771 5.050 -18.374 1.00 76.75 356 ALA A C 1
ATOM 2707 O O . ALA A 1 356 ? 31.075 5.864 -18.977 1.00 76.75 356 ALA A O 1
ATOM 2708 N N . HIS A 1 357 ? 32.480 4.118 -19.021 1.00 74.44 357 HIS A N 1
ATOM 2709 C CA . HIS A 1 357 ? 32.430 3.950 -20.477 1.00 74.44 357 HIS A CA 1
ATOM 2710 C C . HIS A 1 357 ? 31.081 3.393 -20.930 1.00 74.44 357 HIS A C 1
ATOM 2712 O O . HIS A 1 357 ? 30.479 3.925 -21.860 1.00 74.44 357 HIS A O 1
ATOM 2718 N N . ARG A 1 358 ? 30.564 2.382 -20.224 1.00 80.75 358 ARG A N 1
ATOM 2719 C CA . ARG A 1 358 ? 29.242 1.797 -20.499 1.00 80.75 358 ARG A CA 1
ATOM 2720 C C . ARG A 1 358 ? 28.130 2.836 -20.403 1.00 80.75 358 ARG A C 1
ATOM 2722 O O . ARG A 1 358 ? 27.295 2.930 -21.296 1.00 80.75 358 ARG A O 1
ATOM 2729 N N . LEU A 1 359 ? 28.169 3.665 -19.362 1.00 82.50 359 LEU A N 1
ATOM 2730 C CA . LEU A 1 359 ? 27.211 4.746 -19.163 1.00 82.50 359 LEU A CA 1
ATOM 2731 C C . LEU A 1 359 ? 27.289 5.807 -20.267 1.00 82.50 359 LEU A C 1
ATOM 2733 O O . LEU A 1 359 ? 26.251 6.239 -20.761 1.00 82.50 359 LEU A O 1
ATOM 2737 N N . LYS A 1 360 ? 28.499 6.209 -20.685 1.00 78.69 360 LYS A N 1
ATOM 2738 C CA . LYS A 1 360 ? 28.674 7.132 -21.820 1.00 78.69 360 LYS A CA 1
ATOM 2739 C C . LYS A 1 360 ? 28.023 6.574 -23.083 1.00 78.69 360 LYS A C 1
ATOM 2741 O O . LYS A 1 360 ? 27.256 7.284 -23.718 1.00 78.69 360 LYS A O 1
ATOM 2746 N N . ILE A 1 361 ? 28.275 5.305 -23.404 1.00 79.31 361 ILE A N 1
ATOM 2747 C CA . ILE A 1 361 ? 27.710 4.645 -24.590 1.00 79.31 361 ILE A CA 1
ATOM 2748 C C . ILE A 1 361 ? 26.187 4.573 -24.513 1.00 79.31 361 ILE A C 1
ATOM 2750 O O . ILE A 1 361 ? 25.516 4.949 -25.474 1.00 79.31 361 ILE A O 1
ATOM 2754 N N . ALA A 1 362 ? 25.644 4.148 -23.370 1.00 83.12 362 ALA A N 1
ATOM 2755 C CA . ALA A 1 362 ? 24.203 4.098 -23.157 1.00 83.12 362 ALA A CA 1
ATOM 2756 C C . ALA A 1 362 ? 23.572 5.483 -23.358 1.00 83.12 362 ALA A C 1
ATOM 2758 O O . ALA A 1 362 ? 22.658 5.632 -24.164 1.00 83.12 362 ALA A O 1
ATOM 2759 N N . ASN A 1 363 ? 24.110 6.519 -22.710 1.00 83.56 363 ASN A N 1
ATOM 2760 C CA . ASN A 1 363 ? 23.590 7.881 -22.821 1.00 83.56 363 ASN A CA 1
ATOM 2761 C C . ASN A 1 363 ? 23.725 8.471 -24.228 1.00 83.56 363 ASN A C 1
ATOM 2763 O O . ASN A 1 363 ? 22.824 9.182 -24.664 1.00 83.56 363 ASN A O 1
ATOM 2767 N N . SER A 1 364 ? 24.810 8.176 -24.948 1.00 77.75 364 SER A N 1
ATOM 2768 C CA . SER A 1 364 ? 24.975 8.589 -26.344 1.00 77.75 364 SER A CA 1
ATOM 2769 C C . SER A 1 364 ? 23.948 7.931 -27.263 1.00 77.75 364 SER A C 1
ATOM 2771 O O . SER A 1 364 ? 23.386 8.603 -28.121 1.00 77.75 364 SER A O 1
ATOM 2773 N N . LEU A 1 365 ? 23.670 6.637 -27.089 1.00 80.56 365 LEU A N 1
ATOM 2774 C CA . LEU A 1 365 ? 22.658 5.950 -27.892 1.00 80.56 365 LEU A CA 1
ATOM 2775 C C . LEU A 1 365 ? 21.251 6.475 -27.577 1.00 80.56 365 LEU A C 1
ATOM 2777 O O . LEU A 1 365 ? 20.490 6.774 -28.491 1.00 80.56 365 LEU A O 1
ATOM 2781 N N . LEU A 1 366 ? 20.923 6.624 -26.290 1.00 83.75 366 LEU A N 1
ATOM 2782 C CA . LEU A 1 366 ? 19.621 7.125 -25.846 1.00 83.75 366 LEU A CA 1
ATOM 2783 C C . LEU A 1 366 ? 19.363 8.559 -26.329 1.00 83.75 366 LEU A C 1
ATOM 2785 O O . LEU A 1 366 ? 18.252 8.866 -26.751 1.00 83.75 366 LEU A O 1
ATOM 2789 N N . SER A 1 367 ? 20.376 9.434 -26.318 1.00 78.25 367 SER A N 1
ATOM 2790 C CA . SER A 1 367 ? 20.226 10.809 -26.807 1.00 78.25 367 SER A CA 1
ATOM 2791 C C . SER A 1 367 ? 20.059 10.883 -28.326 1.00 78.25 367 SER A C 1
ATOM 2793 O O . SER A 1 367 ? 19.223 11.649 -28.806 1.00 78.25 367 SER A O 1
ATOM 2795 N N . LEU A 1 368 ? 20.795 10.060 -29.083 1.00 75.69 368 LEU A N 1
ATOM 2796 C CA . LEU A 1 368 ? 20.618 9.927 -30.533 1.00 75.69 368 LEU A CA 1
ATOM 2797 C C . LEU A 1 368 ? 19.223 9.399 -30.874 1.00 75.69 368 LEU A C 1
ATOM 2799 O O . LEU A 1 368 ? 18.563 9.926 -31.767 1.00 75.69 368 LEU A O 1
ATOM 2803 N N . ALA A 1 369 ? 18.755 8.399 -30.128 1.00 75.12 369 ALA A N 1
ATOM 2804 C CA . ALA A 1 369 ? 17.428 7.839 -30.309 1.00 75.12 369 ALA A CA 1
ATOM 2805 C C . ALA A 1 369 ? 16.325 8.858 -30.008 1.00 75.12 369 ALA A C 1
ATOM 2807 O O . ALA A 1 369 ? 15.395 8.988 -30.798 1.00 75.12 369 ALA A O 1
ATOM 2808 N N . ALA A 1 370 ? 16.459 9.634 -28.930 1.00 75.31 370 ALA A N 1
ATOM 2809 C CA . ALA A 1 370 ? 15.508 10.689 -28.587 1.00 75.31 370 ALA A CA 1
ATOM 2810 C C . ALA A 1 370 ? 15.445 11.782 -29.667 1.00 75.31 370 ALA A C 1
ATOM 2812 O O . ALA A 1 370 ? 14.361 12.221 -30.041 1.00 75.31 370 ALA A O 1
ATOM 2813 N N . ALA A 1 371 ? 16.590 12.182 -30.231 1.00 73.06 371 ALA A N 1
ATOM 2814 C CA . ALA A 1 371 ? 16.631 13.159 -31.320 1.00 73.06 371 ALA A CA 1
ATOM 2815 C C . ALA A 1 371 ? 15.987 12.638 -32.620 1.00 73.06 371 ALA A C 1
ATOM 2817 O O . ALA A 1 371 ? 15.423 13.414 -33.390 1.00 73.06 371 ALA A O 1
ATOM 2818 N N . ALA A 1 372 ? 16.059 11.328 -32.863 1.00 70.69 372 ALA A N 1
ATOM 2819 C CA . ALA A 1 372 ? 15.541 10.677 -34.064 1.00 70.69 372 ALA A CA 1
ATOM 2820 C C . ALA A 1 372 ? 14.151 10.024 -33.883 1.00 70.69 372 ALA A C 1
ATOM 2822 O O . ALA A 1 372 ? 13.593 9.504 -34.854 1.00 70.69 372 ALA A O 1
ATOM 2823 N N . ALA A 1 373 ? 13.567 10.096 -32.681 1.00 70.38 373 ALA A N 1
ATOM 2824 C CA . ALA A 1 373 ? 12.268 9.528 -32.317 1.00 70.38 373 ALA A CA 1
ATOM 2825 C C . ALA A 1 373 ? 11.125 9.832 -33.313 1.00 70.38 373 ALA A C 1
ATOM 2827 O O . ALA A 1 373 ? 10.481 8.879 -33.758 1.00 70.38 373 ALA A O 1
ATOM 2828 N N . PRO A 1 374 ? 10.894 11.085 -33.767 1.00 69.69 374 PRO A N 1
ATOM 2829 C CA . PRO A 1 374 ? 9.790 11.374 -34.691 1.00 69.69 374 PRO A CA 1
ATOM 2830 C C . PRO A 1 374 ? 9.960 10.726 -36.077 1.00 69.69 374 PRO A C 1
ATOM 2832 O O . PRO A 1 374 ? 8.973 10.390 -36.731 1.00 69.69 374 PRO A O 1
ATOM 2835 N N . SER A 1 375 ? 11.202 10.511 -36.526 1.00 69.38 375 SER A N 1
ATOM 2836 C CA . SER A 1 375 ? 11.503 9.817 -37.790 1.00 69.38 375 SER A CA 1
ATOM 2837 C C . SER A 1 375 ? 11.258 8.310 -37.674 1.00 69.38 375 SER A C 1
ATOM 2839 O O . SER A 1 375 ? 10.710 7.686 -38.586 1.00 69.38 375 SER A O 1
ATOM 2841 N N . LEU A 1 376 ? 11.613 7.730 -36.525 1.00 67.44 376 LEU A N 1
ATOM 2842 C CA . LEU A 1 376 ? 11.379 6.321 -36.232 1.00 67.44 376 LEU A CA 1
ATOM 2843 C C . LEU A 1 376 ? 9.879 6.020 -36.105 1.00 67.44 376 LEU A C 1
ATOM 2845 O O . LEU A 1 376 ? 9.395 5.081 -36.731 1.00 67.44 376 LEU A O 1
ATOM 2849 N N . GLU A 1 377 ? 9.118 6.848 -35.386 1.00 70.62 377 GLU A N 1
ATOM 2850 C CA . GLU A 1 377 ? 7.659 6.705 -35.296 1.00 70.62 377 GLU A CA 1
ATOM 2851 C C . GLU A 1 377 ? 6.980 6.749 -36.665 1.00 70.62 377 GLU A C 1
ATOM 2853 O O . GLU A 1 377 ? 6.065 5.971 -36.922 1.00 70.62 377 GLU A O 1
ATOM 2858 N N . ALA A 1 378 ? 7.426 7.633 -37.562 1.00 71.06 378 ALA A N 1
ATOM 2859 C CA . ALA A 1 378 ? 6.878 7.722 -38.911 1.00 71.06 378 ALA A CA 1
ATOM 2860 C C . ALA A 1 378 ? 7.137 6.447 -39.735 1.0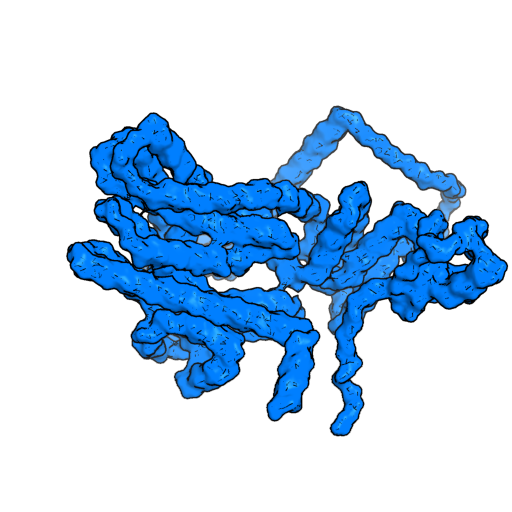0 71.06 378 ALA A C 1
ATOM 2862 O O . ALA A 1 378 ? 6.244 6.010 -40.456 1.00 71.06 378 ALA A O 1
ATOM 2863 N N . LYS A 1 379 ? 8.319 5.826 -39.596 1.00 67.31 379 LYS A N 1
ATOM 2864 C CA . LYS A 1 379 ? 8.674 4.567 -40.281 1.00 67.31 379 LYS A CA 1
ATOM 2865 C C . LYS A 1 379 ? 7.980 3.336 -39.698 1.00 67.31 379 LYS A C 1
ATOM 2867 O O . LYS A 1 379 ? 7.751 2.371 -40.416 1.00 67.31 379 LYS A O 1
ATOM 2872 N N . LEU A 1 380 ? 7.673 3.359 -38.403 1.00 64.25 380 LEU A N 1
ATOM 2873 C CA . LEU A 1 380 ? 7.054 2.233 -37.702 1.00 64.25 380 LEU A CA 1
ATOM 2874 C C . LEU A 1 380 ? 5.521 2.241 -37.770 1.00 64.25 380 LEU A C 1
ATOM 2876 O O . LEU A 1 380 ? 4.894 1.216 -37.498 1.00 64.25 380 LEU A O 1
ATOM 2880 N N . ARG A 1 381 ? 4.897 3.357 -38.173 1.00 62.28 381 ARG A N 1
ATOM 2881 C CA . ARG A 1 381 ? 3.457 3.400 -38.471 1.00 62.28 381 ARG A CA 1
ATOM 2882 C C . ARG A 1 381 ? 3.142 2.489 -39.662 1.00 62.28 381 ARG A C 1
ATOM 2884 O O . ARG A 1 381 ? 3.377 2.857 -40.806 1.00 62.28 381 ARG A O 1
ATOM 2891 N N . GLY A 1 382 ? 2.569 1.319 -39.378 1.00 59.72 382 GLY A N 1
ATOM 2892 C CA . GLY A 1 382 ? 2.080 0.363 -40.381 1.00 59.72 382 GLY A CA 1
ATOM 2893 C C . GLY A 1 382 ? 2.880 -0.939 -40.503 1.00 59.72 382 GLY A C 1
ATOM 2894 O O . GLY A 1 382 ? 2.480 -1.804 -41.277 1.00 59.72 382 GLY A O 1
ATOM 2895 N N . ALA A 1 383 ? 3.967 -1.118 -39.744 1.00 61.75 383 ALA A N 1
ATOM 2896 C CA . ALA A 1 383 ? 4.739 -2.363 -39.752 1.00 61.75 383 ALA A CA 1
ATOM 2897 C C . ALA A 1 383 ? 4.073 -3.461 -38.886 1.00 61.75 383 ALA A C 1
ATOM 2899 O O . ALA A 1 383 ? 3.626 -3.168 -37.773 1.00 61.75 383 ALA A O 1
ATOM 2900 N N . PRO A 1 384 ? 4.019 -4.731 -39.338 1.00 64.62 384 PRO A N 1
ATOM 2901 C CA . PRO A 1 384 ? 3.502 -5.833 -38.528 1.00 64.62 384 PRO A CA 1
ATOM 2902 C C . PRO A 1 384 ? 4.424 -6.130 -37.329 1.00 64.62 384 PRO A C 1
ATOM 2904 O O . PRO A 1 384 ? 5.645 -6.220 -37.472 1.00 64.62 384 PRO A O 1
ATOM 2907 N N . THR A 1 385 ? 3.833 -6.352 -36.148 1.00 60.19 385 THR A N 1
ATOM 2908 C CA . THR A 1 385 ? 4.501 -6.621 -34.855 1.00 60.19 385 THR A CA 1
ATOM 2909 C C . THR A 1 385 ? 5.687 -7.606 -34.902 1.00 60.19 385 THR A C 1
ATOM 2911 O O . THR A 1 385 ? 6.710 -7.301 -34.289 1.00 60.19 385 THR A O 1
ATOM 2914 N N . PRO A 1 386 ? 5.638 -8.748 -35.627 1.00 57.91 386 PRO A N 1
ATOM 2915 C CA . PRO A 1 386 ? 6.765 -9.691 -35.677 1.00 57.91 386 PRO A CA 1
ATOM 2916 C C . PRO A 1 386 ? 8.022 -9.163 -36.396 1.00 57.91 386 PRO A C 1
ATOM 2918 O O . PRO A 1 386 ? 9.112 -9.685 -36.176 1.00 57.91 386 PRO A O 1
ATOM 2921 N N . GLN A 1 387 ? 7.916 -8.125 -37.234 1.00 63.50 387 GLN A N 1
ATOM 2922 C CA . GLN A 1 387 ? 9.069 -7.537 -37.939 1.00 63.50 387 GLN A CA 1
ATOM 2923 C C . GLN A 1 387 ? 9.722 -6.377 -37.166 1.00 63.50 387 GLN A C 1
ATOM 2925 O O . GLN A 1 387 ? 10.840 -5.969 -37.486 1.00 63.50 387 GLN A O 1
ATOM 2930 N N . LEU A 1 388 ? 9.058 -5.881 -36.116 1.00 64.50 388 LEU A N 1
ATOM 2931 C CA . LEU A 1 388 ? 9.463 -4.710 -35.335 1.00 64.50 388 LEU A CA 1
ATOM 2932 C C . LEU A 1 388 ? 10.896 -4.810 -34.764 1.00 64.50 388 LEU A C 1
ATOM 2934 O O . LEU A 1 388 ? 11.660 -3.860 -34.943 1.00 64.50 388 LEU A O 1
ATOM 2938 N N . PRO A 1 389 ? 11.331 -5.937 -34.157 1.00 63.00 389 PRO A N 1
ATOM 2939 C CA . PRO A 1 389 ? 12.676 -6.033 -33.584 1.00 63.00 389 PRO A CA 1
ATOM 2940 C C . PRO A 1 389 ? 13.790 -5.975 -34.638 1.00 63.00 389 PRO A C 1
ATOM 2942 O O . PRO A 1 389 ? 14.864 -5.440 -34.368 1.00 63.00 389 PRO A O 1
ATOM 2945 N N . ARG A 1 390 ? 13.537 -6.501 -35.847 1.00 68.00 390 ARG A N 1
ATOM 2946 C CA . ARG A 1 390 ? 14.505 -6.473 -36.956 1.00 68.00 390 ARG A CA 1
ATOM 2947 C C . ARG A 1 390 ? 14.689 -5.058 -37.495 1.00 68.00 390 ARG A C 1
ATOM 2949 O O . ARG A 1 390 ? 15.820 -4.598 -37.585 1.00 68.00 390 ARG A O 1
ATOM 2956 N N . LEU A 1 391 ? 13.588 -4.351 -37.756 1.00 66.75 391 LEU A N 1
ATOM 2957 C CA . LEU A 1 391 ? 13.607 -2.971 -38.257 1.00 66.75 391 LEU A CA 1
ATOM 2958 C C . LEU A 1 391 ? 14.281 -2.007 -37.272 1.00 66.75 391 LEU A C 1
ATOM 2960 O O . LEU A 1 391 ? 15.052 -1.134 -37.672 1.00 66.75 391 LEU A O 1
ATOM 2964 N N . VAL A 1 392 ? 14.023 -2.179 -35.971 1.00 69.38 392 VAL A N 1
ATOM 2965 C CA . VAL A 1 392 ? 14.699 -1.401 -34.925 1.00 69.38 392 VAL A CA 1
ATOM 2966 C C . VAL A 1 392 ? 16.192 -1.739 -34.884 1.00 69.38 392 VAL A C 1
ATOM 2968 O O . VAL A 1 392 ? 17.009 -0.826 -34.808 1.00 69.38 392 VAL A O 1
ATOM 2971 N N . GLY A 1 393 ? 16.567 -3.018 -35.001 1.00 67.25 393 GLY A N 1
ATOM 2972 C CA . GLY A 1 393 ? 17.967 -3.446 -35.092 1.00 67.25 393 GLY A CA 1
ATOM 2973 C C . GLY A 1 393 ? 18.717 -2.852 -36.292 1.00 67.25 393 GLY A C 1
ATOM 2974 O O . GLY A 1 393 ? 19.817 -2.325 -36.128 1.00 67.25 393 GLY A O 1
ATOM 2975 N N . GLU A 1 394 ? 18.111 -2.866 -37.482 1.00 68.00 394 GLU A N 1
ATOM 2976 C CA . GLU A 1 394 ? 18.660 -2.233 -38.690 1.00 68.00 394 GLU A CA 1
ATOM 2977 C C . GLU A 1 394 ? 18.854 -0.730 -38.486 1.00 68.00 394 GLU A C 1
ATOM 2979 O O . GLU A 1 394 ? 19.943 -0.195 -38.700 1.00 68.00 394 GLU A O 1
ATOM 2984 N N . TRP A 1 395 ? 17.830 -0.040 -37.987 1.00 74.69 395 TRP A N 1
ATOM 2985 C CA . TRP A 1 395 ? 17.914 1.390 -37.713 1.00 74.69 395 TRP A CA 1
ATOM 2986 C C . TRP A 1 395 ? 19.008 1.732 -36.689 1.00 74.69 395 TRP A C 1
ATOM 2988 O O . TRP A 1 395 ? 19.793 2.655 -36.915 1.00 74.69 395 TRP A O 1
ATOM 2998 N N . LEU A 1 396 ? 19.124 0.960 -35.604 1.00 70.50 396 LEU A N 1
ATOM 2999 C CA . LEU A 1 396 ? 20.179 1.121 -34.599 1.00 70.50 396 LEU A CA 1
ATOM 3000 C C . LEU A 1 396 ? 21.585 0.945 -35.183 1.00 70.50 396 LEU A C 1
ATOM 3002 O O . LEU A 1 396 ? 22.506 1.667 -34.788 1.00 70.50 396 LEU A O 1
ATOM 3006 N N . SER A 1 397 ? 21.742 0.028 -36.141 1.00 65.81 397 SER A N 1
ATOM 3007 C CA . SER A 1 397 ? 23.007 -0.177 -36.849 1.00 65.81 397 SER A CA 1
ATOM 3008 C C . SER A 1 397 ? 23.388 1.030 -37.720 1.00 65.81 397 SER A C 1
ATOM 3010 O O . SER A 1 397 ? 24.566 1.374 -37.820 1.00 65.81 397 SER A O 1
ATOM 3012 N N . HIS A 1 398 ? 22.396 1.749 -38.257 1.00 64.44 398 HIS A N 1
ATOM 3013 C CA . HIS A 1 398 ? 22.598 2.955 -39.064 1.00 64.44 398 HIS A CA 1
ATOM 3014 C C . HIS A 1 398 ? 22.874 4.224 -38.250 1.00 64.44 398 HIS A C 1
ATOM 3016 O O . HIS A 1 398 ? 23.501 5.146 -38.769 1.00 64.44 398 HIS A O 1
ATOM 3022 N N . LEU A 1 399 ? 22.504 4.276 -36.962 1.00 65.06 399 LEU A N 1
ATOM 3023 C CA . LEU A 1 399 ? 22.807 5.404 -36.058 1.00 65.06 399 LEU A CA 1
ATOM 3024 C C . LEU A 1 399 ? 24.318 5.620 -35.799 1.00 65.06 399 LEU A C 1
ATOM 3026 O O . LEU A 1 399 ? 24.686 6.443 -34.961 1.00 65.06 399 LEU A O 1
ATOM 3030 N N . GLY A 1 400 ? 25.197 4.845 -36.443 1.00 52.69 400 GLY A N 1
ATOM 3031 C CA . GLY A 1 400 ? 26.657 4.942 -36.343 1.00 52.69 400 GLY A CA 1
ATOM 3032 C C . GLY A 1 400 ? 27.412 4.872 -37.678 1.00 52.69 400 GLY A C 1
ATOM 3033 O O . GLY A 1 400 ? 28.636 4.941 -37.664 1.00 52.69 400 GLY A O 1
ATOM 3034 N N . THR A 1 401 ? 26.727 4.764 -38.820 1.00 42.62 401 THR A N 1
ATOM 3035 C CA . THR A 1 401 ? 27.346 4.852 -40.154 1.00 42.62 401 THR A CA 1
ATOM 3036 C C . THR A 1 401 ? 27.035 6.224 -40.755 1.00 42.62 401 THR A C 1
ATOM 3038 O O . THR A 1 401 ? 25.849 6.563 -40.813 1.00 42.62 401 THR A O 1
ATOM 3041 N N . PRO A 1 402 ? 28.011 7.026 -41.231 1.00 30.17 402 PRO A N 1
ATOM 3042 C CA . PRO A 1 402 ? 27.665 8.147 -42.098 1.00 30.17 402 PRO A CA 1
ATOM 3043 C C . PRO A 1 402 ? 26.984 7.548 -43.333 1.00 30.17 402 PRO A C 1
ATOM 3045 O O . PRO A 1 402 ? 27.580 6.703 -43.996 1.00 30.17 402 PRO A O 1
ATOM 3048 N N . LEU A 1 403 ? 25.724 7.899 -43.607 1.00 26.23 403 LEU A N 1
ATOM 3049 C CA . LEU A 1 403 ? 25.056 7.449 -44.831 1.00 26.23 403 LEU A CA 1
ATOM 3050 C C . LEU A 1 403 ? 25.877 7.895 -46.058 1.00 26.23 403 LEU A C 1
ATOM 3052 O O . LEU A 1 403 ? 26.121 9.098 -46.186 1.00 26.23 403 LEU A O 1
ATOM 3056 N N . PRO A 1 404 ? 26.219 7.000 -47.003 1.00 24.59 404 PRO A N 1
ATOM 3057 C CA . PRO A 1 404 ? 26.447 7.362 -48.393 1.00 24.59 404 PRO A CA 1
ATOM 3058 C C . PRO A 1 404 ? 25.159 7.133 -49.221 1.00 24.59 404 PRO A C 1
ATOM 3060 O O . PRO A 1 404 ? 24.217 6.500 -48.744 1.00 24.59 404 PRO A O 1
ATOM 3063 N N . PRO A 1 405 ? 25.064 7.725 -50.423 1.00 32.88 405 PRO A N 1
ATOM 3064 C CA . PRO A 1 405 ? 23.934 8.565 -50.814 1.00 32.88 405 PRO A CA 1
ATOM 3065 C C . PRO A 1 405 ? 22.875 7.828 -51.639 1.00 32.88 405 PRO A C 1
ATOM 3067 O O . PRO A 1 405 ? 23.184 6.896 -52.373 1.00 32.88 405 PRO A O 1
ATOM 3070 N N . ALA A 1 406 ? 21.644 8.336 -51.605 1.00 32.69 406 ALA A N 1
ATOM 3071 C CA . ALA A 1 406 ? 20.694 8.146 -52.694 1.00 32.69 406 ALA A CA 1
ATOM 3072 C C . ALA A 1 406 ? 20.549 9.496 -53.413 1.00 32.69 406 ALA A C 1
ATOM 3074 O O . ALA A 1 406 ? 19.948 10.425 -52.881 1.00 32.69 406 ALA A O 1
ATOM 3075 N N . ASP A 1 407 ? 21.193 9.607 -54.574 1.00 35.19 407 ASP A N 1
ATOM 3076 C CA . ASP A 1 407 ? 20.849 10.520 -55.667 1.00 35.19 407 ASP A CA 1
ATOM 3077 C C . ASP A 1 407 ? 20.627 12.009 -55.328 1.00 35.19 407 ASP A C 1
ATOM 3079 O O . ASP A 1 407 ? 19.501 12.492 -55.227 1.00 35.19 407 ASP A O 1
ATOM 3083 N N . ALA A 1 408 ? 21.704 12.803 -55.291 1.00 30.30 408 ALA A N 1
ATOM 3084 C CA . ALA A 1 408 ? 21.598 14.252 -55.485 1.00 30.30 408 ALA A CA 1
ATOM 3085 C C . ALA A 1 408 ? 22.790 14.793 -56.292 1.00 30.30 408 ALA A C 1
ATOM 3087 O O . ALA A 1 408 ? 23.951 14.618 -55.930 1.00 30.30 408 ALA A O 1
ATOM 3088 N N . ARG A 1 409 ? 22.471 15.420 -57.429 1.00 29.33 409 ARG A N 1
ATOM 3089 C CA . ARG A 1 409 ? 23.385 15.987 -58.437 1.00 29.33 409 ARG A CA 1
ATOM 3090 C C . ARG A 1 409 ? 24.313 17.086 -57.876 1.00 29.33 409 ARG A C 1
ATOM 3092 O O . ARG A 1 409 ? 23.947 17.750 -56.908 1.00 29.33 409 ARG A O 1
ATOM 3099 N N . PRO A 1 410 ? 25.475 17.334 -58.515 1.00 30.22 410 PRO A N 1
ATOM 3100 C CA . PRO A 1 410 ? 26.482 18.268 -58.017 1.00 30.22 410 PRO A CA 1
ATOM 3101 C C . PRO A 1 410 ? 26.065 19.735 -58.204 1.00 30.22 410 PRO A C 1
ATOM 3103 O O . PRO A 1 410 ? 25.778 20.170 -59.318 1.00 30.22 410 PRO A O 1
ATOM 3106 N N . VAL A 1 411 ? 26.111 20.516 -57.121 1.00 33.16 411 VAL A N 1
ATOM 3107 C CA . VAL A 1 411 ? 26.247 21.980 -57.170 1.00 33.16 411 VAL A CA 1
ATOM 3108 C C . VAL A 1 411 ? 27.706 22.299 -56.848 1.00 33.16 411 VAL A C 1
ATOM 3110 O O . VAL A 1 411 ? 28.203 21.957 -55.777 1.00 33.16 411 VAL A O 1
ATOM 3113 N N . ALA A 1 412 ? 28.410 22.907 -57.801 1.00 34.50 412 ALA A N 1
ATOM 3114 C CA . ALA A 1 412 ? 29.819 23.261 -57.677 1.00 34.50 412 ALA A CA 1
ATOM 3115 C C . ALA A 1 412 ? 30.035 24.454 -56.728 1.00 34.50 412 ALA A C 1
ATOM 3117 O O . ALA A 1 412 ? 29.372 25.480 -56.858 1.00 34.50 412 ALA A O 1
ATOM 3118 N N . SER A 1 413 ? 30.998 24.335 -55.809 1.00 28.03 413 SER A N 1
ATOM 3119 C CA . SER A 1 413 ? 31.689 25.447 -55.125 1.00 28.03 413 SER A CA 1
ATOM 3120 C C . SER A 1 413 ? 33.028 24.933 -54.519 1.00 28.03 413 SER A C 1
ATOM 3122 O O . SER A 1 413 ? 33.234 23.720 -54.495 1.00 28.03 413 SER A O 1
ATOM 3124 N N . PRO A 1 414 ? 33.991 25.822 -54.184 1.00 31.41 414 PRO A N 1
ATOM 3125 C CA . PRO A 1 414 ? 35.428 25.698 -54.499 1.00 31.41 414 PRO A CA 1
ATOM 3126 C C . PRO A 1 414 ? 36.240 24.796 -53.540 1.00 31.41 414 PRO A C 1
ATOM 3128 O O . PRO A 1 414 ? 35.735 24.418 -52.483 1.00 31.41 414 PRO A O 1
ATOM 3131 N N . PRO A 1 415 ? 37.506 24.449 -53.873 1.00 30.80 415 PRO A N 1
ATOM 3132 C CA . PRO A 1 415 ? 38.281 23.488 -53.096 1.00 30.80 415 PRO A CA 1
ATOM 3133 C C . PRO A 1 415 ? 38.778 24.099 -51.779 1.00 30.80 415 PRO A C 1
ATOM 3135 O O . PRO A 1 415 ? 39.363 25.181 -51.757 1.00 30.80 415 PRO A O 1
ATOM 3138 N N . LEU A 1 416 ? 38.587 23.362 -50.685 1.00 30.69 416 LEU A N 1
ATOM 3139 C CA . LEU A 1 416 ? 39.278 23.552 -49.407 1.00 30.69 416 LEU A CA 1
ATOM 3140 C C . LEU A 1 416 ? 40.397 22.501 -49.267 1.00 30.69 416 LEU A C 1
ATOM 3142 O O . LEU A 1 416 ? 40.304 21.428 -49.869 1.00 30.69 416 LEU A O 1
ATOM 3146 N N . PRO A 1 417 ? 41.472 22.811 -48.518 1.00 31.75 417 PRO A N 1
ATOM 3147 C CA . PRO A 1 417 ? 42.709 22.043 -48.529 1.00 31.75 417 PRO A CA 1
ATOM 3148 C C . PRO A 1 417 ? 42.569 20.691 -47.816 1.00 31.75 417 PRO A C 1
ATOM 3150 O O . PRO A 1 417 ? 41.693 20.482 -46.980 1.00 31.75 417 PRO A O 1
ATOM 3153 N N . SER A 1 418 ? 43.469 19.778 -48.182 1.00 30.59 418 SER A N 1
ATOM 3154 C CA . SER A 1 418 ? 43.582 18.384 -47.737 1.00 30.59 418 SER A CA 1
ATOM 3155 C C . SER A 1 418 ? 43.424 18.167 -46.220 1.00 30.59 418 SER A C 1
ATOM 3157 O O . SER A 1 418 ? 43.976 18.948 -45.441 1.00 30.59 418 SER A O 1
ATOM 3159 N N . PRO A 1 419 ? 42.778 17.067 -45.782 1.00 33.47 419 PRO A N 1
ATOM 3160 C CA . PRO A 1 419 ? 42.588 16.772 -44.369 1.00 33.47 419 PRO A CA 1
ATOM 3161 C C . PRO A 1 419 ? 43.870 16.214 -43.736 1.00 33.47 419 PRO A C 1
ATOM 3163 O O . PRO A 1 419 ? 44.322 15.114 -44.046 1.00 33.47 419 PRO A O 1
ATOM 3166 N N . THR A 1 420 ? 44.432 16.961 -42.792 1.00 30.30 420 THR A N 1
ATOM 3167 C CA . THR A 1 420 ? 45.308 16.440 -41.737 1.00 30.30 420 THR A CA 1
ATOM 3168 C C . THR A 1 420 ? 44.467 15.587 -40.772 1.00 30.30 420 THR A C 1
ATOM 3170 O O . THR A 1 420 ? 43.349 15.984 -40.432 1.00 30.30 420 THR A O 1
ATOM 3173 N N . PRO A 1 421 ? 44.951 14.425 -40.296 1.00 32.12 421 PRO A N 1
ATOM 3174 C CA . PRO A 1 421 ? 44.187 13.576 -39.391 1.00 32.12 421 PRO A CA 1
ATOM 3175 C C . PRO A 1 421 ? 44.077 14.246 -38.015 1.00 32.12 421 PRO A C 1
ATOM 3177 O O . PRO A 1 421 ? 45.049 14.324 -37.265 1.00 32.12 421 PRO A O 1
ATOM 3180 N N . LEU A 1 422 ? 42.882 14.729 -37.669 1.00 27.86 422 LEU A N 1
ATOM 3181 C CA . LEU A 1 422 ? 42.556 15.178 -36.316 1.00 27.86 422 LEU A CA 1
ATOM 3182 C C . LEU A 1 422 ? 42.394 13.962 -35.394 1.00 27.86 422 LEU A C 1
ATOM 3184 O O . LEU A 1 422 ? 41.288 13.502 -35.114 1.00 27.86 422 LEU A O 1
ATOM 3188 N N . LEU A 1 423 ? 43.518 13.467 -34.879 1.00 32.72 423 LEU A N 1
ATOM 3189 C CA . LEU A 1 423 ? 43.555 12.857 -33.554 1.00 32.72 423 LEU A CA 1
ATOM 3190 C C . LEU A 1 423 ? 43.192 13.958 -32.551 1.00 32.72 423 LEU A C 1
ATOM 3192 O O . LEU A 1 423 ? 44.030 14.792 -32.220 1.00 32.72 423 LEU A O 1
ATOM 3196 N N . LEU A 1 424 ? 41.940 14.003 -32.093 1.00 28.05 424 LEU A N 1
ATOM 3197 C CA . LEU A 1 424 ? 41.580 14.820 -30.935 1.00 28.05 424 LEU A CA 1
ATOM 3198 C C . LEU A 1 424 ? 42.264 14.213 -29.696 1.00 28.05 424 LEU A C 1
ATOM 3200 O O . LEU A 1 424 ? 41.939 13.078 -29.335 1.00 28.05 424 LEU A O 1
ATOM 3204 N N . PRO A 1 425 ? 43.186 14.923 -29.020 1.00 31.03 425 PRO A N 1
ATOM 3205 C CA . PRO A 1 425 ? 43.638 14.505 -27.707 1.00 31.03 425 PRO A CA 1
ATOM 3206 C C . PRO A 1 425 ? 42.487 14.678 -26.710 1.00 31.03 425 PRO A C 1
ATOM 3208 O O . PRO A 1 425 ? 41.713 15.636 -26.784 1.00 31.03 425 PRO A O 1
ATOM 3211 N N . PHE A 1 426 ? 42.376 13.745 -25.764 1.00 30.53 426 PHE A N 1
ATOM 3212 C CA . PHE A 1 426 ? 41.480 13.863 -24.615 1.00 30.53 426 PHE A CA 1
ATOM 3213 C C . PHE A 1 426 ? 41.654 15.240 -23.949 1.00 30.53 426 PHE A C 1
ATOM 3215 O O . PHE A 1 426 ? 42.789 15.593 -23.618 1.00 30.53 426 PHE A O 1
ATOM 3222 N N . PRO A 1 427 ? 40.581 16.016 -23.700 1.00 34.81 427 PRO A N 1
ATOM 3223 C CA . PRO A 1 427 ? 40.724 17.227 -22.913 1.00 34.81 427 PRO A CA 1
ATOM 3224 C C . PRO A 1 427 ? 41.095 16.825 -21.484 1.00 34.81 427 PRO A C 1
ATOM 3226 O O . PRO A 1 427 ? 40.416 16.007 -20.852 1.00 34.81 427 PRO A O 1
ATOM 3229 N N . SER A 1 428 ? 42.189 17.391 -20.980 1.00 35.22 428 SER A N 1
ATOM 3230 C CA . SER A 1 428 ? 42.538 17.330 -19.566 1.00 35.22 428 SER A CA 1
ATOM 3231 C C . SER A 1 428 ? 41.388 17.899 -18.720 1.00 35.22 428 SER A C 1
ATOM 3233 O O . SER A 1 428 ? 40.618 18.745 -19.188 1.00 35.22 428 SER A O 1
ATOM 3235 N N . PRO A 1 429 ? 41.204 17.420 -17.475 1.00 38.16 429 PRO A N 1
ATOM 3236 C CA . PRO A 1 429 ? 40.176 17.957 -16.595 1.00 38.16 429 PRO A CA 1
ATOM 3237 C C . PRO A 1 429 ? 40.344 19.480 -16.439 1.00 38.16 429 PRO A C 1
ATOM 3239 O O . PRO A 1 429 ? 41.457 19.920 -16.155 1.00 38.16 429 PRO A O 1
ATOM 3242 N N . PRO A 1 430 ? 39.267 20.283 -16.568 1.00 41.38 430 PRO A N 1
ATOM 3243 C CA . PRO A 1 430 ? 39.377 21.731 -16.438 1.00 41.38 430 PRO A CA 1
ATOM 3244 C C . PRO A 1 430 ? 39.825 22.109 -15.018 1.00 41.38 430 PRO A C 1
ATOM 3246 O O . PRO A 1 430 ? 39.454 21.401 -14.064 1.00 41.38 430 PRO A O 1
ATOM 3249 N N . PRO A 1 431 ? 40.596 23.203 -14.864 1.00 44.56 431 PRO A N 1
ATOM 3250 C CA . PRO A 1 431 ? 41.067 23.686 -13.572 1.00 44.56 431 PRO A CA 1
ATOM 3251 C C . PRO A 1 431 ? 39.893 23.959 -12.611 1.00 44.56 431 PRO A C 1
ATOM 3253 O O . PRO A 1 431 ? 38.767 24.217 -13.052 1.00 44.56 431 PRO A O 1
ATOM 3256 N N . PRO A 1 432 ? 40.118 23.901 -11.285 1.00 46.53 432 PRO A N 1
ATOM 3257 C CA . PRO A 1 432 ? 39.052 23.964 -10.278 1.00 46.53 432 PRO A CA 1
ATOM 3258 C C . PRO A 1 432 ? 38.150 25.206 -10.400 1.00 46.53 432 PRO A C 1
ATOM 3260 O O . PRO A 1 432 ? 36.940 25.090 -10.216 1.00 46.53 432 PRO A O 1
ATOM 3263 N N . ALA A 1 433 ? 38.696 26.350 -10.825 1.00 41.50 433 ALA A N 1
ATOM 3264 C CA . ALA A 1 433 ? 37.940 27.586 -11.038 1.00 41.50 433 ALA A CA 1
ATOM 3265 C C . ALA A 1 433 ? 36.963 27.521 -12.236 1.00 41.50 433 ALA A C 1
ATOM 3267 O O . ALA A 1 433 ? 35.842 28.020 -12.159 1.00 41.50 433 ALA A O 1
ATOM 3268 N N . GLU A 1 434 ? 37.325 26.850 -13.337 1.00 39.06 434 GLU A N 1
ATOM 3269 C CA . GLU A 1 434 ? 36.418 26.668 -14.483 1.00 39.06 434 GLU A CA 1
ATOM 3270 C C . GLU A 1 434 ? 35.325 25.633 -14.195 1.00 39.06 434 GLU A C 1
ATOM 3272 O O . GLU A 1 434 ? 34.204 25.753 -14.697 1.00 39.06 434 GLU A O 1
ATOM 3277 N N . ARG A 1 435 ? 35.604 24.641 -13.337 1.00 41.72 435 ARG A N 1
ATOM 3278 C CA . ARG A 1 435 ? 34.582 23.698 -12.856 1.00 41.72 435 ARG A CA 1
ATOM 3279 C C . ARG A 1 435 ? 33.485 24.415 -12.075 1.00 41.72 435 ARG A C 1
ATOM 3281 O O . ARG A 1 435 ? 32.314 24.120 -12.308 1.00 41.72 435 ARG A O 1
ATOM 3288 N N . GLU A 1 436 ? 33.833 25.371 -11.216 1.00 41.81 436 GLU A N 1
ATOM 3289 C CA . GLU A 1 436 ? 32.856 26.197 -10.493 1.00 41.81 436 GLU A CA 1
ATOM 3290 C C . GLU A 1 436 ? 32.022 27.072 -11.430 1.00 41.81 436 GLU A C 1
ATOM 3292 O O . GLU A 1 436 ? 30.801 27.127 -11.289 1.00 41.81 436 GLU A O 1
ATOM 3297 N N . VAL A 1 437 ? 32.636 27.688 -12.445 1.00 44.41 437 VAL A N 1
ATOM 3298 C CA . VAL A 1 437 ? 31.917 28.522 -13.423 1.00 44.41 437 VAL A CA 1
ATOM 3299 C C . VAL A 1 437 ? 30.978 27.681 -14.298 1.00 44.41 437 VAL A C 1
ATOM 3301 O O . VAL A 1 437 ? 29.833 28.077 -14.535 1.00 44.41 437 VAL A O 1
ATOM 3304 N N . VAL A 1 438 ? 31.398 26.488 -14.733 1.00 44.91 438 VAL A N 1
ATOM 3305 C CA . VAL A 1 438 ? 30.545 25.544 -15.479 1.00 44.91 438 VAL A CA 1
ATOM 3306 C C . VAL A 1 438 ? 29.410 25.003 -14.601 1.00 44.91 438 VAL A C 1
ATOM 3308 O O . VAL A 1 438 ? 28.276 24.882 -15.075 1.00 44.91 438 VAL A O 1
ATOM 3311 N N . LEU A 1 439 ? 29.666 24.718 -13.320 1.00 45.69 439 LEU A N 1
ATOM 3312 C CA . LEU A 1 439 ? 28.640 24.310 -12.352 1.00 45.69 439 LEU A CA 1
ATOM 3313 C C . LEU A 1 439 ? 27.644 25.443 -12.061 1.00 45.69 439 LEU A C 1
ATOM 3315 O O . LEU A 1 439 ? 26.438 25.189 -12.046 1.00 45.69 439 LEU A O 1
ATOM 3319 N N . MET A 1 440 ? 28.109 26.690 -11.934 1.00 45.19 440 MET A N 1
ATOM 3320 C CA . MET A 1 440 ? 27.254 27.872 -11.783 1.00 45.19 440 MET A CA 1
ATOM 3321 C C . MET A 1 440 ? 26.389 28.116 -13.024 1.00 45.19 440 MET A C 1
ATOM 3323 O O . MET A 1 440 ? 25.173 28.270 -12.896 1.00 45.19 440 MET A O 1
ATOM 3327 N N . ARG A 1 441 ? 26.958 28.058 -14.239 1.00 45.66 441 ARG A N 1
ATOM 3328 C CA . ARG A 1 441 ? 26.191 28.182 -15.497 1.00 45.66 441 ARG A CA 1
ATOM 3329 C C . ARG A 1 441 ? 25.138 27.082 -15.630 1.00 45.66 441 ARG A C 1
ATOM 3331 O O . ARG A 1 441 ? 24.008 27.364 -16.027 1.00 45.66 441 ARG A O 1
ATOM 3338 N N . ARG A 1 442 ? 25.466 25.843 -15.241 1.00 51.06 442 ARG A N 1
ATOM 3339 C CA . ARG A 1 442 ? 24.513 24.719 -15.181 1.00 51.06 442 ARG A CA 1
ATOM 3340 C C . ARG A 1 442 ? 23.415 24.945 -14.139 1.00 51.06 442 ARG A C 1
ATOM 3342 O O . ARG A 1 442 ? 22.263 24.617 -14.411 1.00 51.06 442 ARG A O 1
ATOM 3349 N N . GLY A 1 443 ? 23.737 25.525 -12.984 1.00 44.47 443 GLY A N 1
ATOM 3350 C CA . GLY A 1 443 ? 22.770 25.875 -11.940 1.00 44.47 443 GLY A CA 1
ATOM 3351 C C . GLY A 1 443 ? 21.751 26.916 -12.408 1.00 44.47 443 GL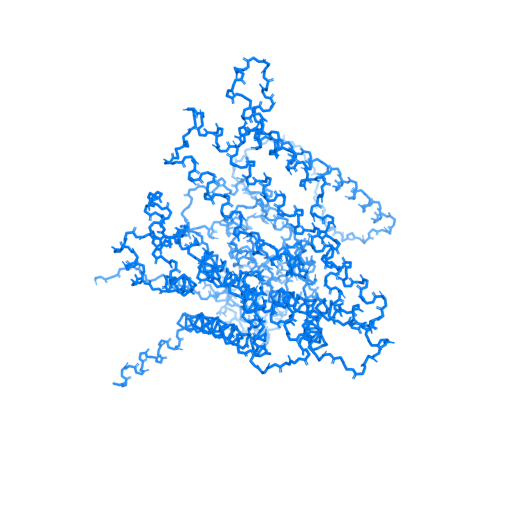Y A C 1
ATOM 3352 O O . GLY A 1 443 ? 20.545 26.715 -12.262 1.00 44.47 443 GLY A O 1
ATOM 3353 N N . THR A 1 444 ? 22.214 27.988 -13.050 1.00 49.97 444 THR A N 1
ATOM 3354 C CA . THR A 1 444 ? 21.353 29.056 -13.584 1.00 49.97 444 THR A CA 1
ATOM 3355 C C . THR A 1 444 ? 20.495 28.568 -14.757 1.00 49.97 444 THR A C 1
ATOM 3357 O O . THR A 1 444 ? 19.303 28.882 -14.833 1.00 49.97 444 THR A O 1
ATOM 3360 N N . LEU A 1 445 ? 21.049 27.723 -15.635 1.00 49.44 445 LEU A N 1
ATOM 3361 C CA . LEU A 1 445 ? 20.294 27.091 -16.722 1.00 49.44 445 LEU A CA 1
ATOM 3362 C C . LEU A 1 445 ? 19.214 26.137 -16.181 1.00 49.44 445 LEU A C 1
ATOM 3364 O O . LEU A 1 445 ? 18.076 26.160 -16.640 1.00 49.44 445 LEU A O 1
ATOM 3368 N N . ARG A 1 446 ? 19.526 25.342 -15.148 1.00 53.16 446 ARG A N 1
ATOM 3369 C CA . ARG A 1 446 ? 18.550 24.462 -14.483 1.00 53.16 446 ARG A CA 1
ATOM 3370 C C . ARG A 1 446 ? 17.414 25.248 -13.835 1.00 53.16 446 ARG A C 1
ATOM 3372 O O . ARG A 1 446 ? 16.263 24.853 -13.982 1.00 53.16 446 ARG A O 1
ATOM 3379 N N . ARG A 1 447 ? 17.707 26.370 -13.167 1.00 51.31 447 ARG A N 1
ATOM 3380 C CA . ARG A 1 447 ? 16.681 27.227 -12.543 1.00 51.31 447 ARG A CA 1
ATOM 3381 C C . ARG A 1 447 ? 15.751 27.860 -13.577 1.00 51.31 447 ARG A C 1
ATOM 3383 O O . ARG A 1 447 ? 14.539 27.845 -13.391 1.00 51.31 447 ARG A O 1
ATOM 3390 N N . THR A 1 448 ? 16.290 28.367 -14.685 1.00 55.81 448 THR A N 1
ATOM 3391 C CA . THR A 1 448 ? 15.477 28.987 -15.748 1.00 55.81 448 THR A CA 1
ATOM 3392 C C . THR A 1 448 ? 14.643 27.961 -16.520 1.00 55.81 448 THR A C 1
ATOM 3394 O O . THR A 1 448 ? 13.475 28.221 -16.814 1.00 55.81 448 THR A O 1
ATOM 3397 N N . LEU A 1 449 ? 15.188 26.769 -16.786 1.00 55.09 449 LEU A N 1
ATOM 3398 C CA . LEU A 1 449 ? 14.434 25.652 -17.362 1.00 55.09 449 LEU A CA 1
ATOM 3399 C C . LEU A 1 449 ? 13.347 25.145 -16.408 1.00 55.09 449 LEU A C 1
ATOM 3401 O O . LEU A 1 449 ? 12.224 24.926 -16.852 1.00 55.09 449 LEU A O 1
ATOM 3405 N N . ALA A 1 450 ? 13.634 25.028 -15.108 1.00 49.91 450 ALA A N 1
ATOM 3406 C CA . ALA A 1 450 ? 12.648 24.642 -14.099 1.00 49.91 450 ALA A CA 1
ATOM 3407 C C . ALA A 1 450 ? 11.516 25.671 -13.982 1.00 49.91 450 ALA A C 1
ATOM 3409 O O . ALA A 1 450 ? 10.350 25.286 -13.954 1.00 49.91 450 ALA A O 1
ATOM 3410 N N . ALA A 1 451 ? 11.837 26.969 -13.996 1.00 53.12 451 ALA A N 1
ATOM 3411 C CA . ALA A 1 451 ? 10.841 28.038 -13.987 1.00 53.12 451 ALA A CA 1
ATOM 3412 C C . ALA A 1 451 ? 9.944 27.983 -15.233 1.00 53.12 451 ALA A C 1
ATOM 3414 O O . ALA A 1 451 ? 8.724 27.963 -15.106 1.00 53.12 451 ALA A O 1
ATOM 3415 N N . ARG A 1 452 ? 10.523 27.858 -16.438 1.00 56.19 452 ARG A N 1
ATOM 3416 C CA . ARG A 1 452 ? 9.748 27.715 -17.686 1.00 56.19 452 ARG A CA 1
ATOM 3417 C C . ARG A 1 452 ? 8.911 26.436 -17.714 1.00 56.19 452 ARG A C 1
ATOM 3419 O O . ARG A 1 452 ? 7.766 26.472 -18.164 1.00 56.19 452 ARG A O 1
ATOM 3426 N N . ALA A 1 453 ? 9.456 25.319 -17.236 1.00 54.47 453 ALA A N 1
ATOM 3427 C CA . ALA A 1 453 ? 8.730 24.058 -17.118 1.00 54.47 453 ALA A CA 1
ATOM 3428 C C . ALA A 1 453 ? 7.558 24.188 -16.137 1.00 54.47 453 ALA A C 1
ATOM 3430 O O . ALA A 1 453 ? 6.458 23.739 -16.448 1.00 54.47 453 ALA A O 1
ATOM 3431 N N . PHE A 1 454 ? 7.757 24.865 -15.003 1.00 57.28 454 PHE A N 1
ATOM 3432 C CA . PHE A 1 454 ? 6.703 25.159 -14.038 1.00 57.28 454 PHE A CA 1
ATOM 3433 C C . PHE A 1 454 ? 5.604 26.035 -14.649 1.00 57.28 454 PHE A C 1
ATOM 3435 O O . PHE A 1 454 ? 4.438 25.661 -14.582 1.00 57.28 454 PHE A O 1
ATOM 3442 N N . SER A 1 455 ? 5.950 27.131 -15.334 1.00 55.81 455 SER A N 1
ATOM 3443 C CA . SER A 1 455 ? 4.970 28.000 -16.006 1.00 55.81 455 SER A CA 1
ATOM 3444 C C . SER A 1 455 ? 4.148 27.245 -17.054 1.00 55.81 455 SER A C 1
ATOM 3446 O O . SER A 1 455 ? 2.925 27.375 -17.094 1.00 55.81 455 SER A O 1
ATOM 3448 N N . ARG A 1 456 ? 4.801 26.405 -17.872 1.00 57.88 456 ARG A N 1
ATOM 3449 C CA . ARG A 1 456 ? 4.115 25.535 -18.841 1.00 57.88 456 ARG A CA 1
ATOM 3450 C C . ARG A 1 456 ? 3.189 24.543 -18.142 1.00 57.88 456 ARG A C 1
ATOM 3452 O O . ARG A 1 456 ? 2.071 24.333 -18.602 1.00 57.88 456 ARG A O 1
ATOM 3459 N N . ARG A 1 457 ? 3.622 23.975 -17.014 1.00 60.28 457 ARG A N 1
ATOM 3460 C CA . ARG A 1 457 ? 2.828 23.028 -16.225 1.00 60.28 457 ARG A CA 1
ATOM 3461 C C . ARG A 1 457 ? 1.607 23.695 -15.601 1.00 60.28 457 ARG A C 1
ATOM 3463 O O . ARG A 1 457 ? 0.527 23.130 -15.679 1.00 60.28 457 ARG A O 1
ATOM 3470 N N . VAL A 1 458 ? 1.744 24.909 -15.070 1.00 62.88 458 VAL A N 1
ATOM 3471 C CA . VAL A 1 458 ? 0.623 25.703 -14.540 1.00 62.88 458 VAL A CA 1
ATOM 3472 C C . VAL A 1 458 ? -0.377 26.051 -15.645 1.00 62.88 458 VAL A C 1
ATOM 3474 O O . VAL A 1 458 ? -1.578 25.868 -15.459 1.00 62.88 458 VAL A O 1
ATOM 3477 N N . ALA A 1 459 ? 0.097 26.498 -16.812 1.00 62.66 459 ALA A N 1
ATOM 3478 C CA . ALA A 1 459 ? -0.769 26.795 -17.953 1.00 62.66 459 ALA A CA 1
ATOM 3479 C C . ALA A 1 459 ? -1.515 25.546 -18.453 1.00 62.66 459 ALA A C 1
ATOM 3481 O O . ALA A 1 459 ? -2.713 25.612 -18.728 1.00 62.66 459 ALA A O 1
ATOM 3482 N N . TRP A 1 460 ? -0.828 24.403 -18.506 1.00 70.00 460 TRP A N 1
ATOM 3483 C CA . TRP A 1 460 ? -1.427 23.114 -18.844 1.00 70.00 460 TRP A CA 1
ATOM 3484 C C . TRP A 1 460 ? -2.453 22.660 -17.798 1.00 70.00 460 TRP A C 1
ATOM 3486 O O . TRP A 1 460 ? -3.558 22.277 -18.160 1.00 70.00 460 TRP A O 1
ATOM 3496 N N . VAL A 1 461 ? -2.151 22.755 -16.498 1.00 64.62 461 VAL A N 1
ATOM 3497 C CA . VAL A 1 461 ? -3.114 22.418 -15.433 1.00 64.62 461 VAL A CA 1
ATOM 3498 C C . VAL A 1 461 ? -4.354 23.300 -15.549 1.00 64.62 461 VAL A C 1
ATOM 3500 O O . VAL A 1 461 ? -5.471 22.794 -15.515 1.00 64.62 461 VAL A O 1
ATOM 3503 N N . ARG A 1 462 ? -4.177 24.609 -15.760 1.00 64.94 462 ARG A N 1
ATOM 3504 C CA . ARG A 1 462 ? -5.291 25.545 -15.944 1.00 64.94 462 ARG A CA 1
ATOM 3505 C C . ARG A 1 462 ? -6.149 25.187 -17.158 1.00 64.94 462 ARG A C 1
ATOM 3507 O O . ARG A 1 462 ? -7.373 25.223 -17.050 1.00 64.94 462 ARG A O 1
ATOM 3514 N N . SER A 1 463 ? -5.542 24.835 -18.294 1.00 66.19 463 SER A N 1
ATOM 3515 C CA . SER A 1 463 ? -6.303 24.435 -19.483 1.00 66.19 463 SER A CA 1
ATOM 3516 C C . SER A 1 463 ? -7.043 23.113 -19.264 1.00 66.19 463 SER A C 1
ATOM 3518 O O . SER A 1 463 ? -8.216 23.017 -19.616 1.00 66.19 463 SER A O 1
ATOM 3520 N N . GLN A 1 464 ? -6.422 22.134 -18.597 1.00 68.19 464 GLN A N 1
ATOM 3521 C CA . GLN A 1 464 ? -7.074 20.875 -18.225 1.00 68.19 464 GLN A CA 1
ATOM 3522 C C . GLN A 1 464 ? -8.246 21.085 -17.257 1.00 68.19 464 GLN A C 1
ATOM 3524 O O . GLN A 1 464 ? -9.299 20.483 -17.451 1.00 68.19 464 GLN A O 1
ATOM 3529 N N . LEU A 1 465 ? -8.104 21.955 -16.251 1.00 66.31 465 LEU A N 1
ATOM 3530 C CA . LEU A 1 465 ? -9.180 22.272 -15.305 1.00 66.31 465 LEU A CA 1
ATOM 3531 C C . LEU A 1 465 ? -10.373 22.933 -16.007 1.00 66.31 465 LEU A C 1
ATOM 3533 O O . LEU A 1 465 ? -11.510 22.539 -15.776 1.00 66.31 465 LEU A O 1
ATOM 3537 N N . LEU A 1 466 ? -10.122 23.874 -16.922 1.00 66.75 466 LEU A N 1
ATOM 3538 C CA . LEU A 1 466 ? -11.161 24.517 -17.739 1.00 66.75 466 LEU A CA 1
ATOM 3539 C C . LEU A 1 466 ? -11.890 23.539 -18.680 1.00 66.75 466 LEU A C 1
ATOM 3541 O O . LEU A 1 466 ? -13.090 23.685 -18.940 1.00 66.75 466 LEU A O 1
ATOM 3545 N N . LEU A 1 467 ? -11.162 22.549 -19.202 1.00 68.12 467 LEU A N 1
ATOM 3546 C CA . LEU A 1 467 ? -11.706 21.499 -20.064 1.00 68.12 467 LEU A CA 1
ATOM 3547 C C . LEU A 1 467 ? -12.564 20.501 -19.279 1.00 68.12 467 LEU A C 1
ATOM 3549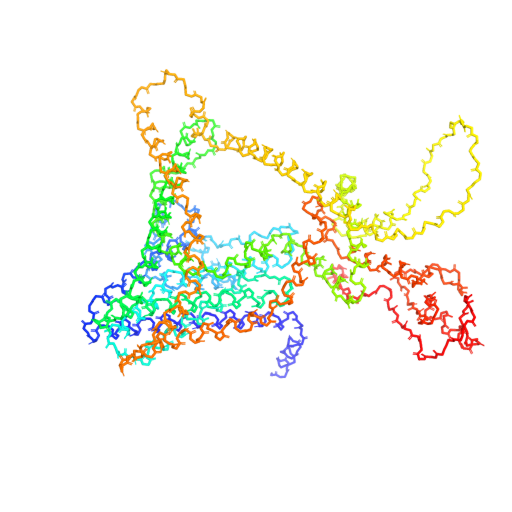 O O . LEU A 1 467 ? -13.618 20.103 -19.767 1.00 68.12 467 LEU A O 1
ATOM 3553 N N . ARG A 1 468 ? -12.129 20.107 -18.077 1.00 67.44 468 ARG A N 1
ATOM 3554 C CA . ARG A 1 468 ? -12.694 18.961 -17.346 1.00 67.44 468 ARG A CA 1
ATOM 3555 C C . ARG A 1 468 ? -13.672 19.318 -16.225 1.00 67.44 468 ARG A C 1
ATOM 3557 O O . ARG A 1 468 ? -14.466 18.454 -15.860 1.00 67.44 468 ARG A O 1
ATOM 3564 N N . SER A 1 469 ? -13.612 20.535 -15.677 1.00 70.88 469 SER A N 1
ATOM 3565 C CA . SER A 1 469 ? -14.453 20.959 -14.551 1.00 70.88 469 SER A CA 1
ATOM 3566 C C . SER A 1 469 ? -15.460 22.031 -14.957 1.00 70.88 469 SER A C 1
ATOM 3568 O O . SER A 1 469 ? -15.102 23.119 -15.419 1.00 70.88 469 SER A O 1
ATOM 3570 N N . GLU A 1 470 ? -16.734 21.725 -14.725 1.00 72.25 470 GLU A N 1
ATOM 3571 C CA . GLU A 1 470 ? -17.847 22.642 -14.959 1.00 72.25 470 GLU A CA 1
ATOM 3572 C C . GLU A 1 470 ? -17.920 23.699 -13.850 1.00 72.25 470 GLU A C 1
ATOM 3574 O O . GLU A 1 470 ? -18.203 24.868 -14.121 1.00 72.25 470 GLU A O 1
ATOM 3579 N N . VAL A 1 471 ? -17.543 23.329 -12.621 1.00 67.00 471 VAL A N 1
ATOM 3580 C CA . VAL A 1 471 ? -17.374 24.256 -11.492 1.00 67.00 471 VAL A CA 1
ATOM 3581 C C . VAL A 1 471 ? -16.413 25.390 -11.851 1.00 67.00 471 VAL A C 1
ATOM 3583 O O . VAL A 1 471 ? -16.762 26.570 -11.747 1.00 67.00 471 VAL A O 1
ATOM 3586 N N . PHE A 1 472 ? -15.212 25.048 -12.324 1.00 66.88 472 PHE A N 1
ATOM 3587 C CA . PHE A 1 472 ? -14.185 26.037 -12.652 1.00 66.88 472 PHE A CA 1
ATOM 3588 C C . PHE A 1 472 ? -14.589 26.913 -13.848 1.00 66.88 472 PHE A C 1
ATOM 3590 O O . PHE A 1 472 ? -14.325 28.118 -13.877 1.00 66.88 472 PHE A O 1
ATOM 3597 N N . ARG A 1 473 ? -15.293 26.322 -14.819 1.00 70.06 473 ARG A N 1
ATOM 3598 C CA . ARG A 1 473 ? -15.827 27.018 -15.993 1.00 70.06 473 ARG A CA 1
ATOM 3599 C C . ARG A 1 473 ? -16.908 28.035 -15.621 1.00 70.06 473 ARG A C 1
ATOM 3601 O O . ARG A 1 473 ? -16.863 29.152 -16.131 1.00 70.06 473 ARG A O 1
ATOM 3608 N N . ARG A 1 474 ? -17.846 27.688 -14.732 1.00 67.88 474 ARG A N 1
ATOM 3609 C CA . ARG A 1 474 ? -18.920 28.590 -14.276 1.00 67.88 474 ARG A CA 1
ATOM 3610 C C . ARG A 1 474 ? -18.413 29.705 -13.364 1.00 67.88 474 ARG A C 1
ATOM 3612 O O . ARG A 1 474 ? -18.869 30.831 -13.516 1.00 67.88 474 ARG A O 1
ATOM 3619 N N . LEU A 1 475 ? -17.434 29.432 -12.497 1.00 64.12 475 LEU A N 1
ATOM 3620 C CA . LEU A 1 475 ? -16.766 30.460 -11.683 1.00 64.12 475 LEU A CA 1
ATOM 3621 C C . LEU A 1 475 ? -16.123 31.548 -12.545 1.00 64.12 475 LEU A C 1
ATOM 3623 O O . LEU A 1 475 ? -16.304 32.733 -12.292 1.00 64.12 475 LEU A O 1
ATOM 3627 N N . LEU A 1 476 ? -15.395 31.143 -13.588 1.00 63.47 476 LEU A N 1
ATOM 3628 C CA . LEU A 1 476 ? -14.721 32.080 -14.489 1.00 63.47 476 LEU A CA 1
ATOM 3629 C C . LEU A 1 476 ? -15.672 32.756 -15.488 1.00 63.47 476 LEU A C 1
ATOM 3631 O O . LEU A 1 476 ? -15.312 33.780 -16.062 1.00 63.47 476 LEU A O 1
ATOM 3635 N N . ARG A 1 477 ? -16.872 32.201 -15.698 1.00 60.88 477 ARG A N 1
ATOM 3636 C CA . ARG A 1 477 ? -17.924 32.753 -16.570 1.00 60.88 477 ARG A CA 1
ATOM 3637 C C . ARG A 1 477 ? -19.055 33.446 -15.809 1.00 60.88 477 ARG A C 1
ATOM 3639 O O . ARG A 1 477 ? -20.066 33.752 -16.435 1.00 60.88 477 ARG A O 1
ATOM 3646 N N . ALA A 1 478 ? -18.932 33.663 -14.498 1.00 52.38 478 ALA A N 1
ATOM 3647 C CA . ALA A 1 478 ? -19.998 34.226 -13.676 1.00 52.38 478 ALA A CA 1
ATOM 3648 C C . ALA A 1 478 ? -20.438 35.603 -14.211 1.00 52.38 478 ALA A C 1
ATOM 3650 O O . ALA A 1 478 ? -19.804 36.620 -13.939 1.00 52.38 478 ALA A O 1
ATOM 3651 N N . SER A 1 479 ? -21.524 35.632 -14.990 1.00 45.06 479 SER A N 1
ATOM 3652 C CA . SER A 1 479 ? -22.224 36.862 -15.343 1.00 45.06 479 SER A CA 1
ATOM 3653 C C . SER A 1 479 ? -23.282 37.148 -14.265 1.00 45.06 479 SER A C 1
ATOM 3655 O O . SER A 1 479 ? -23.882 36.211 -13.727 1.00 45.06 479 SER A O 1
ATOM 3657 N N . PRO A 1 480 ? -23.537 38.421 -13.925 1.00 49.72 480 PRO A N 1
ATOM 3658 C CA . PRO A 1 480 ? -24.418 38.810 -12.819 1.00 49.72 480 PRO A CA 1
ATOM 3659 C C . PRO A 1 480 ? -25.928 38.545 -13.040 1.00 49.72 480 PRO A C 1
ATOM 3661 O O . PRO A 1 480 ? -26.739 39.042 -12.268 1.00 49.72 480 PRO A O 1
ATOM 3664 N N . LEU A 1 481 ? -26.337 37.774 -14.058 1.00 46.62 481 LEU A N 1
ATOM 3665 C CA . LEU A 1 481 ? -27.726 37.728 -14.557 1.00 46.62 481 LEU A CA 1
ATOM 3666 C C . LEU A 1 481 ? -28.438 36.356 -14.485 1.00 46.62 481 LEU A C 1
ATOM 3668 O O . LEU A 1 481 ? -29.490 36.185 -15.094 1.00 46.62 481 LEU A O 1
ATOM 3672 N N . ALA A 1 482 ? -27.923 35.366 -13.746 1.00 49.25 482 ALA A N 1
ATOM 3673 C CA . ALA A 1 482 ? -28.584 34.055 -13.626 1.00 49.25 482 ALA A CA 1
ATOM 3674 C C . ALA A 1 482 ? -29.732 34.036 -12.574 1.00 49.25 482 ALA A C 1
ATOM 3676 O O . ALA A 1 482 ? -29.578 34.617 -11.496 1.00 49.25 482 ALA A O 1
ATOM 3677 N N . PRO A 1 483 ? -30.865 33.344 -12.839 1.00 49.88 483 PRO A N 1
ATOM 3678 C CA . PRO A 1 483 ? -32.073 33.373 -12.002 1.00 49.88 483 PRO A CA 1
ATOM 3679 C C . PRO A 1 483 ? -31.860 32.830 -10.574 1.00 49.88 483 PRO A C 1
ATOM 3681 O O . PRO A 1 483 ? -31.165 31.840 -10.344 1.00 49.88 483 PRO A O 1
ATOM 3684 N N . ALA A 1 484 ? -32.479 33.502 -9.597 1.00 53.38 484 ALA A N 1
ATOM 3685 C CA . ALA A 1 484 ? -32.000 33.585 -8.214 1.00 53.38 484 ALA A CA 1
ATOM 3686 C C . ALA A 1 484 ? -32.149 32.322 -7.333 1.00 53.38 484 ALA A C 1
ATOM 3688 O O . ALA A 1 484 ? -31.300 32.112 -6.468 1.00 53.38 484 ALA A O 1
ATOM 3689 N N . ALA A 1 485 ? -33.164 31.473 -7.536 1.00 48.25 485 ALA A N 1
ATOM 3690 C CA . ALA A 1 485 ? -33.493 30.394 -6.587 1.00 48.25 485 ALA A CA 1
ATOM 3691 C C . ALA A 1 485 ? -32.679 29.099 -6.794 1.00 48.25 485 ALA A C 1
ATOM 3693 O O . ALA A 1 485 ? -32.075 28.596 -5.849 1.00 48.25 485 ALA A O 1
ATOM 3694 N N . ALA A 1 486 ? -32.570 28.597 -8.032 1.00 50.94 486 ALA A N 1
ATOM 3695 C CA . ALA A 1 486 ? -31.711 27.445 -8.350 1.00 50.94 486 ALA A CA 1
ATOM 3696 C C . ALA A 1 486 ? -30.217 27.786 -8.194 1.00 50.94 486 ALA A C 1
ATOM 3698 O O . ALA A 1 486 ? -29.410 26.955 -7.785 1.00 50.94 486 ALA A O 1
ATOM 3699 N N . ALA A 1 487 ? -29.859 29.050 -8.432 1.00 58.22 487 ALA A N 1
ATOM 3700 C CA . ALA A 1 487 ? -28.500 29.534 -8.281 1.00 58.22 487 ALA A CA 1
ATOM 3701 C C . ALA A 1 487 ? -28.053 29.668 -6.814 1.00 58.22 487 ALA A C 1
ATOM 3703 O O . ALA A 1 487 ? -26.855 29.756 -6.584 1.00 58.22 487 ALA A O 1
ATOM 3704 N N . ALA A 1 488 ? -28.944 29.735 -5.818 1.00 60.06 488 ALA A N 1
ATOM 3705 C CA . ALA A 1 488 ? -28.546 29.918 -4.415 1.00 60.06 488 ALA A CA 1
ATOM 3706 C C . ALA A 1 488 ? -27.996 28.627 -3.786 1.00 60.06 488 ALA A C 1
ATOM 3708 O O . ALA A 1 488 ? -26.924 28.650 -3.184 1.00 60.06 488 ALA A O 1
ATOM 3709 N N . ALA A 1 489 ? -28.680 27.497 -3.991 1.00 59.19 489 ALA A N 1
ATOM 3710 C CA . ALA A 1 489 ? -28.215 26.188 -3.529 1.00 59.19 489 ALA A CA 1
ATOM 3711 C C . ALA A 1 489 ? -26.926 25.759 -4.250 1.00 59.19 489 ALA A C 1
ATOM 3713 O O . ALA A 1 489 ? -25.971 25.331 -3.604 1.00 59.19 489 ALA A O 1
ATOM 3714 N N . ASP A 1 490 ? -26.859 25.969 -5.570 1.00 59.34 490 ASP A N 1
ATOM 3715 C CA . ASP A 1 490 ? -25.666 25.681 -6.371 1.00 59.34 490 ASP A CA 1
ATOM 3716 C C . ASP A 1 490 ? -24.476 26.574 -5.951 1.00 59.34 490 ASP A C 1
ATOM 3718 O O . ASP A 1 490 ? -23.341 26.102 -5.879 1.00 59.34 490 ASP A O 1
ATOM 3722 N N . ARG A 1 491 ? -24.722 27.849 -5.600 1.00 65.31 491 ARG A N 1
ATOM 3723 C CA . ARG A 1 491 ? -23.698 28.769 -5.063 1.00 65.31 491 ARG A CA 1
ATOM 3724 C C . ARG A 1 491 ? -23.248 28.395 -3.652 1.00 65.31 491 ARG A C 1
ATOM 3726 O O . ARG A 1 491 ? -22.063 28.526 -3.362 1.00 65.31 491 ARG A O 1
ATOM 3733 N N . LEU A 1 492 ? -24.151 27.919 -2.796 1.00 68.94 492 LEU A N 1
ATOM 3734 C CA . LEU A 1 492 ? -23.814 27.461 -1.447 1.00 68.94 492 LEU A CA 1
ATOM 3735 C C . LEU A 1 492 ? -22.957 26.191 -1.493 1.00 68.94 492 LEU A C 1
ATOM 3737 O O . LEU A 1 492 ? -21.908 26.140 -0.855 1.00 68.94 492 LEU A O 1
ATOM 3741 N N . LEU A 1 493 ? -23.356 25.200 -2.296 1.00 65.25 493 LEU A N 1
ATOM 3742 C CA . LEU A 1 493 ? -22.604 23.956 -2.483 1.00 65.25 493 LEU A CA 1
ATOM 3743 C C . LEU A 1 493 ? -21.195 24.239 -3.032 1.00 65.25 493 LEU A C 1
ATOM 3745 O O . LEU A 1 493 ? -20.207 23.672 -2.567 1.00 65.25 493 LEU A O 1
ATOM 3749 N N . LEU A 1 494 ? -21.101 25.180 -3.973 1.00 63.34 494 LEU A N 1
ATOM 3750 C CA . LEU A 1 494 ? -19.848 25.648 -4.551 1.00 63.34 494 LEU A CA 1
ATOM 3751 C C . LEU A 1 494 ? -18.964 26.402 -3.545 1.00 63.34 494 LEU A C 1
ATOM 3753 O O . LEU A 1 494 ? -17.760 26.160 -3.488 1.00 63.34 494 LEU A O 1
ATOM 3757 N N . ALA A 1 495 ? -19.543 27.293 -2.737 1.00 68.12 495 ALA A N 1
ATOM 3758 C CA . ALA A 1 495 ? -18.814 28.029 -1.708 1.00 68.12 495 ALA A CA 1
ATOM 3759 C C . ALA A 1 495 ? -18.254 27.087 -0.634 1.00 68.12 495 ALA A C 1
ATOM 3761 O O . ALA A 1 495 ? -17.095 27.225 -0.250 1.00 68.12 495 ALA A O 1
ATOM 3762 N N . VAL A 1 496 ? -19.036 26.089 -0.210 1.00 70.44 496 VAL A N 1
ATOM 3763 C CA . VAL A 1 496 ? -18.592 25.049 0.729 1.00 70.44 496 VAL A CA 1
ATOM 3764 C C . VAL A 1 496 ? -17.463 24.214 0.123 1.00 70.44 496 VAL A C 1
ATOM 3766 O O . VAL A 1 496 ? -16.437 24.026 0.771 1.00 70.44 496 VAL A O 1
ATOM 3769 N N . ALA A 1 497 ? -17.597 23.768 -1.130 1.00 66.44 497 ALA A N 1
ATOM 3770 C CA . ALA A 1 497 ? -16.568 22.976 -1.805 1.00 66.44 497 ALA A CA 1
ATOM 3771 C C . ALA A 1 497 ? -15.240 23.741 -1.959 1.00 66.44 497 ALA A C 1
ATOM 3773 O O . ALA A 1 497 ? -14.172 23.190 -1.698 1.00 66.44 497 ALA A O 1
ATOM 3774 N N . LEU A 1 498 ? -15.293 25.023 -2.336 1.00 68.50 498 LEU A N 1
ATOM 3775 C CA . LEU A 1 498 ? -14.104 25.868 -2.471 1.00 68.50 498 LEU A CA 1
ATOM 3776 C C . LEU A 1 498 ? -13.495 26.242 -1.125 1.00 68.50 498 LEU A C 1
ATOM 3778 O O . LEU A 1 498 ? -12.276 26.233 -1.013 1.00 68.50 498 LEU A O 1
ATOM 3782 N N . ALA A 1 499 ? -14.305 26.547 -0.109 1.00 69.06 499 ALA A N 1
ATOM 3783 C CA . ALA A 1 499 ? -13.810 26.835 1.235 1.00 69.06 499 ALA A CA 1
ATOM 3784 C C . ALA A 1 499 ? -13.121 25.608 1.843 1.00 69.06 499 ALA A C 1
ATOM 3786 O O . ALA A 1 499 ? -12.069 25.734 2.461 1.00 69.06 499 ALA A O 1
ATOM 3787 N N . ALA A 1 500 ? -13.668 24.416 1.614 1.00 66.88 500 ALA A N 1
ATOM 3788 C CA . ALA A 1 500 ? -13.102 23.174 2.112 1.00 66.88 500 ALA A CA 1
ATOM 3789 C C . ALA A 1 500 ? -11.830 22.768 1.334 1.00 66.88 500 ALA A C 1
ATOM 3791 O O . ALA A 1 500 ? -10.850 22.341 1.942 1.00 66.88 500 ALA A O 1
ATOM 3792 N N . LEU A 1 501 ? -11.789 22.981 0.010 1.00 69.25 501 LEU A N 1
ATOM 3793 C CA . LEU A 1 501 ? -10.572 22.807 -0.794 1.00 69.25 501 LEU A CA 1
ATOM 3794 C C . LEU A 1 501 ? -9.497 23.829 -0.393 1.00 69.25 501 LEU A C 1
ATOM 3796 O O . LEU A 1 501 ? -8.335 23.463 -0.229 1.00 69.25 501 LEU A O 1
ATOM 3800 N N . ALA A 1 502 ? -9.898 25.086 -0.174 1.00 65.31 502 ALA A N 1
ATOM 3801 C CA . ALA A 1 502 ? -9.043 26.157 0.316 1.00 65.31 502 ALA A CA 1
ATOM 3802 C C . ALA A 1 502 ? -8.471 25.805 1.691 1.00 65.31 502 ALA A C 1
ATOM 3804 O O . ALA A 1 502 ? -7.264 25.908 1.859 1.00 65.31 502 ALA A O 1
ATOM 3805 N N . LEU A 1 503 ? -9.283 25.303 2.627 1.00 64.81 503 LEU A N 1
ATOM 3806 C CA . LEU A 1 503 ? -8.851 24.840 3.949 1.00 64.81 503 LEU A CA 1
ATOM 3807 C C . LEU A 1 503 ? -7.873 23.659 3.857 1.00 64.81 503 LEU A C 1
ATOM 3809 O O . LEU A 1 503 ? -6.834 23.683 4.512 1.00 64.81 503 LEU A O 1
ATOM 3813 N N . ALA A 1 504 ? -8.146 22.676 2.992 1.00 62.84 504 ALA A N 1
ATOM 3814 C CA . ALA A 1 504 ? -7.238 21.559 2.722 1.00 62.84 504 ALA A CA 1
ATOM 3815 C C . ALA A 1 504 ? -5.889 22.029 2.146 1.00 62.84 504 ALA A C 1
ATOM 3817 O O . ALA A 1 504 ? -4.840 21.461 2.457 1.00 62.84 504 ALA A O 1
ATOM 3818 N N . SER A 1 505 ? -5.904 23.093 1.336 1.00 60.19 505 SER A N 1
ATOM 3819 C CA . SER A 1 505 ? -4.694 23.727 0.808 1.00 60.19 505 SER A CA 1
ATOM 3820 C C . SER A 1 505 ? -4.005 24.694 1.784 1.00 60.19 505 SER A C 1
ATOM 3822 O O . SER A 1 505 ? -2.783 24.798 1.736 1.00 60.19 505 SER A O 1
ATOM 3824 N N . LEU A 1 506 ? -4.736 25.357 2.691 1.00 57.47 506 LEU A N 1
ATOM 3825 C CA . LEU A 1 506 ? -4.200 26.301 3.686 1.00 57.47 506 LEU A CA 1
ATOM 3826 C C . LEU A 1 506 ? -3.545 25.569 4.865 1.00 57.47 506 LEU A C 1
ATOM 3828 O O . LEU A 1 506 ? -2.528 26.020 5.379 1.00 57.47 506 LEU A O 1
ATOM 3832 N N . LEU A 1 507 ? -4.105 24.421 5.264 1.00 58.28 507 LEU A N 1
ATOM 3833 C CA . LEU A 1 507 ? -3.570 23.535 6.305 1.00 58.28 507 LEU A CA 1
ATOM 3834 C C . LEU A 1 507 ? -2.561 22.516 5.778 1.00 58.28 507 LEU A C 1
ATOM 3836 O O . LEU A 1 507 ? -2.151 21.662 6.557 1.00 58.28 507 LEU A O 1
ATOM 3840 N N . ALA A 1 508 ? -2.227 22.589 4.480 1.00 61.12 508 ALA A N 1
ATOM 3841 C CA . ALA A 1 508 ? -1.429 21.652 3.698 1.00 61.12 508 ALA A CA 1
ATOM 3842 C C . ALA A 1 508 ? -0.996 20.423 4.514 1.00 61.12 508 ALA A C 1
ATOM 3844 O O . ALA A 1 508 ? -0.015 20.461 5.255 1.00 61.12 508 ALA A O 1
ATOM 3845 N N . ALA A 1 509 ? -1.729 19.316 4.368 1.00 66.56 509 ALA A N 1
ATOM 3846 C CA . ALA A 1 509 ? -1.401 18.045 5.016 1.00 66.56 509 ALA A CA 1
ATOM 3847 C C . ALA A 1 509 ? 0.080 17.655 4.836 1.00 66.56 509 ALA A C 1
ATOM 3849 O O . ALA A 1 509 ? 0.622 16.912 5.642 1.00 66.56 509 ALA A O 1
ATOM 3850 N N . LEU A 1 510 ? 0.749 18.199 3.813 1.00 73.44 510 LEU A N 1
ATOM 3851 C CA . LEU A 1 510 ? 2.167 18.035 3.536 1.00 73.44 510 LEU A CA 1
ATOM 3852 C C . LEU A 1 510 ? 3.092 18.507 4.685 1.00 73.44 510 LEU A C 1
ATOM 3854 O O . LEU A 1 510 ? 3.832 17.660 5.160 1.00 73.44 510 LEU A O 1
ATOM 3858 N N . PRO A 1 511 ? 3.102 19.768 5.170 1.00 78.50 511 PRO A N 1
ATOM 3859 C CA . PRO A 1 511 ? 3.850 20.154 6.371 1.00 78.50 511 PRO A CA 1
ATOM 3860 C C . PRO A 1 511 ? 3.622 19.260 7.595 1.00 78.50 511 PRO A C 1
ATOM 3862 O O . PRO A 1 511 ? 4.591 18.857 8.237 1.00 78.50 511 PRO A O 1
ATOM 3865 N N . LEU A 1 512 ? 2.364 18.922 7.903 1.00 82.88 512 LEU A N 1
ATOM 3866 C CA . LEU A 1 512 ? 2.040 18.041 9.032 1.00 82.88 512 LEU A CA 1
ATOM 3867 C C . LEU A 1 512 ? 2.595 16.631 8.811 1.00 82.88 512 LEU A C 1
ATOM 3869 O O . LEU A 1 512 ? 3.232 16.079 9.702 1.00 82.88 512 LEU A O 1
ATOM 3873 N N . LEU A 1 513 ? 2.447 16.087 7.603 1.00 79.75 513 LEU A N 1
ATOM 3874 C CA . LEU A 1 513 ? 3.009 14.800 7.198 1.00 79.75 513 LEU A CA 1
ATOM 3875 C C . LEU A 1 513 ? 4.544 14.811 7.245 1.00 79.75 513 LEU A C 1
ATOM 3877 O O . LEU A 1 513 ? 5.148 13.867 7.741 1.00 79.75 513 LEU A O 1
ATOM 3881 N N . LEU A 1 514 ? 5.182 15.888 6.780 1.00 82.75 514 LEU A N 1
ATOM 3882 C CA . LEU A 1 514 ? 6.636 16.067 6.808 1.00 82.75 514 LEU A CA 1
ATOM 3883 C C . LEU A 1 514 ? 7.189 16.135 8.233 1.00 82.75 514 LEU A C 1
ATOM 3885 O O . LEU A 1 514 ? 8.357 15.814 8.423 1.00 82.75 514 LEU A O 1
ATOM 3889 N N . LEU A 1 515 ? 6.377 16.527 9.218 1.00 87.38 515 LEU A N 1
ATOM 3890 C CA . LEU A 1 515 ? 6.739 16.472 10.633 1.00 87.38 515 LEU A CA 1
ATOM 3891 C C . LEU A 1 515 ? 6.411 15.104 11.254 1.00 87.38 515 LEU A C 1
ATOM 3893 O O . LEU A 1 515 ? 7.227 14.542 11.982 1.00 87.38 515 LEU A O 1
ATOM 3897 N N . LEU A 1 516 ? 5.236 14.551 10.941 1.00 87.62 516 LEU A N 1
ATOM 3898 C CA . LEU A 1 516 ? 4.730 13.298 11.499 1.00 87.62 516 LEU A CA 1
ATOM 3899 C C . LEU A 1 516 ? 5.572 12.096 11.075 1.00 87.62 516 LEU A C 1
ATOM 3901 O O . LEU A 1 516 ? 5.842 11.231 11.899 1.00 87.62 516 LEU A O 1
ATOM 3905 N N . VAL A 1 517 ? 5.995 12.039 9.813 1.00 87.31 517 VAL A N 1
ATOM 3906 C CA . VAL A 1 517 ? 6.779 10.927 9.258 1.00 87.31 517 VAL A CA 1
ATOM 3907 C C . VAL A 1 517 ? 8.120 10.741 9.985 1.00 87.31 517 VAL A C 1
ATOM 3909 O O . VAL A 1 517 ? 8.348 9.650 10.514 1.00 87.31 517 VAL A O 1
ATOM 3912 N N . PRO A 1 518 ? 9.014 11.751 10.075 1.00 88.19 518 PRO A N 1
ATOM 3913 C CA . PRO A 1 518 ? 10.295 11.583 10.757 1.00 88.19 518 PRO A CA 1
ATOM 3914 C C . PRO A 1 518 ? 10.135 11.402 12.267 1.00 88.19 518 PRO A C 1
ATOM 3916 O O . PRO A 1 518 ? 10.839 10.575 12.851 1.00 88.19 518 PRO A O 1
ATOM 3919 N N . LEU A 1 519 ? 9.201 12.127 12.900 1.00 89.81 519 LEU A N 1
ATOM 3920 C CA . LEU A 1 519 ? 8.897 11.937 14.317 1.00 89.81 519 LEU A CA 1
ATOM 3921 C C . LEU A 1 519 ? 8.396 10.513 14.567 1.00 89.81 519 LEU A C 1
ATOM 3923 O O . LEU A 1 519 ? 8.899 9.837 15.451 1.00 89.81 519 LEU A O 1
ATOM 3927 N N . GLY A 1 520 ? 7.470 10.017 13.750 1.00 88.19 520 GLY A N 1
ATOM 3928 C CA . GLY A 1 520 ? 6.925 8.670 13.862 1.00 88.19 520 GLY A CA 1
ATOM 3929 C C . GLY A 1 520 ? 7.968 7.581 13.639 1.00 88.19 520 GLY A C 1
ATOM 3930 O O . GLY A 1 520 ? 7.929 6.578 14.339 1.00 88.19 520 GLY A O 1
ATOM 3931 N N . ALA A 1 521 ? 8.907 7.770 12.707 1.00 90.81 521 ALA A N 1
ATOM 3932 C CA . ALA A 1 521 ? 9.983 6.810 12.447 1.00 90.81 521 ALA A CA 1
ATOM 3933 C C . ALA A 1 521 ? 11.013 6.732 13.585 1.00 90.81 521 ALA A C 1
ATOM 3935 O O . ALA A 1 521 ? 11.637 5.686 13.776 1.00 90.81 521 ALA A O 1
ATOM 3936 N N . THR A 1 522 ? 11.203 7.830 14.324 1.00 92.81 522 THR A N 1
ATOM 3937 C CA . THR A 1 522 ? 12.183 7.932 15.418 1.00 92.81 522 THR A CA 1
ATOM 3938 C C . THR A 1 522 ? 11.566 7.784 16.808 1.00 92.81 522 THR A C 1
ATOM 3940 O O . THR A 1 522 ? 12.289 7.520 17.767 1.00 92.81 522 THR A O 1
ATOM 3943 N N . PHE A 1 523 ? 10.240 7.886 16.923 1.00 93.50 523 PHE A N 1
ATOM 3944 C CA . PHE A 1 523 ? 9.501 7.883 18.183 1.00 93.50 523 PHE A CA 1
ATOM 3945 C C . PHE A 1 523 ? 9.823 6.686 19.095 1.00 93.50 523 PHE A C 1
ATOM 3947 O O . PHE A 1 523 ? 10.174 6.934 20.251 1.00 93.50 523 PHE A O 1
ATOM 3954 N N . PRO A 1 524 ? 9.814 5.420 18.620 1.00 93.06 524 PRO A N 1
ATOM 3955 C CA . PRO A 1 524 ? 10.183 4.286 19.468 1.00 93.06 524 PRO A CA 1
ATOM 3956 C C . PRO A 1 524 ? 11.593 4.373 20.063 1.00 93.06 524 PRO A C 1
ATOM 3958 O O . PRO A 1 524 ? 11.815 3.930 21.185 1.00 93.06 524 PRO A O 1
ATOM 3961 N N . PHE A 1 525 ? 12.551 4.966 19.341 1.00 93.69 525 PHE A N 1
ATOM 3962 C CA . PHE A 1 525 ? 13.928 5.125 19.822 1.00 93.69 525 PHE A CA 1
ATOM 3963 C C . PHE A 1 525 ? 14.044 6.208 20.877 1.00 93.69 525 PHE A C 1
ATOM 3965 O O . PHE A 1 525 ? 14.769 6.030 21.853 1.00 93.69 525 PHE A O 1
ATOM 3972 N N . ILE A 1 526 ? 13.319 7.312 20.688 1.00 92.75 526 ILE A N 1
ATOM 3973 C CA . ILE A 1 526 ? 13.259 8.389 21.673 1.00 92.75 526 ILE A CA 1
ATOM 3974 C C . ILE A 1 526 ? 12.691 7.834 22.981 1.00 92.75 526 ILE A C 1
ATOM 3976 O O . ILE A 1 526 ? 13.305 8.024 24.028 1.00 92.75 526 ILE A O 1
ATOM 3980 N N . GLN A 1 527 ? 11.585 7.086 22.922 1.00 91.06 527 GLN A N 1
ATOM 3981 C CA . GLN A 1 527 ? 10.975 6.514 24.124 1.00 91.06 527 GLN A CA 1
ATOM 3982 C C . GLN A 1 527 ? 11.843 5.446 24.786 1.00 91.06 527 GLN A C 1
ATOM 3984 O O . GLN A 1 527 ? 12.045 5.491 25.999 1.00 91.06 527 GLN A O 1
ATOM 3989 N N . LEU A 1 528 ? 12.448 4.550 24.000 1.00 90.50 528 LEU A N 1
ATOM 3990 C CA . LEU A 1 528 ? 13.398 3.573 24.526 1.00 90.50 528 LEU A CA 1
ATOM 3991 C C . LEU A 1 528 ? 14.571 4.255 25.248 1.00 90.50 528 LEU A C 1
ATOM 3993 O O . LEU A 1 528 ? 14.925 3.856 26.353 1.00 90.50 528 LEU A O 1
ATOM 3997 N N . GLY A 1 529 ? 15.155 5.299 24.652 1.00 89.62 529 GLY A N 1
ATOM 3998 C CA . GLY A 1 529 ? 16.258 6.049 25.257 1.00 89.62 529 GLY A CA 1
ATOM 3999 C C . GLY A 1 529 ? 15.863 6.763 26.551 1.00 89.62 529 GLY A C 1
ATOM 4000 O O . GLY A 1 529 ? 16.603 6.703 27.531 1.00 89.62 529 GLY A O 1
ATOM 4001 N N . LEU A 1 530 ? 14.685 7.397 26.578 1.00 87.88 530 LEU A N 1
ATOM 4002 C CA . LEU A 1 530 ? 14.154 8.056 27.777 1.00 87.88 530 LEU A CA 1
ATOM 4003 C C . LEU A 1 530 ? 13.851 7.056 28.899 1.00 87.88 530 LEU A C 1
ATOM 4005 O O . LEU A 1 530 ? 14.111 7.351 30.062 1.00 87.88 530 LEU A O 1
ATOM 4009 N N . SER A 1 531 ? 13.349 5.870 28.554 1.00 84.62 531 SER A N 1
ATOM 4010 C CA . SER A 1 531 ? 13.059 4.809 29.517 1.00 84.62 531 SER A CA 1
ATOM 4011 C C . SER A 1 531 ? 14.333 4.178 30.094 1.00 84.62 531 SER A C 1
ATOM 4013 O O . SER A 1 531 ? 14.447 4.017 31.306 1.00 84.62 531 SER A O 1
ATOM 4015 N N . LEU A 1 532 ? 15.351 3.913 29.263 1.00 84.75 532 LEU A N 1
ATOM 4016 C CA . LEU A 1 532 ? 16.652 3.407 29.729 1.00 84.75 532 LEU A CA 1
ATOM 4017 C C . LEU A 1 532 ? 17.382 4.393 30.656 1.00 84.75 532 LEU A C 1
ATOM 4019 O O . LEU A 1 532 ? 18.160 3.969 31.508 1.00 84.75 532 LEU A O 1
ATOM 4023 N N . ALA A 1 533 ? 17.138 5.697 30.507 1.00 83.75 533 ALA A N 1
ATOM 4024 C CA . ALA A 1 533 ? 17.702 6.722 31.384 1.00 83.75 533 ALA A CA 1
ATOM 4025 C C . ALA A 1 533 ? 17.058 6.748 32.785 1.00 83.75 533 ALA A C 1
ATOM 4027 O O . ALA A 1 533 ? 17.609 7.349 33.707 1.00 83.75 533 ALA A O 1
ATOM 4028 N N . SER A 1 534 ? 15.885 6.141 32.966 1.00 75.25 534 SER A N 1
ATOM 4029 C CA . SER A 1 534 ? 15.170 6.080 34.246 1.00 75.25 534 SER A CA 1
ATOM 4030 C C . SER A 1 534 ? 14.357 4.783 34.322 1.00 75.25 534 SER A C 1
ATOM 4032 O O . SER A 1 534 ? 13.137 4.843 34.188 1.00 75.25 534 SER A O 1
ATOM 4034 N N . PRO A 1 535 ? 15.019 3.620 34.494 1.00 67.62 535 PRO A N 1
ATOM 4035 C CA . PRO A 1 535 ? 14.384 2.309 34.385 1.00 67.62 535 PRO A CA 1
ATOM 4036 C C . PRO A 1 535 ? 13.387 2.081 35.534 1.00 67.62 535 PRO A C 1
ATOM 4038 O O . PRO A 1 535 ? 13.798 2.058 36.698 1.00 67.62 535 PRO A O 1
ATOM 4041 N N . PRO A 1 536 ? 12.089 1.905 35.247 1.00 63.66 536 PRO A N 1
ATOM 4042 C CA . PRO A 1 536 ? 11.091 1.579 36.264 1.00 63.66 536 PRO A CA 1
ATOM 4043 C C . PRO A 1 536 ? 11.143 0.087 36.623 1.00 63.66 536 PRO A C 1
ATOM 4045 O O . PRO A 1 536 ? 11.587 -0.743 35.831 1.00 63.66 536 PRO A O 1
ATOM 4048 N N . SER A 1 537 ? 10.714 -0.265 37.837 1.00 65.94 537 SER A N 1
ATOM 4049 C CA . SER A 1 537 ? 10.825 -1.631 38.372 1.00 65.94 537 SER A CA 1
ATOM 4050 C C . SER A 1 537 ? 9.840 -2.637 37.760 1.00 65.94 537 SER A C 1
ATOM 4052 O O . SER A 1 537 ? 10.156 -3.820 37.735 1.00 65.94 537 SER A O 1
ATOM 4054 N N . ASP A 1 538 ? 8.694 -2.172 37.244 1.00 68.12 538 ASP A N 1
ATOM 4055 C CA . ASP A 1 538 ? 7.594 -3.001 36.719 1.00 68.12 538 ASP A CA 1
ATOM 4056 C C . ASP A 1 538 ? 7.116 -2.498 35.343 1.00 68.12 538 ASP A C 1
ATOM 4058 O O . ASP A 1 538 ? 5.984 -2.029 35.183 1.00 68.12 538 ASP A O 1
ATOM 4062 N N . GLU A 1 539 ? 7.997 -2.556 34.347 1.00 69.06 539 GLU A N 1
ATOM 4063 C CA . GLU A 1 539 ? 7.685 -2.165 32.969 1.00 69.06 539 GLU A CA 1
ATOM 4064 C C . GLU A 1 539 ? 7.147 -3.338 32.134 1.00 69.06 539 GLU A C 1
ATOM 4066 O O . GLU A 1 539 ? 7.695 -4.446 32.191 1.00 69.06 539 GLU A O 1
ATOM 4071 N N . PRO A 1 540 ? 6.115 -3.130 31.295 1.00 73.38 540 PRO A N 1
ATOM 4072 C CA . PRO A 1 540 ? 5.665 -4.165 30.377 1.00 73.38 540 PRO A CA 1
ATOM 4073 C C . PRO A 1 540 ? 6.749 -4.487 29.342 1.00 73.38 540 PRO A C 1
ATOM 4075 O O . PRO A 1 540 ? 7.316 -3.606 28.707 1.00 73.38 540 PRO A O 1
ATOM 4078 N N . LEU A 1 541 ? 6.984 -5.777 29.089 1.00 84.44 541 LEU A N 1
ATOM 4079 C CA . LEU A 1 541 ? 8.002 -6.250 28.138 1.00 84.44 541 LEU A CA 1
ATOM 4080 C C . LEU A 1 541 ? 7.663 -5.920 26.663 1.00 84.44 541 LEU A C 1
ATOM 4082 O O . LEU A 1 541 ? 8.540 -5.921 25.792 1.00 84.44 541 LEU A O 1
ATOM 4086 N N . LEU A 1 542 ? 6.389 -5.645 26.357 1.00 87.62 542 LEU A N 1
ATOM 4087 C CA . LEU A 1 542 ? 5.879 -5.546 24.985 1.00 87.62 542 LEU A CA 1
ATOM 4088 C C . LEU A 1 542 ? 6.432 -4.341 24.186 1.00 87.62 542 LEU A C 1
ATOM 4090 O O . LEU A 1 542 ? 6.929 -4.578 23.080 1.00 87.62 542 LEU A O 1
ATOM 4094 N N . PRO A 1 543 ? 6.426 -3.083 24.687 1.00 89.81 543 PRO A N 1
ATOM 4095 C CA . PRO A 1 543 ? 6.998 -1.940 23.965 1.00 89.81 543 PRO A CA 1
ATOM 4096 C C . PRO A 1 543 ? 8.479 -2.136 23.617 1.00 89.81 543 PRO A C 1
ATOM 4098 O O . PRO A 1 543 ? 8.892 -1.852 22.489 1.00 89.81 543 PRO A O 1
ATOM 4101 N N . TYR A 1 544 ? 9.275 -2.696 24.534 1.00 89.19 544 TYR A N 1
ATOM 4102 C CA . TYR A 1 544 ? 10.689 -3.007 24.294 1.00 89.19 544 TYR A CA 1
ATOM 4103 C C . TYR A 1 544 ? 10.860 -4.075 23.219 1.00 89.19 544 TYR A C 1
ATOM 4105 O O . TYR A 1 544 ? 11.644 -3.890 22.288 1.00 89.19 544 TYR A O 1
ATOM 4113 N N . THR A 1 545 ? 10.087 -5.161 23.308 1.00 88.88 545 THR A N 1
ATOM 4114 C CA . THR A 1 545 ? 10.128 -6.267 22.342 1.00 88.88 545 THR A CA 1
ATOM 4115 C C . THR A 1 545 ? 9.810 -5.774 20.933 1.00 88.88 545 THR A C 1
ATOM 4117 O O . THR A 1 545 ? 10.574 -6.026 20.003 1.00 88.88 545 THR A O 1
ATOM 4120 N N . LEU A 1 546 ? 8.735 -4.998 20.766 1.00 90.75 546 LEU A N 1
ATOM 4121 C CA . LEU A 1 546 ? 8.353 -4.445 19.463 1.00 90.75 546 LEU A CA 1
ATOM 4122 C C . LEU A 1 546 ? 9.372 -3.420 18.943 1.00 90.75 546 LEU A C 1
ATOM 4124 O O . LEU A 1 546 ? 9.653 -3.385 17.744 1.00 90.75 546 LEU A O 1
ATOM 4128 N N . THR A 1 547 ? 9.980 -2.625 19.829 1.00 92.81 547 THR A N 1
ATOM 4129 C CA . THR A 1 547 ? 11.062 -1.700 19.446 1.00 92.81 547 THR A CA 1
ATOM 4130 C C . THR A 1 547 ? 12.306 -2.459 18.976 1.00 92.81 547 THR A C 1
ATOM 4132 O O . THR A 1 547 ? 12.938 -2.064 17.997 1.00 92.81 547 THR A O 1
ATOM 4135 N N . PHE A 1 548 ? 12.639 -3.581 19.620 1.00 91.62 548 PHE A N 1
ATOM 4136 C CA . PHE A 1 548 ? 13.740 -4.447 19.203 1.00 91.62 548 PHE A CA 1
ATOM 4137 C C . PHE A 1 548 ? 13.466 -5.115 17.850 1.00 91.62 548 PHE A C 1
ATOM 4139 O O . PHE A 1 548 ? 14.345 -5.125 16.990 1.00 91.62 548 PHE A O 1
ATOM 4146 N N . VAL A 1 549 ? 12.242 -5.604 17.616 1.00 90.69 549 VAL A N 1
ATOM 4147 C CA . VAL A 1 549 ? 11.824 -6.141 16.308 1.00 90.69 549 VAL A CA 1
ATOM 4148 C C . VAL A 1 549 ? 11.977 -5.081 15.214 1.00 90.69 549 VAL A C 1
ATOM 4150 O O . VAL A 1 549 ? 12.547 -5.365 14.161 1.00 90.69 549 VAL A O 1
ATOM 4153 N N . TYR A 1 550 ? 11.545 -3.843 15.474 1.00 92.81 550 TYR A N 1
ATOM 4154 C CA . TYR A 1 550 ? 11.738 -2.730 14.543 1.00 92.81 550 TYR A CA 1
ATOM 4155 C C . TYR A 1 550 ? 13.230 -2.462 14.269 1.00 92.81 550 TYR A C 1
ATOM 4157 O O . TYR A 1 550 ? 13.633 -2.397 13.107 1.00 92.81 550 TYR A O 1
ATOM 4165 N N . MET A 1 551 ? 14.080 -2.410 15.303 1.00 92.31 551 MET A N 1
ATOM 4166 C CA . MET A 1 551 ? 15.535 -2.255 15.138 1.00 92.31 551 MET A CA 1
ATOM 4167 C C . MET A 1 551 ? 16.168 -3.370 14.311 1.00 92.31 551 MET A C 1
ATOM 4169 O O . MET A 1 551 ? 16.984 -3.098 13.428 1.00 92.31 551 MET A O 1
ATOM 4173 N N . ALA A 1 552 ? 15.778 -4.619 14.565 1.00 92.50 552 ALA A N 1
ATOM 4174 C CA . ALA A 1 552 ? 16.287 -5.775 13.842 1.00 92.50 552 ALA A CA 1
ATOM 4175 C C . ALA A 1 552 ? 15.983 -5.695 12.336 1.00 92.50 552 ALA A C 1
ATOM 4177 O O . ALA A 1 552 ? 16.783 -6.177 11.537 1.00 92.50 552 ALA A O 1
ATOM 4178 N N . MET A 1 553 ? 14.886 -5.040 11.932 1.00 91.69 553 MET A N 1
ATOM 4179 C CA . MET A 1 553 ? 14.562 -4.787 10.521 1.00 91.69 553 MET A CA 1
ATOM 4180 C C . MET A 1 553 ? 15.378 -3.636 9.908 1.00 91.69 553 MET A C 1
ATOM 4182 O O . MET A 1 553 ? 15.682 -3.667 8.714 1.00 91.69 553 MET A O 1
ATOM 4186 N N . LEU A 1 554 ? 15.796 -2.639 10.695 1.00 92.44 554 LEU A N 1
ATOM 4187 C CA . LEU A 1 554 ? 16.611 -1.525 10.192 1.00 92.44 554 LEU A CA 1
ATOM 4188 C C . LEU A 1 554 ? 18.055 -1.931 9.868 1.00 92.44 554 LEU A C 1
ATOM 4190 O O . LEU A 1 554 ? 18.650 -1.372 8.946 1.00 92.44 554 LEU A O 1
ATOM 4194 N N . VAL A 1 555 ? 18.615 -2.915 10.576 1.00 92.75 555 VAL A N 1
ATOM 4195 C CA . VAL A 1 555 ? 19.982 -3.420 10.341 1.00 92.75 555 VAL A CA 1
ATOM 4196 C C . VAL A 1 555 ? 20.190 -3.929 8.904 1.00 92.75 555 VAL A C 1
ATOM 4198 O O . VAL A 1 555 ? 21.056 -3.388 8.211 1.00 92.75 555 VAL A O 1
ATOM 4201 N N . PRO A 1 556 ? 19.422 -4.910 8.385 1.00 93.56 556 PRO A N 1
ATOM 4202 C CA . PRO A 1 556 ? 19.581 -5.368 7.006 1.00 93.56 556 PRO A CA 1
ATOM 4203 C C . PRO A 1 556 ? 19.267 -4.261 5.992 1.00 93.56 556 PRO A C 1
ATOM 4205 O O . PRO A 1 556 ? 19.901 -4.196 4.940 1.00 93.56 556 PRO A O 1
ATOM 4208 N N . MET A 1 557 ? 18.355 -3.340 6.313 1.00 93.00 557 MET A N 1
ATOM 4209 C CA . MET A 1 557 ? 18.070 -2.182 5.467 1.00 93.00 557 MET A CA 1
ATOM 4210 C C . MET A 1 557 ? 19.297 -1.257 5.342 1.00 93.00 557 MET A C 1
ATOM 4212 O O . MET A 1 557 ? 19.643 -0.831 4.237 1.00 93.00 557 MET A O 1
ATOM 4216 N N . ALA A 1 558 ? 20.012 -1.009 6.443 1.00 91.75 558 ALA A N 1
ATOM 4217 C CA . ALA A 1 558 ? 21.264 -0.255 6.448 1.00 91.75 558 ALA A CA 1
ATOM 4218 C C . ALA A 1 558 ? 22.379 -0.970 5.664 1.00 91.75 558 ALA A C 1
ATOM 4220 O O . ALA A 1 558 ? 23.117 -0.316 4.927 1.00 91.75 558 ALA A O 1
ATOM 4221 N N . LEU A 1 559 ? 22.461 -2.303 5.755 1.00 94.31 559 LEU A N 1
ATOM 4222 C CA . LEU A 1 559 ? 23.418 -3.113 4.988 1.00 94.31 559 LEU A CA 1
ATOM 4223 C C . LEU A 1 559 ? 23.141 -3.089 3.474 1.00 94.31 559 LEU A C 1
ATOM 4225 O O . LEU A 1 559 ? 24.078 -3.103 2.679 1.00 94.31 559 LEU A O 1
ATOM 4229 N N . LEU A 1 560 ? 21.872 -3.017 3.060 1.00 93.31 560 LEU A N 1
ATOM 4230 C CA . LEU A 1 560 ? 21.474 -2.936 1.647 1.00 93.31 560 LEU A CA 1
ATOM 4231 C C . LEU A 1 560 ? 21.603 -1.521 1.062 1.00 93.31 560 LEU A C 1
ATOM 4233 O O . LEU A 1 560 ? 21.722 -1.360 -0.157 1.00 93.31 560 LEU A O 1
ATOM 4237 N N . LEU A 1 561 ? 21.604 -0.489 1.909 1.00 90.44 561 LEU A N 1
ATOM 4238 C CA . LEU A 1 561 ? 21.591 0.915 1.500 1.00 90.44 561 LEU A CA 1
ATOM 4239 C C . LEU A 1 561 ? 22.711 1.309 0.513 1.00 90.44 561 LEU A C 1
ATOM 4241 O O . LEU A 1 561 ? 22.410 2.056 -0.421 1.00 90.44 561 LEU A O 1
ATOM 4245 N N . PRO A 1 562 ? 23.971 0.837 0.631 1.00 90.62 562 PRO A N 1
ATOM 4246 C CA . PRO A 1 562 ? 25.017 1.148 -0.345 1.00 90.62 562 PRO A CA 1
ATOM 4247 C C . PRO A 1 562 ? 24.686 0.642 -1.754 1.00 90.62 562 PRO A C 1
ATOM 4249 O O . PRO A 1 562 ? 24.815 1.395 -2.720 1.00 90.62 562 PRO A O 1
ATOM 4252 N N . ALA A 1 563 ? 24.191 -0.595 -1.873 1.00 88.62 563 ALA A N 1
ATOM 4253 C CA . ALA A 1 563 ? 23.810 -1.188 -3.156 1.00 88.62 563 ALA A CA 1
ATOM 4254 C C . ALA A 1 563 ? 22.613 -0.452 -3.780 1.00 88.62 563 ALA A C 1
ATOM 4256 O O . ALA A 1 563 ? 22.606 -0.156 -4.976 1.00 88.62 563 ALA A O 1
ATOM 4257 N N . VAL A 1 564 ? 21.625 -0.088 -2.957 1.00 89.06 564 VAL A N 1
ATOM 4258 C CA . VAL A 1 564 ? 20.464 0.708 -3.384 1.00 89.06 564 VAL A CA 1
ATOM 4259 C C . VAL A 1 564 ? 20.906 2.089 -3.870 1.00 89.06 564 VAL A C 1
ATOM 4261 O O . VAL A 1 564 ? 20.559 2.496 -4.979 1.00 89.06 564 VAL A O 1
ATOM 4264 N N . ARG A 1 565 ? 21.748 2.795 -3.103 1.00 87.25 565 ARG A N 1
ATOM 4265 C CA . ARG A 1 565 ? 22.311 4.096 -3.501 1.00 87.25 565 ARG A CA 1
ATOM 4266 C C . ARG A 1 565 ? 23.084 4.008 -4.812 1.00 87.25 565 ARG A C 1
ATOM 4268 O O . ARG A 1 565 ? 22.915 4.871 -5.668 1.00 87.25 565 ARG A O 1
ATOM 4275 N N . GLN A 1 566 ? 23.891 2.965 -4.996 1.00 84.44 566 GLN A N 1
ATOM 4276 C CA . GLN A 1 566 ? 24.664 2.759 -6.218 1.00 84.44 566 GLN A CA 1
ATOM 4277 C C . GLN A 1 566 ? 23.768 2.589 -7.451 1.00 84.44 566 GLN A C 1
ATOM 4279 O O . GLN A 1 566 ? 24.074 3.152 -8.508 1.00 84.44 566 GLN A O 1
ATOM 4284 N N . PHE A 1 567 ? 22.677 1.833 -7.315 1.00 84.62 567 PHE A N 1
ATOM 4285 C CA . PHE A 1 567 ? 21.682 1.648 -8.368 1.00 84.62 567 PHE A CA 1
ATOM 4286 C C . PHE A 1 567 ? 20.939 2.954 -8.685 1.00 84.62 567 PHE A C 1
ATOM 4288 O O . PHE A 1 567 ? 20.825 3.335 -9.848 1.00 84.62 567 PHE A O 1
ATOM 4295 N N . HIS A 1 568 ? 20.490 3.698 -7.670 1.00 83.62 568 HIS A N 1
ATOM 4296 C CA . HIS A 1 568 ? 19.780 4.962 -7.894 1.00 83.62 568 HIS A CA 1
ATOM 4297 C C . HIS A 1 568 ? 20.672 6.067 -8.457 1.00 83.62 568 HIS A C 1
ATOM 4299 O O . HIS A 1 568 ? 20.220 6.813 -9.324 1.00 83.62 568 HIS A O 1
ATOM 4305 N N . ALA A 1 569 ? 21.938 6.136 -8.037 1.00 82.88 569 ALA A N 1
ATOM 4306 C CA . ALA A 1 569 ? 22.919 7.026 -8.647 1.00 82.88 569 ALA A CA 1
ATOM 4307 C C . ALA A 1 569 ? 23.054 6.728 -10.149 1.00 82.88 569 ALA A C 1
ATOM 4309 O O . ALA A 1 569 ? 22.907 7.637 -10.963 1.00 82.88 569 ALA A O 1
ATOM 4310 N N . LEU A 1 570 ? 23.184 5.446 -10.522 1.00 81.94 570 LEU A N 1
ATOM 4311 C CA . LEU A 1 570 ? 23.227 5.020 -11.927 1.00 81.94 570 LEU A CA 1
ATOM 4312 C C . LEU A 1 570 ? 21.997 5.476 -12.707 1.00 81.94 570 LEU A C 1
ATOM 4314 O O . LEU A 1 570 ? 22.110 6.040 -13.789 1.00 81.94 570 LEU A O 1
ATOM 4318 N N . ARG A 1 571 ? 20.816 5.223 -12.137 1.00 82.81 571 ARG A N 1
ATOM 4319 C CA . ARG A 1 571 ? 19.535 5.571 -12.746 1.00 82.81 571 ARG A CA 1
ATOM 4320 C C . ARG A 1 571 ? 19.412 7.078 -12.957 1.00 82.81 571 ARG A C 1
ATOM 4322 O O . ARG A 1 571 ? 18.883 7.498 -13.976 1.00 82.81 571 ARG A O 1
ATOM 4329 N N . SER A 1 572 ? 19.896 7.885 -12.014 1.00 80.12 572 SER A N 1
ATOM 4330 C CA . SER A 1 572 ? 19.846 9.349 -12.107 1.00 80.12 572 SER A CA 1
ATOM 4331 C C . SER A 1 572 ? 20.793 9.939 -13.158 1.00 80.12 572 SER A C 1
ATOM 4333 O O . SER A 1 572 ? 20.576 11.059 -13.615 1.00 80.12 572 SER A O 1
ATOM 4335 N N . GLU A 1 573 ? 21.828 9.191 -13.545 1.00 81.69 573 GLU A N 1
ATOM 4336 C CA . GLU A 1 573 ? 22.786 9.591 -14.576 1.00 81.69 573 GLU A CA 1
ATOM 4337 C C . GLU A 1 573 ? 22.345 9.194 -15.995 1.00 81.69 573 GLU A C 1
ATOM 4339 O O . GLU A 1 573 ? 22.939 9.667 -16.968 1.00 81.69 573 GLU A O 1
ATOM 4344 N N . LEU A 1 574 ? 21.317 8.350 -16.132 1.00 83.19 574 LEU A N 1
ATOM 4345 C CA . LEU A 1 574 ? 20.748 7.978 -17.426 1.00 83.19 574 LEU A CA 1
ATOM 4346 C C . LEU A 1 574 ? 19.911 9.118 -18.025 1.00 83.19 574 LEU A C 1
ATOM 4348 O O . LEU A 1 574 ? 19.188 9.827 -17.321 1.00 83.19 574 LEU A O 1
ATOM 4352 N N . VAL A 1 575 ? 19.988 9.280 -19.348 1.00 78.62 575 VAL A N 1
ATOM 4353 C CA . VAL A 1 575 ? 19.103 10.179 -20.105 1.00 78.62 575 VAL A CA 1
ATOM 4354 C C . VAL A 1 575 ? 17.644 9.731 -19.940 1.00 78.62 575 VAL A C 1
ATOM 4356 O O . VAL A 1 575 ? 17.348 8.540 -19.918 1.00 78.62 575 VAL A O 1
ATOM 4359 N N . CYS A 1 576 ? 16.728 10.697 -19.820 1.00 76.75 576 CYS A N 1
ATOM 4360 C CA . CYS A 1 576 ? 15.295 10.437 -19.675 1.00 76.75 576 CYS A CA 1
ATOM 4361 C C . CYS A 1 576 ? 14.737 9.709 -20.909 1.00 76.75 576 CYS A C 1
ATOM 4363 O O . CYS A 1 576 ? 14.880 10.199 -22.026 1.00 76.75 576 CYS A O 1
ATOM 4365 N N . THR A 1 577 ? 14.058 8.584 -20.691 1.00 78.94 577 THR A N 1
ATOM 4366 C CA . THR A 1 577 ? 13.501 7.710 -21.736 1.00 78.94 577 THR A CA 1
ATOM 4367 C C . THR A 1 577 ? 12.008 7.946 -22.020 1.00 78.94 577 THR A C 1
ATOM 4369 O O . THR A 1 577 ? 11.479 7.385 -22.970 1.00 78.94 577 THR A O 1
ATOM 4372 N N . ARG A 1 578 ? 11.342 8.852 -21.281 1.00 69.00 578 ARG A N 1
ATOM 4373 C CA . ARG A 1 578 ? 9.884 9.108 -21.369 1.00 69.00 578 ARG A CA 1
ATOM 4374 C C . ARG A 1 578 ? 9.348 9.554 -22.733 1.00 69.00 578 ARG A C 1
ATOM 4376 O O . ARG A 1 578 ? 8.142 9.486 -22.936 1.00 69.00 578 ARG A O 1
ATOM 4383 N N . GLU A 1 579 ? 10.194 10.093 -23.605 1.00 70.62 579 GLU A N 1
ATOM 4384 C CA . GLU A 1 579 ? 9.797 10.607 -24.927 1.00 70.62 579 GLU A CA 1
ATOM 4385 C C . GLU A 1 579 ? 10.163 9.636 -26.064 1.00 70.62 579 GLU A C 1
ATOM 4387 O O . GLU A 1 579 ? 10.033 9.982 -27.235 1.00 70.62 579 GLU A O 1
ATOM 4392 N N . LEU A 1 580 ? 10.645 8.431 -25.735 1.00 77.31 580 LEU A N 1
ATOM 4393 C CA . LEU A 1 580 ? 10.986 7.414 -26.724 1.00 77.31 580 LEU A CA 1
ATOM 4394 C C . LEU A 1 580 ? 9.745 6.594 -27.116 1.00 77.31 580 LEU A C 1
ATOM 4396 O O . LEU A 1 580 ? 8.929 6.282 -26.250 1.00 77.31 580 LEU A O 1
ATOM 4400 N N . PRO A 1 581 ? 9.610 6.206 -28.396 1.00 74.56 581 PRO A N 1
ATOM 4401 C CA . PRO A 1 581 ? 8.504 5.370 -28.848 1.00 74.56 581 PRO A CA 1
ATOM 4402 C C . PRO A 1 581 ? 8.604 3.942 -28.297 1.00 74.56 581 PRO A C 1
ATOM 4404 O O . PRO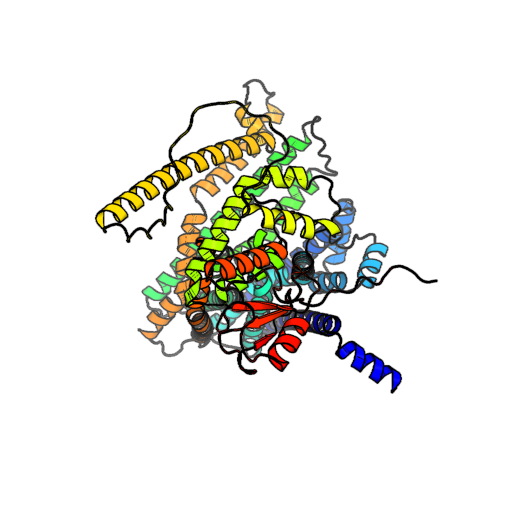 A 1 581 ? 9.702 3.392 -28.207 1.00 74.56 581 PRO A O 1
ATOM 4407 N N . ASP A 1 582 ? 7.459 3.302 -28.033 1.00 73.81 582 ASP A N 1
ATOM 4408 C CA . ASP A 1 582 ? 7.364 1.960 -27.423 1.00 73.81 582 ASP A CA 1
ATOM 4409 C C . ASP A 1 582 ? 8.212 0.892 -28.140 1.00 73.81 582 ASP A C 1
ATOM 4411 O O . ASP A 1 582 ? 8.817 0.021 -27.517 1.00 73.81 582 ASP A O 1
ATOM 4415 N N . ALA A 1 583 ? 8.321 0.989 -29.466 1.00 71.19 583 ALA A N 1
ATOM 4416 C CA . ALA A 1 583 ? 9.115 0.075 -30.285 1.00 71.19 583 ALA A CA 1
ATOM 4417 C C . ALA A 1 583 ? 10.621 0.090 -29.964 1.00 71.19 583 ALA A C 1
ATOM 4419 O O . ALA A 1 583 ? 11.330 -0.873 -30.258 1.00 71.19 583 ALA A O 1
ATOM 4420 N N . PHE A 1 584 ? 11.122 1.173 -29.365 1.00 76.19 584 PHE A N 1
ATOM 4421 C CA . PHE A 1 584 ? 12.511 1.278 -28.935 1.00 76.19 584 PHE A CA 1
ATOM 4422 C C . PHE A 1 584 ? 12.808 0.381 -27.725 1.00 76.19 584 PHE A C 1
ATOM 4424 O O . PHE A 1 584 ? 13.953 0.001 -27.511 1.00 76.19 584 PHE A O 1
ATOM 4431 N N . PHE A 1 585 ? 11.809 -0.027 -26.946 1.00 79.69 585 PHE A N 1
ATOM 4432 C CA . PHE A 1 585 ? 12.008 -0.845 -25.751 1.00 79.69 585 PHE A CA 1
ATOM 4433 C C . PHE A 1 585 ? 12.082 -2.347 -26.069 1.00 79.69 585 PHE A C 1
ATOM 4435 O O . PHE A 1 585 ? 11.344 -3.161 -25.519 1.00 79.69 585 PHE A O 1
ATOM 4442 N N . CYS A 1 586 ? 12.998 -2.736 -26.958 1.00 78.38 586 CYS A N 1
ATOM 4443 C CA . CYS A 1 586 ? 13.222 -4.131 -27.342 1.00 78.38 586 CYS A CA 1
ATOM 4444 C C . CYS A 1 586 ? 14.627 -4.631 -26.964 1.00 78.38 586 CYS A C 1
ATOM 4446 O O . CYS A 1 586 ? 15.554 -3.855 -26.722 1.00 78.38 586 CYS A O 1
ATOM 4448 N N . ALA A 1 587 ? 14.810 -5.956 -26.953 1.00 72.31 587 ALA A N 1
ATOM 4449 C CA . ALA A 1 587 ? 16.081 -6.595 -26.597 1.00 72.31 587 ALA A CA 1
ATOM 4450 C C . ALA A 1 587 ? 17.246 -6.252 -27.552 1.00 72.31 587 ALA A C 1
ATOM 4452 O O . ALA A 1 587 ? 18.408 -6.393 -27.171 1.00 72.31 587 ALA A O 1
ATOM 4453 N N . ALA A 1 588 ? 16.963 -5.758 -28.764 1.00 71.69 588 ALA A N 1
ATOM 4454 C CA . ALA A 1 588 ? 17.989 -5.342 -29.722 1.00 71.69 588 ALA A CA 1
ATOM 4455 C C . ALA A 1 588 ? 18.804 -4.129 -29.235 1.00 71.69 588 ALA A C 1
ATOM 4457 O O . ALA A 1 588 ? 19.977 -3.992 -29.578 1.00 71.69 588 ALA A O 1
ATOM 4458 N N . VAL A 1 589 ? 18.218 -3.260 -28.404 1.00 81.38 589 VAL A N 1
ATOM 4459 C CA . VAL A 1 589 ? 18.869 -2.008 -27.993 1.00 81.38 589 VAL A CA 1
ATOM 4460 C C . VAL A 1 589 ? 19.993 -2.239 -26.977 1.00 81.38 589 VAL A C 1
ATOM 4462 O O . VAL A 1 589 ? 21.103 -1.757 -27.219 1.00 81.38 589 VAL A O 1
ATOM 4465 N N . PRO A 1 590 ? 19.798 -2.999 -25.875 1.00 79.56 590 PRO A N 1
ATOM 4466 C CA . PRO A 1 590 ? 20.904 -3.322 -24.973 1.00 79.56 590 PRO A CA 1
ATOM 4467 C C . PRO A 1 590 ? 22.013 -4.138 -25.657 1.00 79.56 590 PRO A C 1
ATOM 4469 O O . PRO A 1 590 ? 23.186 -3.966 -25.326 1.00 79.56 590 PRO A O 1
ATOM 4472 N N . LEU A 1 591 ? 21.668 -4.981 -26.640 1.00 72.12 591 LEU A N 1
ATOM 4473 C CA . LEU A 1 591 ? 22.643 -5.716 -27.456 1.00 72.12 591 LEU A CA 1
ATOM 4474 C C . LEU A 1 591 ? 23.516 -4.770 -28.295 1.00 72.12 591 LEU A C 1
ATOM 4476 O O . LEU A 1 591 ? 24.736 -4.922 -28.333 1.00 72.12 591 LEU A O 1
ATOM 4480 N N . GLU A 1 592 ? 22.927 -3.744 -28.907 1.00 74.38 592 GLU A N 1
ATOM 4481 C CA . GLU A 1 592 ? 23.692 -2.735 -29.645 1.00 74.38 592 GLU A CA 1
ATOM 4482 C C . GLU A 1 592 ? 24.607 -1.910 -28.720 1.00 74.38 592 GLU A C 1
ATOM 4484 O O . GLU A 1 592 ? 25.748 -1.606 -29.075 1.00 74.38 592 GLU A O 1
ATOM 4489 N N . MET A 1 593 ? 24.169 -1.595 -27.494 1.00 80.31 593 MET A N 1
ATOM 4490 C CA . MET A 1 593 ? 25.038 -0.946 -26.498 1.00 80.31 593 MET A CA 1
ATOM 4491 C C . MET A 1 593 ? 26.262 -1.809 -26.158 1.00 80.31 593 MET A C 1
ATOM 4493 O O . MET A 1 593 ? 27.380 -1.293 -26.065 1.00 80.31 593 MET A O 1
ATOM 4497 N N . GLN A 1 594 ? 26.070 -3.124 -26.015 1.00 77.06 594 GLN A N 1
ATOM 4498 C CA . GLN A 1 594 ? 27.161 -4.081 -25.809 1.00 77.06 594 GLN A CA 1
ATOM 4499 C C . GLN A 1 594 ? 28.114 -4.118 -27.007 1.00 77.06 594 GLN A C 1
ATOM 4501 O O . GLN A 1 594 ? 29.331 -4.065 -26.821 1.00 77.06 594 GLN A O 1
ATOM 4506 N N . ARG A 1 595 ? 27.574 -4.133 -28.231 1.00 68.69 595 ARG A N 1
ATOM 4507 C CA . ARG A 1 595 ? 28.366 -4.101 -29.467 1.00 68.69 595 ARG A CA 1
ATOM 4508 C C . ARG A 1 595 ? 29.249 -2.855 -29.547 1.00 68.69 595 ARG A C 1
ATOM 4510 O O . ARG A 1 595 ? 30.444 -2.960 -29.810 1.00 68.69 595 ARG A O 1
ATOM 4517 N N . ARG A 1 596 ? 28.691 -1.673 -29.274 1.00 70.81 596 ARG A N 1
ATOM 4518 C CA . ARG A 1 596 ? 29.435 -0.400 -29.299 1.00 70.81 596 ARG A CA 1
ATOM 4519 C C . ARG A 1 596 ? 30.521 -0.330 -28.230 1.00 70.81 596 ARG A C 1
ATOM 4521 O O . ARG A 1 596 ? 31.573 0.255 -28.477 1.00 70.81 596 ARG A O 1
ATOM 4528 N N . LEU A 1 597 ? 30.298 -0.946 -27.066 1.00 71.69 597 LEU A N 1
ATOM 4529 C CA . LEU A 1 597 ? 31.324 -1.063 -26.027 1.00 71.69 597 LEU A CA 1
ATOM 4530 C C . LEU A 1 597 ? 32.515 -1.890 -26.507 1.00 71.69 597 LEU A C 1
ATOM 4532 O O . LEU A 1 597 ? 33.650 -1.459 -26.324 1.00 71.69 597 LEU A O 1
ATOM 4536 N N . ALA A 1 598 ? 32.262 -3.034 -27.145 1.00 64.56 598 ALA A N 1
ATOM 4537 C CA . ALA A 1 598 ? 33.327 -3.868 -27.687 1.00 64.56 598 ALA A CA 1
ATOM 4538 C C . ALA A 1 598 ? 34.191 -3.110 -28.707 1.00 64.56 598 ALA A C 1
ATOM 4540 O O . ALA A 1 598 ? 35.416 -3.116 -28.597 1.00 64.56 598 ALA A O 1
ATOM 4541 N N . VAL A 1 599 ? 33.554 -2.375 -29.628 1.00 62.47 599 VAL A N 1
ATOM 4542 C CA . VAL A 1 599 ? 34.254 -1.533 -30.613 1.00 62.47 599 VAL A CA 1
ATOM 4543 C C . VAL A 1 599 ? 35.076 -0.434 -29.929 1.00 62.47 599 VAL A C 1
ATOM 4545 O O . VAL A 1 599 ? 36.250 -0.258 -30.244 1.00 62.47 599 VAL A O 1
ATOM 4548 N N . ALA A 1 600 ? 34.499 0.283 -28.958 1.00 59.78 600 ALA A N 1
ATOM 4549 C CA . ALA A 1 600 ? 35.185 1.362 -28.240 1.00 59.78 600 ALA A CA 1
ATOM 4550 C C . ALA A 1 600 ? 36.378 0.878 -27.396 1.00 59.78 600 ALA A C 1
ATOM 4552 O O . ALA A 1 600 ? 37.308 1.641 -27.151 1.00 59.78 600 ALA A O 1
ATOM 4553 N N . MET A 1 601 ? 36.359 -0.380 -26.953 1.00 58.31 601 MET A N 1
ATOM 4554 C CA . MET A 1 601 ? 37.451 -1.011 -26.207 1.00 58.31 601 MET A CA 1
ATOM 4555 C C . MET A 1 601 ? 38.565 -1.558 -27.107 1.00 58.31 601 MET A C 1
ATOM 4557 O O . MET A 1 601 ? 39.503 -2.166 -26.597 1.00 58.31 601 MET A O 1
ATOM 4561 N N . GLY A 1 602 ? 38.476 -1.370 -28.430 1.00 46.31 602 GLY A N 1
ATOM 4562 C CA . GLY A 1 602 ? 39.451 -1.922 -29.370 1.00 46.31 602 GLY A CA 1
ATOM 4563 C C . GLY A 1 602 ? 39.430 -3.451 -29.425 1.00 46.31 602 GLY A C 1
ATOM 4564 O O . GLY A 1 602 ? 40.383 -4.054 -29.908 1.00 46.31 602 GLY A O 1
ATOM 4565 N N . ILE A 1 603 ? 38.351 -4.080 -28.940 1.00 49.66 603 ILE A N 1
ATOM 4566 C CA . ILE A 1 603 ? 38.088 -5.506 -29.127 1.00 49.66 603 ILE A CA 1
ATOM 4567 C C . ILE A 1 603 ? 37.549 -5.625 -30.555 1.00 49.66 603 ILE A C 1
ATOM 4569 O O . ILE A 1 603 ? 36.349 -5.489 -30.807 1.00 49.66 603 ILE A O 1
ATOM 4573 N N . GLY A 1 604 ? 38.473 -5.738 -31.507 1.00 41.19 604 GLY A N 1
ATOM 4574 C CA . GLY A 1 604 ? 38.200 -5.668 -32.936 1.00 41.19 604 GLY A CA 1
ATOM 4575 C C . GLY A 1 604 ? 37.479 -6.909 -33.441 1.00 41.19 604 GLY A C 1
ATOM 4576 O O . GLY A 1 604 ? 38.107 -7.835 -33.943 1.00 41.19 604 GLY A O 1
ATOM 4577 N N . PHE A 1 605 ? 36.149 -6.918 -33.372 1.00 50.03 605 PHE A N 1
ATOM 4578 C CA . PHE A 1 605 ? 35.369 -7.854 -34.170 1.00 50.03 605 PHE A CA 1
ATOM 4579 C C . PHE A 1 605 ? 35.472 -7.433 -35.635 1.00 50.03 605 PHE A C 1
ATOM 4581 O O . PHE A 1 605 ? 34.748 -6.546 -36.089 1.00 50.03 605 PHE A O 1
ATOM 4588 N N . ASN A 1 606 ? 36.369 -8.073 -36.382 1.00 55.88 606 ASN A N 1
ATOM 4589 C CA . ASN A 1 606 ? 36.254 -8.070 -37.833 1.00 55.88 606 ASN A CA 1
ATOM 4590 C C . ASN A 1 606 ? 34.905 -8.715 -38.169 1.00 55.88 606 ASN A C 1
ATOM 4592 O O . ASN A 1 606 ? 34.616 -9.825 -37.728 1.00 55.88 606 ASN A O 1
ATOM 4596 N N . THR A 1 607 ? 34.049 -7.996 -38.895 1.00 57.78 607 THR A N 1
ATOM 4597 C CA . THR A 1 607 ? 32.744 -8.514 -39.340 1.00 57.78 607 THR A CA 1
ATOM 4598 C C . THR A 1 607 ? 32.868 -9.444 -40.541 1.00 57.78 607 THR A C 1
ATOM 4600 O O . THR A 1 607 ? 31.864 -9.973 -41.002 1.00 57.78 607 THR A O 1
ATOM 4603 N N . GLU A 1 608 ? 34.081 -9.622 -41.054 1.00 67.56 608 GLU A N 1
ATOM 4604 C CA . GLU A 1 608 ? 34.420 -10.479 -42.180 1.00 67.56 608 GLU A CA 1
ATOM 4605 C C . GLU A 1 608 ? 35.492 -11.466 -41.726 1.00 67.56 608 GLU A C 1
ATOM 4607 O O . GLU A 1 608 ? 36.489 -11.088 -41.099 1.00 67.56 608 GLU A O 1
ATOM 4612 N N . CYS A 1 609 ? 35.272 -12.743 -42.017 1.00 78.81 609 CYS A N 1
ATOM 4613 C CA . CYS A 1 609 ? 36.257 -13.773 -41.767 1.00 78.81 609 CYS A CA 1
ATOM 4614 C C . CYS A 1 609 ? 37.297 -13.717 -42.887 1.00 78.81 609 CYS A C 1
ATOM 4616 O O . CYS A 1 609 ? 37.007 -14.054 -44.026 1.00 78.81 609 CYS A O 1
ATOM 4618 N N . SER A 1 610 ? 38.538 -13.341 -42.582 1.00 80.50 610 SER A N 1
ATOM 4619 C CA . SER A 1 610 ? 39.604 -13.234 -43.595 1.00 80.50 610 SER A CA 1
ATOM 4620 C C . SER A 1 610 ? 40.123 -14.575 -44.126 1.00 80.50 610 SER A C 1
ATOM 4622 O O . SER A 1 610 ? 41.011 -14.591 -44.973 1.00 80.50 610 SER A O 1
ATOM 4624 N N . VAL A 1 611 ? 39.588 -15.696 -43.632 1.00 82.06 611 VAL A N 1
ATOM 4625 C CA . VAL A 1 611 ? 39.911 -17.040 -44.128 1.00 82.06 611 VAL A CA 1
ATOM 4626 C C . VAL A 1 611 ? 39.011 -17.414 -45.308 1.00 82.06 611 VAL A C 1
ATOM 4628 O O . VAL A 1 611 ? 39.513 -17.922 -46.304 1.00 82.06 611 VAL A O 1
ATOM 4631 N N . CYS A 1 612 ? 37.703 -17.152 -45.220 1.00 84.94 612 CYS A N 1
ATOM 4632 C CA . CYS A 1 612 ? 36.749 -17.394 -46.313 1.00 84.94 612 CYS A CA 1
ATOM 4633 C C . CYS A 1 612 ? 36.375 -16.123 -47.094 1.00 84.94 612 CYS A C 1
ATOM 4635 O O . CYS A 1 612 ? 35.729 -16.214 -48.130 1.00 84.94 612 CYS A O 1
ATOM 4637 N N . CYS A 1 613 ? 36.793 -14.948 -46.617 1.00 80.44 613 CYS A N 1
ATOM 4638 C CA . CYS A 1 613 ? 36.428 -13.627 -47.136 1.00 80.44 613 CYS A CA 1
ATOM 4639 C C . CYS A 1 613 ? 34.917 -13.326 -47.101 1.00 80.44 613 CYS A C 1
ATOM 4641 O O . CYS A 1 613 ? 34.462 -12.399 -47.768 1.00 80.44 613 CYS A O 1
ATOM 4643 N N . GLU A 1 614 ? 34.142 -14.075 -46.315 1.00 73.44 614 GLU A N 1
ATOM 4644 C CA . GLU A 1 614 ? 32.704 -13.865 -46.144 1.00 73.44 614 GLU A CA 1
ATOM 4645 C C . GLU A 1 614 ? 32.400 -13.083 -44.864 1.00 73.44 614 GLU A C 1
ATOM 4647 O O . GLU A 1 614 ? 33.152 -13.094 -43.880 1.00 73.44 614 GLU A O 1
ATOM 4652 N N . ARG A 1 615 ? 31.262 -12.389 -44.873 1.00 64.81 615 ARG A N 1
ATOM 4653 C CA . ARG A 1 615 ? 30.747 -11.685 -43.702 1.00 64.81 615 ARG A CA 1
ATOM 4654 C C . ARG A 1 615 ? 30.282 -12.708 -42.664 1.00 64.81 615 ARG A C 1
ATOM 4656 O O . ARG A 1 615 ? 29.603 -13.662 -43.008 1.00 64.81 615 ARG A O 1
ATOM 4663 N N . ILE A 1 616 ? 30.622 -12.495 -41.396 1.00 65.75 616 ILE A N 1
ATOM 4664 C CA . ILE A 1 616 ? 30.150 -13.341 -40.295 1.00 65.75 616 ILE A CA 1
ATOM 4665 C C . ILE A 1 616 ? 28.702 -12.939 -39.999 1.00 65.75 616 ILE A C 1
ATOM 4667 O O . ILE A 1 616 ? 28.443 -11.840 -39.493 1.00 65.75 616 ILE A O 1
ATOM 4671 N N . GLU A 1 617 ? 27.754 -13.800 -40.359 1.00 51.75 617 GLU A N 1
ATOM 4672 C CA . GLU A 1 617 ? 26.325 -13.548 -40.213 1.00 51.75 617 GLU A CA 1
ATOM 4673 C C . GLU A 1 617 ? 25.775 -14.105 -38.893 1.00 51.75 617 GLU A C 1
ATOM 4675 O O . GLU A 1 617 ? 26.398 -14.901 -38.195 1.00 51.75 617 GLU A O 1
ATOM 4680 N N . ALA A 1 618 ? 24.559 -13.691 -38.523 1.00 45.53 618 ALA A N 1
ATOM 4681 C CA . ALA A 1 618 ? 23.916 -14.066 -37.258 1.00 45.53 618 ALA A CA 1
ATOM 4682 C C . ALA A 1 618 ? 23.599 -15.571 -37.111 1.00 45.53 618 ALA A C 1
ATOM 4684 O O . ALA A 1 618 ? 23.047 -15.976 -36.090 1.00 45.53 618 ALA A O 1
ATOM 4685 N N . ARG A 1 619 ? 23.873 -16.384 -38.136 1.00 52.41 619 ARG A N 1
ATOM 4686 C CA . ARG A 1 619 ? 23.664 -17.838 -38.138 1.00 52.41 619 ARG A CA 1
ATOM 4687 C C . ARG A 1 619 ? 24.960 -18.624 -37.958 1.00 52.41 619 ARG A C 1
ATOM 4689 O O . ARG A 1 619 ? 24.892 -19.841 -37.799 1.00 52.41 619 ARG A O 1
ATOM 4696 N N . ASP A 1 620 ? 26.107 -17.951 -37.951 1.00 56.72 620 ASP A N 1
ATOM 4697 C CA . ASP A 1 620 ? 27.392 -18.624 -38.039 1.00 56.72 620 ASP A CA 1
ATOM 4698 C C . ASP A 1 620 ? 28.033 -18.831 -36.663 1.00 56.72 620 ASP A C 1
ATOM 4700 O O . ASP A 1 620 ? 28.028 -17.955 -35.794 1.00 56.72 620 ASP A O 1
ATOM 4704 N N . ALA A 1 621 ? 28.658 -19.994 -36.470 1.00 64.88 621 ALA A N 1
ATOM 4705 C CA . ALA A 1 621 ? 29.523 -20.221 -35.320 1.00 64.88 621 ALA A CA 1
ATOM 4706 C C . ALA A 1 621 ? 30.816 -19.413 -35.501 1.00 64.88 621 ALA A C 1
ATOM 4708 O O . ALA A 1 621 ? 31.533 -19.606 -36.485 1.00 64.88 621 ALA A O 1
ATOM 4709 N N . ALA A 1 622 ? 31.120 -18.514 -34.561 1.00 70.69 622 ALA A N 1
ATOM 4710 C CA . ALA A 1 622 ? 32.310 -17.672 -34.606 1.00 70.69 622 ALA A CA 1
ATOM 4711 C C . ALA A 1 622 ? 33.202 -17.864 -33.371 1.00 70.69 622 ALA A C 1
ATOM 4713 O O . ALA A 1 622 ? 32.747 -18.053 -32.240 1.00 70.69 622 ALA A O 1
ATOM 4714 N N . THR A 1 623 ? 34.511 -17.783 -33.582 1.00 66.25 623 THR A N 1
ATOM 4715 C CA . THR A 1 623 ? 35.521 -17.911 -32.529 1.00 66.25 623 THR A CA 1
ATOM 4716 C C . THR A 1 623 ? 36.395 -16.669 -32.497 1.00 66.25 623 THR A C 1
ATOM 4718 O O . THR A 1 623 ? 36.844 -16.185 -33.537 1.00 66.25 623 THR A O 1
ATOM 4721 N N . VAL A 1 624 ? 36.653 -16.165 -31.289 1.00 67.75 624 VAL A N 1
ATOM 4722 C CA . VAL A 1 624 ? 37.485 -14.978 -31.060 1.00 67.75 624 VAL A CA 1
ATOM 4723 C C . VAL A 1 624 ? 38.768 -15.374 -30.343 1.00 67.75 624 VAL A C 1
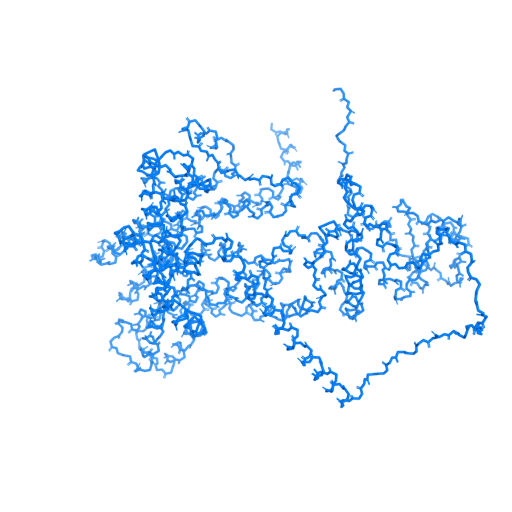ATOM 4725 O O . VAL A 1 624 ? 38.742 -16.059 -29.312 1.00 67.75 624 VAL A O 1
ATOM 4728 N N . LEU A 1 625 ? 39.899 -14.902 -30.864 1.00 62.19 625 LEU A N 1
ATOM 4729 C CA . LEU A 1 625 ? 41.206 -15.058 -30.226 1.00 62.19 625 LEU A CA 1
ATOM 4730 C C . LEU A 1 625 ? 41.398 -14.006 -29.129 1.00 62.19 625 LEU A C 1
ATOM 4732 O O . LEU A 1 625 ? 41.368 -12.814 -29.415 1.00 62.19 625 LEU A O 1
ATOM 4736 N N . ARG A 1 626 ? 41.658 -14.409 -27.877 1.00 58.28 626 ARG A N 1
ATOM 4737 C CA . ARG A 1 626 ? 41.760 -13.458 -26.747 1.00 58.28 626 ARG A CA 1
ATOM 4738 C C . ARG A 1 626 ? 42.913 -12.455 -26.855 1.00 58.28 626 ARG A C 1
ATOM 4740 O O . ARG A 1 626 ? 42.763 -11.333 -26.387 1.00 58.28 626 ARG A O 1
ATOM 4747 N N . ARG A 1 627 ? 44.049 -12.839 -27.450 1.00 60.12 627 ARG A N 1
ATOM 4748 C CA . ARG A 1 627 ? 45.251 -11.982 -27.521 1.00 60.12 627 ARG A CA 1
ATOM 4749 C C . ARG A 1 627 ? 45.141 -10.829 -28.508 1.00 60.12 627 ARG A C 1
ATOM 4751 O O . ARG A 1 627 ? 45.615 -9.738 -28.221 1.00 60.12 627 ARG A O 1
ATOM 4758 N N . CYS A 1 628 ? 44.545 -11.086 -29.667 1.00 64.44 628 CYS A N 1
ATOM 4759 C CA . CYS A 1 628 ? 44.458 -10.117 -30.758 1.00 64.44 628 CYS A CA 1
ATOM 4760 C C . CYS A 1 628 ? 43.025 -9.696 -31.083 1.00 64.44 628 CYS A C 1
ATOM 4762 O O . CYS A 1 628 ? 42.821 -8.836 -31.932 1.00 64.44 628 CYS A O 1
ATOM 4764 N N . SER A 1 629 ? 42.033 -10.286 -30.416 1.00 61.47 629 SER A N 1
ATOM 4765 C CA . SER A 1 629 ? 40.599 -10.007 -30.551 1.00 61.47 629 SER A CA 1
ATOM 4766 C C . SER A 1 629 ? 39.988 -10.213 -31.941 1.00 61.47 629 SER A C 1
ATOM 4768 O O . SER A 1 629 ? 38.816 -9.909 -32.119 1.00 61.47 629 SER A O 1
ATOM 4770 N N . HIS A 1 630 ? 40.717 -10.794 -32.900 1.00 69.50 630 HIS A N 1
ATOM 4771 C CA . HIS A 1 630 ? 40.172 -11.109 -34.220 1.00 69.50 630 HIS A CA 1
ATOM 4772 C C . HIS A 1 630 ? 39.159 -12.261 -34.167 1.00 69.50 630 HIS A C 1
ATOM 4774 O O . HIS A 1 630 ? 39.389 -13.273 -33.494 1.00 69.50 630 HIS A O 1
ATOM 4780 N N . ALA A 1 631 ? 38.066 -12.097 -34.915 1.00 72.31 631 ALA A N 1
ATOM 4781 C CA . ALA A 1 631 ? 36.976 -13.056 -35.048 1.00 72.31 631 ALA A CA 1
ATOM 4782 C C . ALA A 1 631 ? 37.010 -13.759 -36.413 1.00 72.31 631 ALA A C 1
ATOM 4784 O O . ALA A 1 631 ? 37.354 -13.152 -37.427 1.00 72.31 631 ALA A O 1
ATOM 4785 N N . PHE A 1 632 ? 36.639 -15.037 -36.423 1.00 78.88 632 PHE A N 1
ATOM 4786 C CA . PHE A 1 632 ? 36.585 -15.895 -37.608 1.00 78.88 632 PHE A CA 1
ATOM 4787 C C . PHE A 1 632 ? 35.437 -16.893 -37.448 1.00 78.88 632 PHE A C 1
ATOM 4789 O O . PHE A 1 632 ? 35.060 -17.193 -36.312 1.00 78.88 632 PHE A O 1
ATOM 4796 N N . HIS A 1 633 ? 34.928 -17.470 -38.540 1.00 82.50 633 HIS A N 1
ATOM 4797 C CA . HIS A 1 633 ? 34.093 -18.667 -38.432 1.00 82.50 633 HIS A CA 1
ATOM 4798 C C . HIS A 1 633 ? 34.857 -19.765 -37.691 1.00 82.50 633 HIS A C 1
ATOM 4800 O O . HIS A 1 633 ? 36.052 -19.963 -37.923 1.00 82.50 633 HIS A O 1
ATOM 4806 N N . THR A 1 634 ? 34.183 -20.463 -36.783 1.00 79.75 634 THR A N 1
ATOM 4807 C CA . THR A 1 634 ? 34.789 -21.494 -35.935 1.00 79.75 634 THR A CA 1
ATOM 4808 C C . THR A 1 634 ? 35.478 -22.562 -36.770 1.00 79.75 634 THR A C 1
ATOM 4810 O O . THR A 1 634 ? 36.619 -22.917 -36.478 1.00 79.75 634 THR A O 1
ATOM 4813 N N . ASP A 1 635 ? 34.832 -23.008 -37.844 1.00 81.56 635 ASP A N 1
ATOM 4814 C CA . ASP A 1 635 ? 35.378 -24.033 -38.730 1.00 81.56 635 ASP A CA 1
ATOM 4815 C C . ASP A 1 635 ? 36.579 -23.514 -39.527 1.00 81.56 635 ASP A C 1
ATOM 4817 O O . ASP A 1 635 ? 37.608 -24.189 -39.610 1.00 81.56 635 ASP A O 1
ATOM 4821 N N . CYS A 1 636 ? 36.504 -22.276 -40.024 1.00 85.25 636 CYS A N 1
ATOM 4822 C CA . CYS A 1 636 ? 37.605 -21.633 -40.737 1.00 85.25 636 CYS A CA 1
ATOM 4823 C C . CYS A 1 636 ? 38.836 -21.435 -39.842 1.00 85.25 636 CYS A C 1
ATOM 4825 O O . CYS A 1 636 ? 39.964 -21.696 -40.264 1.00 85.25 636 CYS A O 1
ATOM 4827 N N . LEU A 1 637 ? 38.639 -21.016 -38.589 1.00 84.50 637 LEU A N 1
ATOM 4828 C CA . LEU A 1 637 ? 39.735 -20.872 -37.632 1.00 84.50 637 LEU A CA 1
ATOM 4829 C C . LEU A 1 637 ? 40.303 -22.228 -37.219 1.00 84.50 637 LEU A C 1
ATOM 4831 O O . LEU A 1 637 ? 41.520 -22.380 -37.142 1.00 84.50 637 LEU A O 1
ATOM 4835 N N . ALA A 1 638 ? 39.442 -23.217 -36.970 1.00 81.69 638 ALA A N 1
ATOM 4836 C CA . ALA A 1 638 ? 39.867 -24.566 -36.619 1.00 81.69 638 ALA A CA 1
ATOM 4837 C C . ALA A 1 638 ? 40.683 -25.208 -37.745 1.00 81.69 638 ALA A C 1
ATOM 4839 O O . ALA A 1 638 ? 41.650 -25.912 -37.467 1.00 81.69 638 ALA A O 1
ATOM 4840 N N . GLN A 1 639 ? 40.328 -24.955 -39.006 1.00 85.62 639 GLN A N 1
ATOM 4841 C CA . GLN A 1 639 ? 41.114 -25.391 -40.156 1.00 85.62 639 GLN A CA 1
ATOM 4842 C C . GLN A 1 639 ? 42.464 -24.689 -40.229 1.00 85.62 639 GLN A C 1
ATOM 4844 O O . GLN A 1 639 ? 43.486 -25.362 -40.318 1.00 85.62 639 GLN A O 1
ATOM 4849 N N . TRP A 1 640 ? 42.479 -23.363 -40.114 1.00 87.06 640 TRP A N 1
ATOM 4850 C CA . TRP A 1 640 ? 43.715 -22.590 -40.154 1.00 87.06 640 TRP A CA 1
ATOM 4851 C C . TRP A 1 640 ? 44.707 -23.003 -39.058 1.00 87.06 640 TRP A C 1
ATOM 4853 O O . TRP A 1 640 ? 45.889 -23.203 -39.332 1.00 87.06 640 TRP A O 1
ATOM 4863 N N . LEU A 1 641 ? 44.229 -23.195 -37.823 1.00 83.12 641 LEU A N 1
ATOM 4864 C CA . LEU A 1 641 ? 45.069 -23.542 -36.671 1.00 83.12 641 LEU A CA 1
ATOM 4865 C C . LEU A 1 641 ? 45.652 -24.961 -36.720 1.00 83.12 641 LEU A C 1
ATOM 4867 O O . LEU A 1 641 ? 46.623 -25.225 -36.011 1.00 83.12 641 LEU A O 1
ATOM 4871 N N . ARG A 1 642 ? 45.107 -25.866 -37.549 1.00 82.69 642 ARG A N 1
ATOM 4872 C CA . ARG A 1 642 ? 45.715 -27.190 -37.786 1.00 82.69 642 ARG A CA 1
ATOM 4873 C C . ARG A 1 642 ? 47.034 -27.091 -38.547 1.00 82.69 642 ARG A C 1
ATOM 4875 O O . ARG A 1 642 ? 47.916 -27.913 -38.330 1.00 82.69 642 ARG A O 1
ATOM 4882 N N . GLU A 1 643 ? 47.157 -26.097 -39.419 1.00 82.81 643 GLU A N 1
ATOM 4883 C CA . GLU A 1 643 ? 48.315 -25.923 -40.301 1.00 82.81 643 GLU A CA 1
ATOM 4884 C C . GLU A 1 643 ? 49.238 -24.798 -39.816 1.00 82.81 643 GLU A C 1
ATOM 4886 O O . GLU A 1 643 ? 50.454 -24.877 -39.971 1.00 82.81 643 GLU A O 1
ATOM 4891 N N . ASN A 1 644 ? 48.676 -23.765 -39.184 1.00 83.88 644 ASN A N 1
ATOM 4892 C CA . ASN A 1 644 ? 49.391 -22.569 -38.755 1.00 83.88 644 ASN A CA 1
ATOM 4893 C C . ASN A 1 644 ? 48.971 -22.173 -37.329 1.00 83.88 644 ASN A C 1
ATOM 4895 O O . ASN A 1 644 ? 47.870 -21.655 -37.146 1.00 83.88 644 ASN A O 1
ATOM 4899 N N . PRO A 1 645 ? 49.836 -22.296 -36.304 1.00 82.88 645 PRO A N 1
ATOM 4900 C CA . PRO A 1 645 ? 49.499 -21.958 -34.914 1.00 82.88 645 PRO A CA 1
ATOM 4901 C C . PRO A 1 645 ? 49.516 -20.438 -34.640 1.00 82.88 645 PRO A C 1
ATOM 4903 O O . PRO A 1 645 ? 49.928 -19.979 -33.572 1.00 82.88 645 PRO A O 1
ATOM 4906 N N . THR A 1 646 ? 49.111 -19.628 -35.619 1.00 82.69 646 THR A N 1
ATOM 4907 C CA . THR A 1 646 ? 49.136 -18.164 -35.559 1.00 82.69 646 THR A CA 1
ATOM 4908 C C . THR A 1 646 ? 47.858 -17.561 -36.134 1.00 82.69 646 THR A C 1
ATOM 4910 O O . THR A 1 646 ? 47.191 -18.159 -36.972 1.00 82.69 646 THR A O 1
ATOM 4913 N N . CYS A 1 647 ? 47.499 -16.359 -35.685 1.00 82.06 647 CYS A N 1
ATOM 4914 C CA . CYS A 1 647 ? 46.319 -15.643 -36.161 1.00 82.06 647 CYS A CA 1
ATOM 4915 C C . CYS A 1 647 ? 46.424 -15.302 -37.667 1.00 82.06 647 CYS A C 1
ATOM 4917 O O . CYS A 1 647 ? 47.418 -14.682 -38.052 1.00 82.06 647 CYS A O 1
ATOM 4919 N N . PRO A 1 648 ? 45.390 -15.575 -38.492 1.00 82.94 648 PRO A N 1
ATOM 4920 C CA . PRO A 1 648 ? 45.386 -15.227 -39.920 1.00 82.94 648 PRO A CA 1
ATOM 4921 C C . PRO A 1 648 ? 45.644 -13.740 -40.212 1.00 82.94 648 PRO A C 1
ATOM 4923 O O . PRO A 1 648 ? 46.280 -13.404 -41.205 1.00 82.94 648 PRO A O 1
ATOM 4926 N N . ASN A 1 649 ? 45.194 -12.842 -39.325 1.00 76.56 649 ASN A N 1
ATOM 4927 C CA . ASN A 1 649 ? 45.292 -11.393 -39.536 1.00 76.56 649 ASN A CA 1
ATOM 4928 C C . ASN A 1 649 ? 46.595 -10.783 -39.016 1.00 76.56 649 ASN A C 1
ATOM 4930 O O . ASN A 1 649 ? 47.231 -10.002 -39.714 1.00 76.56 649 ASN A O 1
ATOM 4934 N N . CYS A 1 650 ? 47.004 -11.111 -37.786 1.00 77.38 650 CYS A N 1
ATOM 4935 C CA . CYS A 1 650 ? 48.166 -10.473 -37.151 1.00 77.38 650 CYS A CA 1
ATOM 4936 C C . CYS A 1 650 ? 49.366 -11.397 -36.939 1.00 77.38 650 CYS A C 1
ATOM 4938 O O . CYS A 1 650 ? 50.376 -10.950 -36.401 1.00 77.38 650 CYS A O 1
ATOM 4940 N N . ARG A 1 651 ? 49.260 -12.679 -37.312 1.00 81.94 651 ARG A N 1
ATOM 4941 C CA . ARG A 1 651 ? 50.308 -13.706 -37.165 1.00 81.94 651 ARG A CA 1
ATOM 4942 C C . ARG A 1 651 ? 50.827 -13.907 -35.734 1.00 81.94 651 ARG A C 1
ATOM 4944 O O . ARG A 1 651 ? 51.855 -14.545 -35.531 1.00 81.94 651 ARG A O 1
ATOM 4951 N N . GLN A 1 652 ? 50.110 -13.411 -34.725 1.00 77.56 652 GLN A N 1
ATOM 4952 C CA . GLN A 1 652 ? 50.431 -13.680 -33.322 1.00 77.56 652 GLN A CA 1
ATOM 4953 C C . GLN A 1 652 ? 50.108 -15.140 -32.953 1.00 77.56 652 GLN A C 1
ATOM 4955 O O . GLN A 1 652 ? 49.131 -15.675 -33.484 1.00 77.56 652 GLN A O 1
ATOM 4960 N N . PRO A 1 653 ? 50.873 -15.780 -32.044 1.00 76.69 653 PRO A N 1
ATOM 4961 C CA . PRO A 1 653 ? 50.623 -17.155 -31.605 1.00 76.69 653 PRO A CA 1
ATOM 4962 C C . PRO A 1 653 ? 49.220 -17.336 -31.013 1.00 76.69 653 PRO A C 1
ATOM 4964 O O . PRO A 1 653 ? 48.770 -16.499 -30.230 1.00 76.69 653 PRO A O 1
ATOM 4967 N N . ALA A 1 654 ? 48.553 -18.435 -31.369 1.00 70.12 654 ALA A N 1
ATOM 4968 C CA . ALA A 1 654 ? 47.167 -18.725 -30.992 1.00 70.12 654 ALA A CA 1
ATOM 4969 C C . ALA A 1 654 ? 47.034 -20.118 -30.334 1.00 70.12 654 ALA A C 1
ATOM 4971 O O . ALA A 1 654 ? 46.563 -21.061 -30.973 1.00 70.12 654 ALA A O 1
ATOM 4972 N N . PRO A 1 655 ? 47.479 -20.292 -29.075 1.00 69.38 655 PRO A N 1
ATOM 4973 C CA . PRO A 1 655 ? 47.419 -21.582 -28.398 1.00 69.38 655 PRO A CA 1
ATOM 4974 C C . PRO A 1 655 ? 45.975 -21.979 -27.999 1.00 69.38 655 PRO A C 1
ATOM 4976 O O . PRO A 1 655 ? 45.143 -21.108 -27.732 1.00 69.38 655 PRO A O 1
ATOM 4979 N N . PRO A 1 656 ? 45.661 -23.288 -27.877 1.00 57.41 656 PRO A N 1
ATOM 4980 C CA . PRO A 1 656 ? 44.284 -23.790 -27.717 1.00 57.41 656 PRO A CA 1
ATOM 4981 C C . PRO A 1 656 ? 43.520 -23.268 -26.489 1.00 57.41 656 PRO A C 1
ATOM 4983 O O . PRO A 1 656 ? 42.295 -23.207 -26.500 1.00 57.41 656 PRO A O 1
ATOM 4986 N N . HIS A 1 657 ? 44.232 -22.878 -25.428 1.00 52.94 657 HIS A N 1
ATOM 4987 C CA . HIS A 1 657 ? 43.652 -22.392 -24.170 1.00 52.94 657 HIS A CA 1
ATOM 4988 C C . HIS A 1 657 ? 43.252 -20.903 -24.202 1.00 52.94 657 HIS A C 1
ATOM 4990 O O . HIS A 1 657 ? 42.702 -20.394 -23.228 1.00 52.94 657 HIS A O 1
ATOM 4996 N N . GLU A 1 658 ? 43.504 -20.196 -25.309 1.00 53.41 658 GLU A N 1
ATOM 4997 C CA . GLU A 1 658 ? 43.197 -18.766 -25.477 1.00 53.41 658 GLU A CA 1
ATOM 4998 C C . GLU A 1 658 ? 42.045 -18.504 -26.473 1.00 53.41 658 GLU A C 1
ATOM 5000 O O . GLU A 1 658 ? 41.764 -17.354 -26.830 1.00 53.41 658 GLU A O 1
ATOM 5005 N N . LEU A 1 659 ? 41.346 -19.561 -26.901 1.00 56.34 659 LEU A N 1
ATOM 5006 C CA . LEU A 1 659 ? 40.172 -19.502 -27.772 1.00 56.34 659 LEU A CA 1
ATOM 5007 C C . LEU A 1 659 ? 38.910 -19.300 -26.929 1.00 56.34 659 LEU A C 1
ATOM 5009 O O . LEU A 1 659 ? 38.615 -20.094 -26.039 1.00 56.34 659 LEU A O 1
ATOM 5013 N N . THR A 1 660 ? 38.137 -18.248 -27.213 1.00 51.28 660 THR A N 1
ATOM 5014 C CA . THR A 1 660 ? 36.782 -18.128 -26.653 1.00 51.28 660 THR A CA 1
ATOM 5015 C C . THR A 1 660 ? 35.789 -18.400 -27.758 1.00 51.28 660 THR A C 1
ATOM 5017 O O . THR A 1 660 ? 35.699 -17.648 -28.729 1.00 51.28 660 THR A O 1
ATOM 5020 N N . MET A 1 661 ? 35.044 -19.485 -27.594 1.00 47.25 661 MET A N 1
ATOM 5021 C CA . MET A 1 661 ? 33.847 -19.728 -28.378 1.00 47.25 661 MET A CA 1
ATOM 5022 C C . MET A 1 661 ? 32.806 -18.704 -27.951 1.00 47.25 661 MET A C 1
ATOM 5024 O O . MET A 1 661 ? 32.384 -18.695 -26.794 1.00 47.25 661 MET A O 1
ATOM 5028 N N . VAL A 1 662 ? 32.433 -17.820 -28.869 1.00 42.84 662 VAL A N 1
ATOM 5029 C CA . VAL A 1 662 ? 31.337 -16.887 -28.645 1.00 42.84 662 VAL A CA 1
ATOM 5030 C C . VAL A 1 662 ? 30.247 -17.295 -29.626 1.00 42.84 662 VAL A C 1
ATOM 5032 O O . VAL A 1 662 ? 30.395 -17.022 -30.814 1.00 42.84 662 VAL A O 1
ATOM 5035 N N . PRO A 1 663 ? 29.170 -17.971 -29.187 1.00 37.97 663 PRO A N 1
ATOM 5036 C CA . PRO A 1 663 ? 28.009 -18.116 -30.049 1.00 37.97 663 PRO A CA 1
ATOM 5037 C C . PRO A 1 663 ? 27.534 -16.705 -30.405 1.00 37.97 663 PRO A C 1
ATOM 5039 O O . PRO A 1 663 ? 27.229 -15.900 -29.520 1.00 37.97 663 PRO A O 1
ATOM 5042 N N . PHE A 1 664 ? 27.575 -16.376 -31.693 1.00 36.69 664 PHE A N 1
ATOM 5043 C CA . PHE A 1 664 ? 27.091 -15.108 -32.206 1.00 36.69 664 PHE A CA 1
ATOM 5044 C C . PHE A 1 664 ? 25.686 -15.342 -32.776 1.00 36.69 664 PHE A C 1
ATOM 5046 O O . PHE A 1 664 ? 25.555 -16.132 -33.705 1.00 36.69 664 PHE A O 1
ATOM 5053 N N . PRO A 1 665 ? 24.630 -14.700 -32.245 1.00 42.84 665 PRO A N 1
ATOM 5054 C CA . PRO A 1 665 ? 24.547 -13.981 -30.974 1.00 42.84 665 PRO A CA 1
ATOM 5055 C C . PRO A 1 665 ? 24.387 -14.952 -29.788 1.00 42.84 665 PRO A C 1
ATOM 5057 O O . PRO A 1 665 ? 24.042 -16.119 -29.970 1.00 42.84 665 PRO A O 1
ATOM 5060 N N . LEU A 1 666 ? 24.567 -14.446 -28.558 1.00 37.84 666 LEU A N 1
ATOM 5061 C CA . LEU A 1 666 ? 24.068 -15.077 -27.331 1.00 37.84 666 LEU A CA 1
ATOM 5062 C C . LEU A 1 666 ? 22.549 -15.314 -27.462 1.00 37.84 666 LEU A C 1
ATOM 5064 O O . LEU A 1 666 ? 21.736 -14.494 -27.037 1.00 37.84 666 LEU A O 1
ATOM 5068 N N . ALA A 1 667 ? 22.163 -16.435 -28.063 1.00 30.52 667 ALA A N 1
ATOM 5069 C CA . ALA A 1 667 ? 20.816 -16.957 -28.008 1.00 30.52 667 ALA A CA 1
ATOM 5070 C C . ALA A 1 667 ? 20.568 -17.435 -26.572 1.00 30.52 667 ALA A C 1
ATOM 5072 O O . ALA A 1 667 ? 20.963 -18.531 -26.176 1.00 30.52 667 ALA A O 1
ATOM 5073 N N . LEU A 1 668 ? 19.876 -16.612 -25.783 1.00 31.64 668 LEU A N 1
ATOM 5074 C CA . LEU A 1 668 ? 18.814 -17.192 -24.971 1.00 31.64 668 LEU A CA 1
ATOM 5075 C C . LEU A 1 668 ? 17.821 -17.793 -25.973 1.00 31.64 668 LEU A C 1
ATOM 5077 O O . LEU A 1 668 ? 17.438 -17.124 -26.929 1.00 31.64 668 LEU A O 1
ATOM 5081 N N . ALA A 1 669 ? 17.550 -19.084 -25.797 1.00 25.94 669 ALA A N 1
ATOM 5082 C CA . ALA A 1 669 ? 16.880 -19.975 -26.737 1.00 25.94 669 ALA A CA 1
ATOM 5083 C C . ALA A 1 669 ? 15.693 -19.341 -27.498 1.00 25.94 669 ALA A C 1
ATOM 5085 O O . ALA A 1 669 ? 14.919 -18.597 -26.891 1.00 25.94 669 ALA A O 1
ATOM 5086 N N . PRO A 1 670 ? 15.500 -19.672 -28.789 1.00 32.59 670 PRO A N 1
ATOM 5087 C CA . PRO A 1 670 ? 14.246 -19.368 -29.466 1.00 32.59 670 PRO A CA 1
ATOM 5088 C C . PRO A 1 670 ? 13.097 -20.084 -28.735 1.00 32.59 670 PRO A C 1
ATOM 5090 O O . PRO A 1 670 ? 13.184 -21.281 -28.463 1.00 32.59 670 PRO A O 1
ATOM 5093 N N . GLU A 1 671 ? 12.029 -19.360 -28.386 1.00 32.34 671 GLU A N 1
ATOM 5094 C CA . GLU A 1 671 ? 10.731 -20.010 -28.204 1.00 32.34 671 GLU A CA 1
ATOM 5095 C C . GLU A 1 671 ? 10.274 -20.458 -29.600 1.00 32.34 671 GLU A C 1
ATOM 5097 O O . GLU A 1 671 ? 10.155 -19.636 -30.506 1.00 32.34 671 GLU A O 1
ATOM 5102 N N . ASP A 1 672 ? 10.120 -21.772 -29.772 1.00 31.39 672 ASP A N 1
ATOM 5103 C CA . ASP A 1 672 ? 9.763 -22.422 -31.031 1.00 31.39 672 ASP A CA 1
ATOM 5104 C C . ASP A 1 672 ? 8.435 -21.898 -31.602 1.00 31.39 672 ASP A C 1
ATOM 5106 O O . ASP A 1 672 ? 7.355 -22.157 -31.062 1.00 31.39 672 ASP A O 1
ATOM 5110 N N . ASP A 1 673 ? 8.521 -21.263 -32.770 1.00 33.81 673 ASP A N 1
ATOM 5111 C CA . ASP A 1 673 ? 7.437 -21.186 -33.745 1.00 33.81 673 ASP A CA 1
ATOM 5112 C C . ASP A 1 673 ? 7.228 -22.583 -34.355 1.00 33.81 673 ASP A C 1
ATOM 5114 O O . ASP A 1 673 ? 7.836 -22.953 -35.358 1.00 33.81 673 ASP A O 1
ATOM 5118 N N . SER A 1 674 ? 6.361 -23.390 -33.743 1.00 33.06 674 SER A N 1
ATOM 5119 C CA . SER A 1 674 ? 5.786 -24.577 -34.391 1.00 33.06 674 SER A CA 1
ATOM 5120 C C . SER A 1 674 ? 4.321 -24.779 -34.001 1.00 33.06 674 SER A C 1
ATOM 5122 O O . SER A 1 674 ? 3.930 -25.761 -33.377 1.00 33.06 674 SER A O 1
ATOM 5124 N N . ILE A 1 675 ? 3.471 -23.833 -34.409 1.00 36.91 675 ILE A N 1
ATOM 5125 C CA . ILE A 1 675 ? 2.056 -24.116 -34.683 1.00 36.91 675 ILE A CA 1
ATOM 5126 C C . ILE A 1 675 ? 1.712 -23.510 -36.044 1.00 36.91 675 ILE A C 1
ATOM 5128 O O . ILE A 1 675 ? 1.191 -22.402 -36.132 1.00 36.91 675 ILE A O 1
ATOM 5132 N N . ALA A 1 676 ? 2.008 -24.255 -37.107 1.00 32.25 676 ALA A N 1
ATOM 5133 C CA . ALA A 1 676 ? 1.289 -24.169 -38.372 1.00 32.25 676 ALA A CA 1
ATOM 5134 C C . ALA A 1 676 ? 1.513 -25.457 -39.179 1.00 32.25 676 ALA A C 1
ATOM 5136 O O . ALA A 1 676 ? 2.595 -25.673 -39.711 1.00 32.25 676 ALA A O 1
ATOM 5137 N N . GLY A 1 677 ? 0.453 -26.263 -39.283 1.00 29.75 677 GLY A N 1
ATOM 5138 C CA . GLY A 1 677 ? 0.260 -27.241 -40.354 1.00 29.75 677 GLY A CA 1
ATOM 5139 C C . GLY A 1 677 ? 0.674 -28.676 -40.042 1.00 29.75 677 GLY A C 1
ATOM 5140 O O . GLY A 1 677 ? 1.826 -29.025 -40.231 1.00 29.75 677 GLY A O 1
ATOM 5141 N N . GLU A 1 678 ? -0.294 -29.506 -39.645 1.00 30.36 678 GLU A N 1
ATOM 5142 C CA . GLU A 1 678 ? -0.660 -30.735 -40.372 1.00 30.36 678 GLU A CA 1
ATOM 5143 C C . GLU A 1 678 ? -1.889 -31.395 -39.715 1.00 30.36 678 GLU A C 1
ATOM 5145 O O . GLU A 1 678 ? -1.888 -31.645 -38.513 1.00 30.36 678 GLU A O 1
ATOM 5150 N N . SER A 1 679 ? -2.923 -31.596 -40.548 1.00 34.91 679 SER A N 1
ATOM 5151 C CA . SER A 1 679 ? -4.095 -32.498 -40.442 1.00 34.91 679 SER A CA 1
ATOM 5152 C C . SER A 1 679 ? -4.827 -32.663 -39.108 1.00 34.91 679 SER A C 1
ATOM 5154 O O . SER A 1 679 ? -4.292 -33.357 -38.213 1.00 34.91 679 SER A O 1
#

Foldseek 3Di:
DVVVVVVVVVLVPDPVSVVVVVVVVLLVVLVVLLVVLVVLLVVVLVVCVVVVVVVLNVLSVVLVLLLLLVLLLVCLVQWVVPDDPVVSVVSSVVCSVVSSCSLVLQLCLLPDVVSQVVSVVVVIHHHPPPPPVPFDPQLSVLVSVCSNCVSLQSCLLRHLLSSLLSLLLVCLQVVHDDPSNVVSNVSSLCSQLSPQLSLLAALDVLSSLLLSLLLSLLSLLLSLLSNQLSNLVRDPDDDPVSNVLSVVLVVLLVLLLVLVLLLLVLVLLQVLLQVVVLCPDPVHPDDDPDSCCPNPVSSVVVSVSVSRSVSSVLSRPFRNVCCVPVVVNVDVVCSRLVLLVNLLVCQLVVDVVCNVVLQVLQQVLLVLLLVCQVVVVVVPVPDDPVCLLVVLLVVSVVSPDDDDDDDDDDDDDDDDDDDDDPPPDDDDDDPPVVVVVVVVVVVVVVVVVVVVVVVVVVVVVVVVCCVRGPLVVCVVVPDPDDDDPVVVVSVVSSVSSVVSNVSSVVSPSVVSSVVNNVSSSCSLVVSVVSCVVPPDPSHRCPSVVSSVVSVVSVVVSVVSVVVSVVVSVSVVSHDDNVSHDPSNSDPSNSVSSVVVSCVVVQLDEPQAAPQVRHGDDQPFWKKAFQPNNYIHGPVSVVVCCVPQQADPPPRHGGDPVRIDGQNRPPDPDDPDPPPDDDD

Organism: Prymnesium parvum (NCBI:txid97485)

pLDDT: mean 72.94, std 17.49, range [24.59, 95.88]